Protein AF-A0A498H7M8-F1 (afdb_monomer_lite)

Radius of gyration: 29.02 Å; chains: 1; bounding box: 63×57×78 Å

Structure (mmCIF, N/CA/C/O backbone):
data_AF-A0A498H7M8-F1
#
_entry.id   AF-A0A498H7M8-F1
#
loop_
_atom_site.group_PDB
_atom_site.id
_atom_site.type_symbol
_atom_site.label_atom_id
_atom_site.label_alt_id
_atom_site.label_comp_id
_atom_site.label_asym_id
_atom_site.label_entity_id
_atom_site.label_seq_id
_atom_site.pdbx_PDB_ins_code
_atom_site.Cartn_x
_atom_site.Cartn_y
_atom_site.Cartn_z
_atom_site.occupancy
_atom_site.B_iso_or_equiv
_atom_site.auth_seq_id
_atom_site.auth_comp_id
_atom_site.auth_asym_id
_atom_site.auth_atom_id
_atom_site.pdbx_PDB_model_num
ATOM 1 N N . MET A 1 1 ? -24.212 -4.415 14.358 1.00 50.81 1 MET A N 1
ATOM 2 C CA . MET A 1 1 ? -24.298 -2.953 14.600 1.00 50.81 1 MET A CA 1
ATOM 3 C C . MET A 1 1 ? -24.640 -2.241 13.297 1.00 50.81 1 MET A C 1
ATOM 5 O O . MET A 1 1 ? -24.279 -2.745 12.242 1.00 50.81 1 MET A O 1
ATOM 9 N N . THR A 1 2 ? -25.331 -1.098 13.336 1.00 57.97 2 THR A N 1
ATOM 10 C CA . THR A 1 2 ? -25.497 -0.252 12.141 1.00 57.97 2 THR A CA 1
ATOM 11 C C . THR A 1 2 ? -24.140 0.354 11.794 1.00 57.97 2 THR A C 1
ATOM 13 O O . THR A 1 2 ? -23.550 1.037 12.629 1.00 57.97 2 THR A O 1
ATOM 16 N N . LYS A 1 3 ? -23.627 0.069 10.593 1.00 74.75 3 LYS A N 1
ATOM 17 C CA . LYS A 1 3 ? -22.316 0.547 10.134 1.00 74.75 3 LYS A CA 1
ATOM 18 C C . LYS A 1 3 ? -22.282 2.074 10.176 1.00 74.75 3 LYS A C 1
ATOM 20 O O . LYS A 1 3 ? -23.188 2.723 9.649 1.00 74.75 3 LYS A O 1
ATOM 25 N N . THR A 1 4 ? -21.254 2.655 10.793 1.00 89.19 4 THR A N 1
ATOM 26 C CA . THR A 1 4 ? -21.053 4.102 10.691 1.00 89.19 4 THR A CA 1
ATOM 27 C C . THR A 1 4 ? -20.582 4.427 9.271 1.00 89.19 4 THR A C 1
ATOM 29 O O . THR A 1 4 ? -19.818 3.649 8.692 1.00 89.19 4 THR A O 1
ATOM 32 N N . PRO A 1 5 ? -20.989 5.569 8.689 1.00 94.50 5 PRO A N 1
ATOM 33 C CA . PRO A 1 5 ? -20.488 5.990 7.381 1.00 94.50 5 PRO A CA 1
ATOM 34 C C . PRO A 1 5 ? -18.955 6.023 7.315 1.00 94.50 5 PRO A C 1
ATOM 36 O O . PRO A 1 5 ? -18.373 5.699 6.290 1.00 94.50 5 PRO A O 1
ATOM 39 N N . LEU A 1 6 ? -18.296 6.344 8.434 1.00 95.62 6 LEU A N 1
ATOM 40 C CA . LEU A 1 6 ? -16.841 6.423 8.513 1.00 95.62 6 LEU A CA 1
ATOM 41 C C . LEU A 1 6 ? -16.158 5.054 8.409 1.00 95.62 6 LEU A C 1
ATOM 43 O O . LEU A 1 6 ? -15.133 4.936 7.742 1.00 95.62 6 LEU A O 1
ATOM 47 N N . LEU A 1 7 ? -16.742 4.020 9.026 1.00 96.50 7 LEU A N 1
ATOM 48 C CA . LEU A 1 7 ? -16.258 2.648 8.886 1.00 96.50 7 LEU A CA 1
ATOM 49 C C . LEU A 1 7 ? -16.439 2.143 7.447 1.00 96.50 7 LEU A C 1
ATOM 51 O O . LEU A 1 7 ? -15.532 1.520 6.903 1.00 96.50 7 LEU A O 1
ATOM 55 N N . ALA A 1 8 ? -17.573 2.452 6.811 1.00 96.19 8 ALA A N 1
ATOM 56 C CA . ALA A 1 8 ? -17.791 2.110 5.405 1.00 96.19 8 ALA A CA 1
ATOM 57 C C . ALA A 1 8 ? -16.735 2.768 4.501 1.00 96.19 8 ALA A C 1
ATOM 59 O O . ALA A 1 8 ? -16.067 2.070 3.744 1.00 96.19 8 ALA A O 1
ATOM 60 N N . SER A 1 9 ? -16.493 4.074 4.661 1.00 97.38 9 SER A N 1
ATOM 61 C CA . SER A 1 9 ? -15.469 4.791 3.891 1.00 97.38 9 SER A CA 1
ATOM 62 C C . SER A 1 9 ? -14.041 4.307 4.166 1.00 97.38 9 SER A C 1
ATOM 64 O O . SER A 1 9 ? -13.202 4.350 3.270 1.00 97.38 9 SER A O 1
ATOM 66 N N . SER A 1 10 ? -13.744 3.845 5.385 1.00 97.94 10 SER A N 1
ATOM 67 C CA . SER A 1 10 ? -12.459 3.213 5.704 1.00 97.94 10 SER A CA 1
ATOM 68 C C . SER A 1 10 ? -12.243 1.954 4.861 1.00 97.94 10 SER A C 1
ATOM 70 O O . SER A 1 10 ? -11.214 1.829 4.198 1.00 97.94 10 SER A O 1
ATOM 72 N N . ILE A 1 11 ? -13.237 1.064 4.825 1.00 97.94 11 ILE A N 1
ATOM 73 C CA . ILE A 1 11 ? -13.170 -0.189 4.067 1.00 97.94 11 ILE A CA 1
ATOM 74 C C . ILE A 1 11 ? -13.142 0.078 2.557 1.00 97.94 11 ILE A C 1
ATOM 76 O O . ILE A 1 11 ? -12.342 -0.529 1.853 1.00 97.94 11 ILE A O 1
ATOM 80 N N . GLU A 1 12 ? -13.952 1.014 2.059 1.00 97.44 12 GLU A N 1
ATOM 81 C CA . GLU A 1 12 ? -13.919 1.436 0.651 1.00 97.44 12 GLU A CA 1
ATOM 82 C C . GLU A 1 12 ? -12.537 1.976 0.260 1.00 97.44 12 GLU A C 1
ATOM 84 O O . GLU A 1 12 ? -12.000 1.604 -0.780 1.00 97.44 12 GLU A O 1
ATOM 89 N N . SER A 1 13 ? -11.913 2.798 1.114 1.00 97.88 13 SER A N 1
ATOM 90 C CA . SER A 1 13 ? -10.552 3.286 0.867 1.00 97.88 13 SER A CA 1
ATOM 91 C C . SER A 1 13 ? -9.533 2.146 0.858 1.00 97.88 13 SER A C 1
ATOM 93 O O . SER A 1 13 ? -8.633 2.152 0.026 1.00 97.88 13 SER A O 1
ATOM 95 N N . PHE A 1 14 ? -9.675 1.153 1.740 1.00 98.25 14 PHE A N 1
ATOM 96 C CA . PHE A 1 14 ? -8.801 -0.021 1.741 1.00 98.25 14 PHE A CA 1
ATOM 97 C C . PHE A 1 14 ? -8.933 -0.823 0.435 1.00 98.25 14 PHE A C 1
ATOM 99 O O . PHE A 1 14 ? -7.926 -1.148 -0.194 1.00 98.25 14 PHE A O 1
ATOM 106 N N . VAL A 1 15 ? -10.168 -1.060 -0.021 1.00 97.38 15 VAL A N 1
ATOM 107 C CA . VAL A 1 15 ? -10.461 -1.714 -1.307 1.00 97.38 15 VAL A CA 1
ATOM 108 C C . VAL A 1 15 ? -9.839 -0.944 -2.472 1.00 97.38 15 VAL A C 1
ATOM 110 O O . VAL A 1 15 ? -9.110 -1.541 -3.260 1.00 97.38 15 VAL A O 1
ATOM 113 N N . HIS A 1 16 ? -10.032 0.376 -2.543 1.00 95.25 16 HIS A N 1
ATOM 114 C CA . HIS A 1 16 ? -9.427 1.201 -3.593 1.00 95.25 16 HIS A CA 1
ATOM 115 C C . HIS A 1 16 ? -7.893 1.155 -3.570 1.00 95.25 16 HIS A C 1
ATOM 117 O O . HIS A 1 16 ? -7.266 1.180 -4.627 1.00 95.25 16 HIS A O 1
ATOM 123 N N . GLY A 1 17 ? -7.269 1.057 -2.390 1.00 95.62 17 GLY A N 1
ATOM 124 C CA . GLY A 1 17 ? -5.818 0.887 -2.275 1.00 95.62 17 GLY A CA 1
ATOM 125 C C . GLY A 1 17 ? -5.323 -0.387 -2.964 1.00 95.62 17 GLY A C 1
ATOM 126 O O . GLY A 1 17 ? -4.336 -0.344 -3.698 1.00 95.62 17 GLY A O 1
ATOM 127 N N . ILE A 1 18 ? -6.054 -1.493 -2.796 1.00 95.50 18 ILE A N 1
ATOM 128 C CA . ILE A 1 18 ? -5.763 -2.775 -3.456 1.00 95.50 18 ILE A CA 1
ATOM 129 C C . ILE A 1 18 ? -6.040 -2.686 -4.960 1.00 95.50 18 ILE A C 1
ATOM 131 O O . ILE A 1 18 ? -5.228 -3.128 -5.767 1.00 95.50 18 ILE A O 1
ATOM 135 N N . GLU A 1 19 ? -7.159 -2.088 -5.364 1.00 92.69 19 GLU A N 1
ATOM 136 C CA . GLU A 1 19 ? -7.485 -1.915 -6.783 1.00 92.69 19 GLU A CA 1
ATOM 137 C C . GLU A 1 19 ? -6.429 -1.083 -7.508 1.00 92.69 19 GLU A C 1
ATOM 139 O O . GLU A 1 19 ? -5.979 -1.469 -8.583 1.00 92.69 19 GLU A O 1
ATOM 144 N N . HIS A 1 20 ? -5.977 0.021 -6.913 1.00 91.00 20 HIS A N 1
ATOM 145 C CA . HIS A 1 20 ? -4.906 0.829 -7.488 1.00 91.00 20 HIS A CA 1
ATOM 146 C C . HIS A 1 20 ? -3.590 0.065 -7.609 1.00 91.00 20 HIS A C 1
ATOM 148 O O . HIS A 1 20 ? -2.848 0.311 -8.554 1.00 91.00 20 HIS A O 1
ATOM 154 N N . TYR A 1 21 ? -3.310 -0.854 -6.687 1.00 92.00 21 TYR A N 1
ATOM 155 C CA . TYR A 1 21 ? -2.112 -1.681 -6.756 1.00 92.00 21 TYR A CA 1
ATOM 156 C C . TYR A 1 21 ? -2.156 -2.654 -7.944 1.00 92.00 21 TYR A C 1
ATOM 158 O O . TYR A 1 21 ? -1.169 -2.805 -8.651 1.00 92.00 21 TYR A O 1
ATOM 166 N N . PHE A 1 22 ? -3.317 -3.255 -8.229 1.00 86.12 22 PHE A N 1
ATOM 167 C CA . PHE A 1 22 ? -3.452 -4.252 -9.300 1.00 86.12 22 PHE A CA 1
ATOM 168 C C . PHE A 1 22 ? -3.845 -3.693 -10.678 1.00 86.12 22 PHE A C 1
ATOM 170 O O . PHE A 1 22 ? -3.551 -4.315 -11.698 1.00 86.12 22 PHE A O 1
ATOM 177 N N . LEU A 1 23 ? -4.548 -2.559 -10.750 1.00 79.31 23 LEU A N 1
ATOM 178 C CA . LEU A 1 23 ? -5.134 -2.058 -12.004 1.00 79.31 23 LEU A CA 1
ATOM 179 C C . LEU A 1 23 ? -4.233 -1.091 -12.775 1.00 79.31 23 LEU A C 1
ATOM 181 O O . LEU A 1 23 ? -4.547 -0.735 -13.916 1.00 79.31 23 LEU A O 1
ATOM 185 N N . VAL A 1 24 ? -3.141 -0.630 -12.174 1.00 62.47 24 VAL A N 1
ATOM 186 C CA . VAL A 1 24 ? -2.373 0.487 -12.711 1.00 62.47 24 VAL A CA 1
ATOM 187 C C . VAL A 1 24 ? -1.108 -0.021 -13.395 1.00 62.47 24 VAL A C 1
ATOM 189 O O . VAL A 1 24 ? -0.039 -0.113 -12.806 1.00 62.47 24 VAL A O 1
ATOM 192 N N . TYR A 1 25 ? -1.226 -0.312 -14.692 1.00 47.97 25 TYR A N 1
ATOM 193 C CA . TYR A 1 25 ? -0.067 -0.531 -15.556 1.00 47.97 25 TYR A CA 1
ATOM 194 C C . TYR A 1 25 ? 0.769 0.759 -15.643 1.00 47.97 25 TYR A C 1
ATOM 196 O O . TYR A 1 25 ? 0.416 1.695 -16.364 1.00 47.97 25 TYR A O 1
ATOM 204 N N . GLY A 1 26 ? 1.884 0.806 -14.911 1.00 44.38 26 GLY A N 1
ATOM 205 C CA . GLY A 1 26 ? 2.927 1.819 -15.080 1.00 44.38 26 GLY A CA 1
ATOM 206 C C . GLY A 1 26 ? 2.594 3.220 -14.559 1.00 44.38 26 GLY A C 1
ATOM 207 O O . GLY A 1 26 ? 2.990 4.198 -15.194 1.00 44.38 26 GLY A O 1
ATOM 208 N N . HIS A 1 27 ? 1.864 3.373 -13.446 1.00 55.12 27 HIS A N 1
ATOM 209 C CA . HIS A 1 27 ? 1.860 4.646 -12.701 1.00 55.12 27 HIS A CA 1
ATOM 210 C C . HIS A 1 27 ? 2.358 4.466 -11.270 1.00 55.12 27 HIS A C 1
ATOM 212 O O . HIS A 1 27 ? 2.341 3.380 -10.709 1.00 55.12 27 HIS A O 1
ATOM 218 N N . SER A 1 28 ? 2.788 5.592 -10.700 1.00 67.69 28 SER A N 1
ATOM 219 C CA . SER A 1 28 ? 3.320 5.735 -9.350 1.00 67.69 28 SER A CA 1
ATOM 220 C C . SER A 1 28 ? 2.475 5.026 -8.284 1.00 67.69 28 SER A C 1
ATOM 222 O O . SER A 1 28 ? 1.295 5.331 -8.091 1.00 67.69 28 SER A O 1
ATOM 224 N N . ASN A 1 29 ? 3.158 4.199 -7.493 1.00 82.06 29 ASN A N 1
ATOM 225 C CA . ASN A 1 29 ? 2.710 3.538 -6.262 1.00 82.06 29 ASN A CA 1
ATOM 226 C C . ASN A 1 29 ? 2.236 4.475 -5.132 1.00 82.06 29 ASN A C 1
ATOM 228 O O . ASN A 1 29 ? 1.895 4.047 -4.028 1.00 82.06 29 ASN A O 1
ATOM 232 N N . LYS A 1 30 ? 2.145 5.771 -5.421 1.00 89.62 30 LYS A N 1
ATOM 233 C CA . LYS A 1 30 ? 1.586 6.807 -4.559 1.00 89.62 30 LYS A CA 1
ATOM 234 C C . LYS A 1 30 ? 0.107 6.600 -4.235 1.00 89.62 30 LYS A C 1
ATOM 236 O O . LYS A 1 30 ? -0.294 6.856 -3.102 1.00 89.62 30 LYS A O 1
ATOM 241 N N . PHE A 1 31 ? -0.713 6.184 -5.205 1.00 91.75 31 PHE A N 1
ATOM 242 C CA . PHE A 1 31 ? -2.163 6.045 -4.995 1.00 91.75 31 PHE A CA 1
ATOM 243 C C . PHE A 1 31 ? -2.534 4.873 -4.083 1.00 91.75 31 PHE A C 1
ATOM 245 O O . PHE A 1 31 ? -3.305 5.110 -3.149 1.00 91.75 31 PHE A O 1
ATOM 252 N N . PRO A 1 32 ? -1.974 3.659 -4.267 1.00 94.50 32 PRO A N 1
ATOM 253 C CA . PRO A 1 32 ? -2.159 2.580 -3.304 1.00 94.50 32 PRO A CA 1
ATOM 254 C C . PRO A 1 32 ? -1.817 3.022 -1.880 1.00 94.50 32 PRO A C 1
ATOM 256 O O . PRO A 1 32 ? -2.663 2.941 -0.992 1.00 94.50 32 PRO A O 1
ATOM 259 N N . LEU A 1 33 ? -0.625 3.596 -1.673 1.00 95.12 33 LEU A N 1
ATOM 260 C CA . LEU A 1 33 ? -0.176 4.023 -0.348 1.00 95.12 33 LEU A CA 1
ATOM 261 C C . LEU A 1 33 ? -1.079 5.095 0.272 1.00 95.12 33 LEU A C 1
ATOM 263 O O . LEU A 1 33 ? -1.390 5.029 1.459 1.00 95.12 33 LEU A O 1
ATOM 267 N N . LEU A 1 34 ? -1.521 6.066 -0.532 1.00 95.75 34 LEU A N 1
ATOM 268 C CA . LEU A 1 34 ? -2.457 7.101 -0.099 1.00 95.75 34 LEU A CA 1
ATOM 269 C C . LEU A 1 34 ? -3.752 6.496 0.449 1.00 95.75 34 LEU A C 1
ATOM 271 O O . LEU A 1 34 ? -4.204 6.870 1.530 1.00 95.75 34 LEU A O 1
ATOM 275 N N . HIS A 1 35 ? -4.335 5.563 -0.298 1.00 97.06 35 HIS A N 1
ATOM 276 C CA . HIS A 1 35 ? -5.586 4.918 0.072 1.00 97.06 35 HIS A CA 1
ATOM 277 C C . HIS A 1 35 ? -5.438 3.983 1.273 1.00 97.06 35 HIS A C 1
ATOM 279 O O . HIS A 1 35 ? -6.343 3.941 2.112 1.00 97.06 35 HIS A O 1
ATOM 285 N N . ILE A 1 36 ? -4.300 3.297 1.389 1.00 97.75 36 ILE A N 1
ATOM 286 C CA . ILE A 1 36 ? -3.967 2.455 2.539 1.00 97.75 36 ILE A CA 1
ATOM 287 C C . ILE A 1 36 ? -3.821 3.295 3.814 1.00 97.75 36 ILE A C 1
ATOM 289 O O . ILE A 1 36 ? -4.525 3.020 4.787 1.00 97.75 36 ILE A O 1
ATOM 293 N N . ASP A 1 37 ? -3.025 4.367 3.802 1.00 98.00 37 ASP A N 1
ATOM 294 C CA . ASP A 1 37 ? -2.896 5.275 4.952 1.00 98.00 37 ASP A CA 1
ATOM 295 C C . ASP A 1 37 ? -4.250 5.884 5.360 1.00 98.00 37 ASP A C 1
ATOM 297 O O . ASP A 1 37 ? -4.663 5.802 6.522 1.00 98.00 37 ASP A O 1
ATOM 301 N N . GLN A 1 38 ? -4.997 6.414 4.384 1.00 97.94 38 GLN A N 1
ATOM 302 C CA . GLN A 1 38 ? -6.323 6.988 4.616 1.00 97.94 38 GLN A CA 1
ATOM 303 C C . GLN A 1 38 ? -7.293 5.961 5.216 1.00 97.94 38 GLN A C 1
ATOM 305 O O . GLN A 1 38 ? -8.074 6.298 6.110 1.00 97.94 38 GLN A O 1
ATOM 310 N N . SER A 1 39 ? -7.256 4.712 4.743 1.00 98.44 39 SER A N 1
ATOM 311 C CA . SER A 1 39 ? -8.126 3.654 5.254 1.00 98.44 39 SER A CA 1
ATOM 312 C C . SER A 1 39 ? -7.897 3.416 6.747 1.00 98.44 39 SER A C 1
ATOM 314 O O . SER A 1 39 ? -8.871 3.338 7.504 1.00 98.44 39 SER A O 1
ATOM 316 N N . ILE A 1 40 ? -6.633 3.396 7.184 1.00 98.50 40 ILE A N 1
ATOM 317 C CA . ILE A 1 40 ? -6.275 3.212 8.589 1.00 98.50 40 ILE A CA 1
ATOM 318 C C . ILE A 1 40 ? -6.749 4.406 9.418 1.00 98.50 40 ILE A C 1
ATOM 320 O O . ILE A 1 40 ? -7.417 4.216 10.434 1.00 98.50 40 ILE A O 1
ATOM 324 N N . GLU A 1 41 ? -6.460 5.637 8.984 1.00 98.31 41 GLU A N 1
ATOM 325 C CA . GLU A 1 41 ? -6.866 6.841 9.717 1.00 98.31 41 GLU A CA 1
ATOM 326 C C . GLU A 1 41 ? -8.390 6.868 9.936 1.00 98.31 41 GLU A C 1
ATOM 328 O O . GLU A 1 41 ? -8.875 7.158 11.035 1.00 98.31 41 GLU A O 1
ATOM 333 N N . LEU A 1 42 ? -9.163 6.510 8.905 1.00 98.06 42 LEU A N 1
ATOM 334 C CA . LEU A 1 42 ? -10.620 6.416 8.987 1.00 98.06 42 LEU A CA 1
ATOM 335 C C . LEU A 1 42 ? -11.085 5.292 9.924 1.00 98.06 42 LEU A C 1
ATOM 337 O O . LEU A 1 42 ? -12.050 5.503 10.661 1.00 98.06 42 LEU A O 1
ATOM 341 N N . LEU A 1 43 ? -10.401 4.142 9.952 1.00 98.19 43 LEU A N 1
ATOM 342 C CA . LEU A 1 43 ? -10.719 3.030 10.857 1.00 98.19 43 LEU A CA 1
ATOM 343 C C . LEU A 1 43 ? -10.543 3.442 12.325 1.00 98.19 43 LEU A C 1
ATOM 345 O O . LEU A 1 43 ? -11.440 3.243 13.153 1.00 98.19 43 LEU A O 1
ATOM 349 N N . LEU A 1 44 ? -9.414 4.084 12.639 1.00 98.06 44 LEU A N 1
ATOM 350 C CA . LEU A 1 44 ? -9.112 4.581 13.982 1.00 98.06 44 LEU A CA 1
ATOM 351 C C . LEU A 1 44 ? -10.139 5.635 14.421 1.00 98.06 44 LEU A C 1
ATOM 353 O O . LEU A 1 44 ? -10.692 5.560 15.524 1.00 98.06 44 LEU A O 1
ATOM 357 N N . LYS A 1 45 ? -10.476 6.579 13.532 1.00 97.81 45 LYS A N 1
ATOM 358 C CA . LYS A 1 45 ? -11.524 7.578 13.789 1.00 97.81 45 LYS A CA 1
ATOM 359 C C . LYS A 1 45 ? -12.897 6.942 13.972 1.00 97.81 45 LYS A C 1
ATOM 361 O O . LYS A 1 45 ? -13.644 7.383 14.846 1.00 97.81 45 LYS A O 1
ATOM 366 N N . ALA A 1 46 ? -13.235 5.913 13.196 1.00 96.94 46 ALA A N 1
ATOM 367 C CA . ALA A 1 46 ? -14.505 5.204 13.328 1.00 96.94 46 ALA A CA 1
ATOM 368 C C . ALA A 1 46 ? -14.621 4.549 14.707 1.00 96.94 46 ALA A C 1
ATOM 370 O O . ALA A 1 46 ? -15.682 4.624 15.332 1.00 96.94 46 ALA A O 1
ATOM 371 N N . LYS A 1 47 ? -13.521 3.998 15.237 1.00 96.88 47 LYS A N 1
ATOM 372 C CA . LYS A 1 47 ? -13.502 3.443 16.594 1.00 96.88 47 LYS A CA 1
ATOM 373 C C . LYS A 1 47 ? -13.719 4.526 17.647 1.00 96.88 47 LYS A C 1
ATOM 375 O O . LYS A 1 47 ? -14.545 4.337 18.537 1.00 96.88 47 LYS A O 1
ATOM 380 N N . ILE A 1 48 ? -13.035 5.665 17.523 1.00 96.75 48 ILE A N 1
ATOM 381 C CA . ILE A 1 48 ? -13.212 6.826 18.415 1.00 96.75 48 ILE A CA 1
ATOM 382 C C . ILE A 1 48 ? -14.657 7.320 18.388 1.00 96.75 48 ILE A C 1
ATOM 384 O O . ILE A 1 48 ? -15.241 7.532 19.445 1.00 96.75 48 ILE A O 1
ATOM 388 N N . GLN A 1 49 ? -15.252 7.448 17.203 1.00 95.38 49 GLN A N 1
ATOM 389 C CA . GLN A 1 49 ? -16.641 7.874 17.044 1.00 95.38 49 GLN A CA 1
ATOM 390 C C . GLN A 1 49 ? -17.637 6.889 17.677 1.00 95.38 49 GLN A C 1
ATOM 392 O O . GLN A 1 49 ? -18.645 7.320 18.234 1.00 95.38 49 GLN A O 1
ATOM 397 N N . ASN A 1 50 ? -17.357 5.582 17.618 1.00 93.94 50 ASN A N 1
ATOM 398 C CA . ASN A 1 50 ? -18.184 4.551 18.253 1.00 93.94 50 ASN A CA 1
ATOM 399 C C . ASN A 1 50 ? -18.094 4.554 19.787 1.00 93.94 50 ASN A C 1
ATOM 401 O O . ASN A 1 50 ? -18.914 3.917 20.450 1.00 93.94 50 ASN A O 1
ATOM 405 N N . MET A 1 51 ? -17.123 5.253 20.377 1.00 93.25 51 MET A N 1
ATOM 406 C CA . MET A 1 51 ? -17.051 5.428 21.822 1.00 93.25 51 MET A CA 1
ATOM 407 C C . MET A 1 51 ? -17.922 6.608 22.257 1.00 93.25 51 MET A C 1
ATOM 409 O O . MET A 1 51 ? -17.703 7.753 21.860 1.00 93.25 51 MET A O 1
ATOM 413 N N . ASN A 1 52 ? -18.906 6.329 23.117 1.00 85.38 52 ASN A N 1
ATOM 414 C CA . ASN A 1 52 ? -19.857 7.325 23.610 1.00 85.38 52 ASN A CA 1
ATOM 415 C C . ASN A 1 52 ? -19.158 8.601 24.112 1.00 85.38 52 ASN A C 1
ATOM 417 O O . ASN A 1 52 ? -18.352 8.566 25.043 1.00 85.38 52 ASN A O 1
ATOM 421 N N . GLY A 1 53 ? -19.519 9.740 23.512 1.00 82.50 53 GLY A N 1
ATOM 422 C CA . GLY A 1 53 ? -19.080 11.069 23.943 1.00 82.50 53 GLY A CA 1
ATOM 423 C C . GLY A 1 53 ? -17.724 11.533 23.404 1.00 82.50 53 GLY A C 1
ATOM 424 O O . GLY A 1 53 ? -17.273 12.610 23.797 1.00 82.50 53 GLY A O 1
ATOM 425 N N . LEU A 1 54 ? -17.075 10.782 22.507 1.00 92.94 54 LEU A N 1
ATOM 426 C CA . LEU A 1 54 ? -15.833 11.217 21.867 1.00 92.94 54 LEU A CA 1
ATOM 427 C C . LEU A 1 54 ? -16.090 11.777 20.463 1.00 92.94 54 LEU A C 1
ATOM 429 O O . LEU A 1 54 ? -16.607 11.112 19.573 1.00 92.94 54 LEU A O 1
ATOM 433 N N . SER A 1 55 ? -15.703 13.037 20.261 1.00 93.81 55 SER A N 1
ATOM 434 C CA . SER A 1 55 ? -15.775 13.696 18.956 1.00 93.81 55 SER A CA 1
ATOM 435 C C . SER A 1 55 ? -14.495 13.457 18.169 1.00 93.81 55 SER A C 1
ATOM 437 O O . SER A 1 55 ? -13.414 13.689 18.696 1.00 93.81 55 SER A O 1
ATOM 439 N N . ILE A 1 56 ? -14.587 13.111 16.886 1.00 96.81 56 ILE A N 1
ATOM 440 C CA . ILE A 1 56 ? -13.423 13.098 15.981 1.00 96.81 56 ILE A CA 1
ATOM 441 C C . ILE A 1 56 ? -12.998 14.507 15.538 1.00 96.81 56 ILE A C 1
ATOM 443 O O . ILE A 1 56 ? -12.077 14.645 14.740 1.00 96.81 56 ILE A O 1
ATOM 447 N N . TYR A 1 57 ? -13.657 15.558 16.031 1.00 96.94 57 TYR A N 1
ATOM 448 C CA . TYR A 1 57 ? -13.320 16.949 15.749 1.00 96.94 57 TYR A CA 1
ATOM 449 C C . TYR A 1 57 ? -12.579 17.588 16.925 1.00 96.94 57 TYR A C 1
ATOM 451 O O . TYR A 1 57 ? -12.927 17.432 18.097 1.00 96.94 57 TYR A O 1
ATOM 459 N N . THR A 1 58 ? -11.553 18.359 16.594 1.00 94.81 58 THR A N 1
ATOM 460 C CA . THR A 1 58 ? -10.859 19.269 17.504 1.00 94.81 58 THR A CA 1
ATOM 461 C C . THR A 1 58 ? -11.739 20.481 17.828 1.00 94.81 58 THR A C 1
ATOM 463 O O . THR A 1 58 ? -12.682 20.803 17.104 1.00 94.81 58 THR A O 1
ATOM 466 N N . LYS A 1 59 ? -11.379 21.247 18.868 1.00 93.56 59 LYS A N 1
ATOM 467 C CA . LYS A 1 59 ? -12.059 22.516 19.207 1.00 93.56 59 LYS A CA 1
ATOM 468 C C . LYS A 1 59 ? -12.043 23.545 18.064 1.00 93.56 59 LYS A C 1
ATOM 470 O O . LYS A 1 59 ? -12.861 24.455 18.057 1.00 93.56 59 LYS A O 1
ATOM 475 N N . LYS A 1 60 ? -11.116 23.406 17.108 1.00 94.69 60 LYS A N 1
ATOM 476 C CA . LYS A 1 60 ? -10.977 24.276 15.928 1.00 94.69 60 LYS A CA 1
ATOM 477 C C . LYS A 1 60 ? -11.821 23.808 14.730 1.00 94.69 60 LYS A C 1
ATOM 479 O O . LYS A 1 60 ? -11.664 24.352 13.644 1.00 94.69 60 LYS A O 1
ATOM 484 N N . GLY A 1 61 ? -12.651 22.772 14.888 1.00 94.44 61 GLY A N 1
ATOM 485 C CA . GLY A 1 61 ? -13.501 22.228 13.822 1.00 94.44 61 GLY A CA 1
ATOM 486 C C . GLY A 1 61 ? -12.779 21.340 12.801 1.00 94.44 61 GLY A C 1
ATOM 487 O O . GLY A 1 61 ? -13.422 20.802 11.908 1.00 94.44 61 GLY A O 1
ATOM 488 N N . LYS A 1 62 ? -11.460 21.140 12.929 1.00 95.88 62 LYS A N 1
ATOM 489 C CA . LYS A 1 62 ? -10.709 20.164 12.121 1.00 95.88 62 LYS A CA 1
ATOM 490 C C . LYS A 1 62 ? -10.887 18.761 12.682 1.00 95.88 62 LYS A C 1
ATOM 492 O O . LYS A 1 62 ? -10.985 18.627 13.903 1.00 95.88 62 LYS A O 1
ATOM 497 N N . THR A 1 63 ? -10.871 17.734 11.836 1.00 96.50 63 THR A N 1
ATOM 498 C CA . THR A 1 63 ? -10.781 16.354 12.328 1.00 96.50 63 THR A CA 1
ATOM 499 C C . THR A 1 63 ? -9.445 16.127 13.028 1.00 96.50 63 THR A C 1
ATOM 501 O O . THR A 1 63 ? -8.457 16.777 12.690 1.00 96.50 63 THR A O 1
ATOM 504 N N . ILE A 1 64 ? -9.424 15.221 13.997 1.00 97.38 64 ILE A N 1
ATOM 505 C CA . ILE A 1 64 ? -8.190 14.729 14.612 1.00 97.38 64 ILE A CA 1
ATOM 506 C C . ILE A 1 64 ? -7.303 14.052 13.564 1.00 97.38 64 ILE A C 1
ATOM 508 O O . ILE A 1 64 ? -7.820 13.548 12.568 1.00 97.38 64 ILE A O 1
ATOM 512 N N . ASP A 1 65 ? -5.995 14.088 13.772 1.00 94.44 65 ASP A N 1
ATOM 513 C CA . ASP A 1 65 ? -5.012 13.406 12.932 1.00 94.44 65 ASP A CA 1
ATOM 514 C C . ASP A 1 65 ? -4.680 12.015 13.495 1.00 94.44 65 ASP A C 1
ATOM 516 O O . ASP A 1 65 ? -5.318 11.529 14.436 1.00 94.44 65 ASP A O 1
ATOM 520 N N . TYR A 1 66 ? -3.690 11.372 12.885 1.00 91.81 66 TYR A N 1
ATOM 521 C CA . TYR A 1 66 ? -3.249 10.019 13.189 1.00 91.81 66 TYR A CA 1
ATOM 522 C C . TYR A 1 66 ? -2.741 9.863 14.636 1.00 91.81 66 TYR A C 1
ATOM 524 O O . TYR A 1 66 ? -3.196 8.984 15.371 1.00 91.81 66 TYR A O 1
ATOM 532 N N . HIS A 1 67 ? -1.869 10.766 15.095 1.00 94.25 67 HIS A N 1
ATOM 533 C CA . HIS A 1 67 ? -1.308 10.706 16.449 1.00 94.25 67 HIS A CA 1
ATOM 534 C C . HIS A 1 67 ? -2.353 11.022 17.523 1.00 94.25 67 HIS A C 1
ATOM 536 O O . HIS A 1 67 ? -2.397 10.371 18.569 1.00 94.25 67 HIS A O 1
ATOM 542 N N . GLU A 1 68 ? -3.243 11.982 17.263 1.00 96.75 68 GLU A N 1
ATOM 543 C CA . GLU A 1 68 ? -4.352 12.280 18.166 1.00 96.75 68 GLU A CA 1
ATOM 544 C C . GLU A 1 68 ? -5.338 11.103 18.250 1.00 96.75 68 GLU A C 1
ATOM 546 O O . GLU A 1 68 ? -5.920 10.872 19.316 1.00 96.75 68 GLU A O 1
ATOM 551 N N . CYS A 1 69 ? -5.496 10.311 17.179 1.00 97.62 69 CYS A N 1
ATOM 552 C CA . CYS A 1 69 ? -6.243 9.057 17.261 1.00 97.62 69 CYS A CA 1
ATOM 553 C C . CYS A 1 69 ? -5.595 8.087 18.254 1.00 97.62 69 CYS A C 1
ATOM 555 O O . CYS A 1 69 ? -6.282 7.612 19.160 1.00 97.62 69 CYS A O 1
ATOM 557 N N . PHE A 1 70 ? -4.286 7.839 18.143 1.00 96.75 70 PHE A N 1
ATOM 558 C CA . PHE A 1 70 ? -3.574 6.954 19.071 1.00 96.75 70 PHE A CA 1
ATOM 559 C C . PHE A 1 70 ? -3.694 7.405 20.522 1.00 96.75 70 PHE A C 1
ATOM 561 O O . PHE A 1 70 ? -4.093 6.611 21.371 1.00 96.75 70 PHE A O 1
ATOM 568 N N . ASN A 1 71 ? -3.454 8.689 20.793 1.00 96.44 71 ASN A N 1
ATOM 569 C CA . ASN A 1 71 ? -3.543 9.238 22.146 1.00 96.44 71 ASN A CA 1
ATOM 570 C C . ASN A 1 71 ? -4.935 9.025 22.758 1.00 96.44 71 ASN A C 1
ATOM 572 O O . ASN A 1 71 ? -5.065 8.684 23.933 1.00 96.44 71 ASN A O 1
ATOM 576 N N . ARG A 1 72 ? -5.999 9.211 21.968 1.00 96.38 72 ARG A N 1
ATOM 577 C CA . ARG A 1 72 ? -7.381 9.033 22.441 1.00 96.38 72 ARG A CA 1
ATOM 578 C C . ARG A 1 72 ? -7.764 7.576 22.642 1.00 96.38 72 ARG A C 1
ATOM 580 O O . ARG A 1 72 ? -8.533 7.293 23.558 1.00 96.38 72 ARG A O 1
ATOM 587 N N . LEU A 1 73 ? -7.268 6.677 21.797 1.00 96.75 73 LEU A N 1
ATOM 588 C CA . LEU A 1 73 ? -7.474 5.238 21.951 1.00 96.75 73 LEU A CA 1
ATOM 589 C C . LEU A 1 73 ? -6.752 4.720 23.202 1.00 96.75 73 LEU A C 1
ATOM 591 O O . LEU A 1 73 ? -7.364 4.032 24.016 1.00 96.75 73 LEU A O 1
ATOM 595 N N . GLU A 1 74 ? -5.517 5.160 23.434 1.00 95.94 74 GLU A N 1
ATOM 596 C CA . GLU A 1 74 ? -4.730 4.788 24.613 1.00 95.94 74 GLU A CA 1
ATOM 597 C C . GLU A 1 74 ? -5.339 5.327 25.920 1.00 95.94 74 GLU A C 1
ATOM 599 O O . GLU A 1 74 ? -5.432 4.602 26.907 1.00 95.94 74 GLU A O 1
ATOM 604 N N . GLN A 1 75 ? -5.889 6.549 25.920 1.00 96.06 75 GLN A N 1
ATOM 605 C CA . GLN A 1 75 ? -6.678 7.086 27.048 1.00 96.06 75 GLN A CA 1
ATOM 606 C C . GLN A 1 75 ? -7.932 6.257 27.378 1.00 96.06 75 GLN A C 1
ATOM 608 O O . GLN A 1 75 ? -8.541 6.440 28.437 1.00 96.06 75 GLN A O 1
ATOM 613 N N . LYS A 1 76 ? -8.355 5.385 26.459 1.00 96.12 76 LYS A N 1
ATOM 614 C CA . LYS A 1 76 ? -9.459 4.433 26.619 1.00 96.12 76 LYS A CA 1
ATOM 615 C C . LYS A 1 76 ? -8.971 2.995 26.791 1.00 96.12 76 LYS A C 1
ATOM 617 O O . LYS A 1 76 ? -9.781 2.082 26.669 1.00 96.12 76 LYS A O 1
ATOM 622 N N . ASP A 1 77 ? -7.687 2.819 27.099 1.00 95.94 77 ASP A N 1
ATOM 623 C CA . ASP A 1 77 ? -7.020 1.529 27.301 1.00 95.94 77 ASP A CA 1
ATOM 624 C C . ASP A 1 77 ? -7.090 0.602 26.071 1.00 95.94 77 ASP A C 1
ATOM 626 O O . ASP A 1 77 ? -6.993 -0.618 26.174 1.00 95.94 77 ASP A O 1
ATOM 630 N N . ILE A 1 78 ? -7.248 1.183 24.875 1.00 96.25 78 ILE A N 1
ATOM 631 C CA . ILE A 1 78 ? -7.150 0.467 23.601 1.00 96.25 78 ILE A CA 1
ATOM 632 C C . ILE A 1 78 ? -5.716 0.612 23.106 1.00 96.25 78 ILE A C 1
ATOM 634 O O . ILE A 1 78 ? -5.318 1.662 22.596 1.00 96.25 78 ILE A O 1
ATOM 638 N N . LYS A 1 79 ? -4.935 -0.453 23.277 1.00 92.56 79 LYS A N 1
ATOM 639 C CA . LYS A 1 79 ? -3.548 -0.516 22.812 1.00 92.56 79 LYS A CA 1
ATOM 640 C C . LYS A 1 79 ? -3.503 -0.931 21.350 1.00 92.56 79 LYS A C 1
ATOM 642 O O . LYS A 1 79 ? -4.232 -1.828 20.940 1.00 92.56 79 LYS A O 1
ATOM 647 N N . ILE A 1 80 ? -2.604 -0.306 20.597 1.00 94.12 80 ILE A N 1
ATOM 648 C CA . ILE A 1 80 ? -2.312 -0.663 19.207 1.00 94.12 80 ILE A CA 1
ATOM 649 C C . ILE A 1 80 ? -0.843 -1.082 19.146 1.00 94.12 80 ILE A C 1
ATOM 651 O O . ILE A 1 80 ? 0.023 -0.216 19.006 1.00 94.12 80 ILE A O 1
ATOM 655 N N . PRO A 1 81 ? -0.540 -2.381 19.323 1.00 87.00 81 PRO A N 1
ATOM 656 C CA . PRO A 1 81 ? 0.828 -2.898 19.245 1.00 87.00 81 PRO A CA 1
ATOM 657 C C . PRO A 1 81 ? 1.531 -2.512 17.939 1.00 87.00 81 PRO A C 1
ATOM 659 O O . PRO A 1 81 ? 2.722 -2.217 17.929 1.00 87.00 81 PRO A O 1
ATOM 662 N N . GLU A 1 82 ? 0.771 -2.436 16.849 1.00 90.31 82 GLU A N 1
ATOM 663 C CA . GLU A 1 82 ? 1.251 -2.119 15.510 1.00 90.31 82 GLU A CA 1
ATOM 664 C C . GLU A 1 82 ? 1.521 -0.620 15.275 1.00 90.31 82 GLU A C 1
ATOM 666 O O . GLU A 1 82 ? 1.892 -0.239 14.164 1.00 90.31 82 GLU A O 1
ATOM 671 N N . LYS A 1 83 ? 1.358 0.244 16.293 1.00 91.62 83 LYS A N 1
ATOM 672 C CA . LYS A 1 83 ? 1.440 1.713 16.177 1.00 91.62 83 LYS A CA 1
ATOM 673 C C . LYS A 1 83 ? 2.654 2.191 15.376 1.00 91.62 83 LYS A C 1
ATOM 675 O O . LYS A 1 83 ? 2.486 3.015 14.487 1.00 91.62 83 LYS A O 1
ATOM 680 N N . SER A 1 84 ? 3.844 1.654 15.652 1.00 83.62 84 SER A N 1
ATOM 681 C CA . SER A 1 84 ? 5.080 2.077 14.977 1.00 83.62 84 SER A CA 1
ATOM 682 C C . SER A 1 84 ? 5.020 1.891 13.459 1.00 83.62 84 SER A C 1
ATOM 684 O O . SER A 1 84 ? 5.490 2.746 12.719 1.00 83.62 84 SER A O 1
ATOM 686 N N . LEU A 1 85 ? 4.444 0.781 12.990 1.00 86.56 85 LEU A N 1
ATOM 687 C CA . LEU A 1 85 ? 4.364 0.479 11.561 1.00 86.56 85 LEU A CA 1
ATOM 688 C C . LEU A 1 85 ? 3.235 1.267 10.881 1.00 86.56 85 LEU A C 1
ATOM 690 O O . LEU A 1 85 ? 3.346 1.654 9.722 1.00 86.56 85 LEU A O 1
ATOM 694 N N . LEU A 1 86 ? 2.163 1.561 11.619 1.00 94.94 86 LEU A N 1
ATOM 695 C CA . LEU A 1 86 ? 1.111 2.473 11.171 1.00 94.94 86 LEU A CA 1
ATOM 696 C C . LEU A 1 86 ? 1.643 3.911 10.989 1.00 94.94 86 LEU A C 1
ATOM 698 O O . LEU A 1 86 ? 1.328 4.556 9.991 1.00 94.94 86 LEU A O 1
ATOM 702 N N . GLU A 1 87 ? 2.480 4.397 11.914 1.00 91.12 87 GLU A N 1
ATOM 703 C CA . GLU A 1 87 ? 3.162 5.698 11.798 1.00 91.12 87 GLU A CA 1
ATOM 704 C C . GLU A 1 87 ? 4.138 5.720 10.608 1.00 91.12 87 GLU A C 1
ATOM 706 O O . GLU A 1 87 ? 4.154 6.686 9.849 1.00 91.12 87 GLU A O 1
ATOM 711 N N . GLU A 1 88 ? 4.866 4.627 10.363 1.00 88.38 88 GLU A N 1
ATOM 712 C CA . GLU A 1 88 ? 5.738 4.505 9.188 1.00 88.38 88 GLU A CA 1
ATOM 713 C C . GLU A 1 88 ? 4.959 4.639 7.868 1.00 88.38 88 GLU A C 1
ATOM 715 O O . GLU A 1 88 ? 5.358 5.410 6.994 1.00 88.38 88 GLU A O 1
ATOM 720 N N . ILE A 1 89 ? 3.825 3.941 7.724 1.00 94.75 89 ILE A N 1
ATOM 721 C CA . ILE A 1 89 ? 2.956 4.054 6.537 1.00 94.75 89 ILE A CA 1
ATOM 722 C C . ILE A 1 89 ? 2.530 5.510 6.317 1.00 94.75 89 ILE A C 1
ATOM 724 O O . ILE A 1 89 ? 2.571 6.010 5.186 1.00 94.75 89 ILE A O 1
ATOM 728 N N . HIS A 1 90 ? 2.169 6.201 7.398 1.00 95.75 90 HIS A N 1
ATOM 729 C CA . HIS A 1 90 ? 1.774 7.601 7.356 1.00 95.75 90 HIS A CA 1
ATOM 730 C C . HIS A 1 90 ? 2.910 8.516 6.872 1.00 95.75 90 HIS A C 1
ATOM 732 O O . HIS A 1 90 ? 2.724 9.332 5.962 1.00 95.75 90 HIS A O 1
ATOM 738 N N . ASP A 1 91 ? 4.116 8.340 7.408 1.00 89.56 91 ASP A N 1
ATOM 739 C CA . ASP A 1 91 ? 5.295 9.124 7.030 1.00 89.56 91 ASP A CA 1
ATOM 740 C C . ASP A 1 91 ? 5.728 8.867 5.581 1.00 89.56 91 ASP A C 1
ATOM 742 O O . ASP A 1 91 ? 6.092 9.797 4.844 1.00 89.56 91 ASP A O 1
ATOM 746 N N . LYS A 1 92 ? 5.626 7.616 5.122 1.00 89.81 92 LYS A N 1
ATOM 747 C CA . LYS A 1 92 ? 5.887 7.235 3.728 1.00 89.81 92 LYS A CA 1
ATOM 748 C C . LYS A 1 92 ? 4.873 7.880 2.792 1.00 89.81 92 LYS A C 1
ATOM 750 O O . LYS A 1 92 ? 5.259 8.440 1.760 1.00 89.81 92 LYS A O 1
ATOM 755 N N . ARG A 1 93 ? 3.591 7.897 3.170 1.00 94.50 93 ARG A N 1
ATOM 756 C CA . ARG A 1 93 ? 2.549 8.601 2.413 1.00 94.50 93 ARG A CA 1
ATOM 757 C C . ARG A 1 93 ? 2.854 10.094 2.321 1.00 94.50 93 ARG A C 1
ATOM 759 O O . ARG A 1 93 ? 2.794 10.654 1.223 1.00 94.50 93 ARG A O 1
ATOM 766 N N . ASN A 1 94 ? 3.205 10.733 3.438 1.00 90.69 94 ASN A N 1
ATOM 767 C CA . ASN A 1 94 ? 3.559 12.155 3.476 1.00 90.69 94 ASN A CA 1
ATOM 768 C C . ASN A 1 94 ? 4.769 12.454 2.580 1.00 90.69 94 ASN A C 1
ATOM 770 O O . ASN A 1 94 ? 4.734 13.400 1.790 1.00 90.69 94 ASN A O 1
ATOM 774 N N . SER A 1 95 ? 5.792 11.599 2.619 1.00 82.31 95 SER A N 1
ATOM 775 C CA . SER A 1 95 ? 6.965 11.695 1.741 1.00 82.31 95 SER A CA 1
ATOM 776 C C . SER A 1 95 ? 6.580 11.580 0.262 1.00 82.31 95 SER A C 1
ATOM 778 O O . SER A 1 95 ? 7.010 12.395 -0.551 1.00 82.31 95 SER A O 1
ATOM 780 N N . SER A 1 96 ? 5.696 10.650 -0.109 1.00 85.25 96 SER A N 1
ATOM 781 C CA . SER A 1 96 ? 5.215 10.536 -1.496 1.00 85.25 96 SER A CA 1
ATOM 782 C C . SER A 1 96 ? 4.382 11.738 -1.951 1.00 85.25 96 SER A C 1
ATOM 784 O O . SER A 1 96 ? 4.434 12.172 -3.109 1.00 85.25 96 SER A O 1
ATOM 786 N N . GLN A 1 97 ? 3.598 12.323 -1.045 1.00 85.94 97 GLN A N 1
ATOM 787 C CA . GLN A 1 97 ? 2.790 13.498 -1.353 1.00 85.94 97 GLN A CA 1
ATOM 788 C C . GLN A 1 97 ? 3.614 14.775 -1.495 1.00 85.94 97 GLN A C 1
ATOM 790 O O . GLN A 1 97 ? 3.380 15.514 -2.452 1.00 85.94 97 GLN A O 1
ATOM 795 N N . HIS A 1 98 ? 4.554 15.017 -0.582 1.00 81.44 98 HIS A N 1
ATOM 796 C CA . HIS A 1 98 ? 5.287 16.280 -0.487 1.00 81.44 98 HIS A CA 1
ATOM 797 C C . HIS A 1 98 ? 6.637 16.271 -1.204 1.00 81.44 98 HIS A C 1
ATOM 799 O O . HIS A 1 98 ? 7.033 17.301 -1.739 1.00 81.44 98 HIS A O 1
ATOM 805 N N . LEU A 1 99 ? 7.324 15.127 -1.233 1.00 73.56 99 LEU A N 1
ATOM 806 C CA . LEU A 1 99 ? 8.667 14.986 -1.809 1.00 73.56 99 LEU A CA 1
ATOM 807 C C . LEU A 1 99 ? 8.657 14.239 -3.148 1.00 73.56 99 LEU A C 1
ATOM 809 O O . LEU A 1 99 ? 9.699 14.096 -3.774 1.00 73.56 99 LEU A O 1
ATOM 813 N N . GLY A 1 100 ? 7.493 13.752 -3.592 1.00 72.44 100 GLY A N 1
ATOM 814 C CA . GLY A 1 100 ? 7.377 12.998 -4.840 1.00 72.44 100 GLY A CA 1
ATOM 815 C C . GLY A 1 100 ? 8.027 11.614 -4.790 1.00 72.44 100 GLY A C 1
ATOM 816 O O . GLY A 1 100 ? 8.252 11.028 -5.844 1.00 72.44 100 GLY A O 1
ATOM 817 N N . ALA A 1 101 ? 8.310 11.087 -3.593 1.00 73.12 101 ALA A N 1
ATOM 818 C CA . ALA A 1 101 ? 8.866 9.749 -3.432 1.00 73.12 101 ALA A CA 1
ATOM 819 C C . ALA A 1 101 ? 7.955 8.693 -4.085 1.00 73.12 101 ALA A C 1
ATOM 821 O O . ALA A 1 101 ? 6.733 8.691 -3.879 1.00 73.12 101 ALA A O 1
ATOM 822 N N . SER A 1 102 ? 8.563 7.797 -4.861 1.00 73.69 102 SER A N 1
ATOM 823 C CA . SER A 1 102 ? 7.924 6.584 -5.364 1.00 73.69 102 SER A CA 1
ATOM 824 C C . SER A 1 102 ? 8.397 5.397 -4.536 1.00 73.69 102 SER A C 1
ATOM 826 O O . SER A 1 102 ? 9.527 5.387 -4.056 1.00 73.69 102 SER A O 1
ATOM 828 N N . PHE A 1 103 ? 7.527 4.411 -4.374 1.00 81.62 103 PHE A N 1
ATOM 829 C CA . PHE A 1 103 ? 7.847 3.154 -3.708 1.00 81.62 103 PHE A CA 1
ATOM 830 C C . PHE A 1 103 ? 7.765 2.025 -4.725 1.00 81.62 103 PHE A C 1
ATOM 832 O O . PHE A 1 103 ? 7.036 2.143 -5.710 1.00 81.62 103 PHE A O 1
ATOM 839 N N . ASP A 1 104 ? 8.522 0.961 -4.512 1.00 80.69 104 ASP A N 1
ATOM 840 C CA . ASP A 1 104 ? 8.439 -0.253 -5.315 1.00 80.69 104 ASP A CA 1
ATOM 841 C C . ASP A 1 104 ? 7.141 -1.031 -5.014 1.00 80.69 104 ASP A C 1
ATOM 843 O O . ASP A 1 104 ? 6.530 -0.872 -3.948 1.00 80.69 104 ASP A O 1
ATOM 847 N N . ASP A 1 105 ? 6.702 -1.859 -5.968 1.00 82.62 105 ASP A N 1
A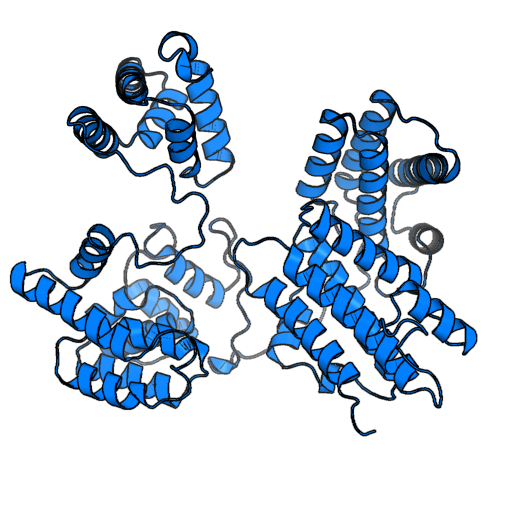TOM 848 C CA . ASP A 1 105 ? 5.460 -2.647 -5.864 1.00 82.62 105 ASP A CA 1
ATOM 849 C C . ASP A 1 105 ? 5.474 -3.563 -4.643 1.00 82.62 105 ASP A C 1
ATOM 851 O O . ASP A 1 105 ? 4.446 -3.885 -4.047 1.00 82.62 105 ASP A O 1
ATOM 855 N N . TYR A 1 106 ? 6.662 -3.987 -4.259 1.00 81.06 106 TYR A N 1
ATOM 856 C CA . TYR A 1 106 ? 6.855 -4.922 -3.188 1.00 81.06 106 TYR A CA 1
ATOM 857 C C . TYR A 1 106 ? 6.613 -4.269 -1.813 1.00 81.06 106 TYR A C 1
ATOM 859 O O . TYR A 1 106 ? 5.818 -4.776 -1.015 1.00 81.06 106 TYR A O 1
ATOM 867 N N . THR A 1 107 ? 7.181 -3.084 -1.573 1.00 84.12 107 THR A N 1
ATOM 868 C CA . THR A 1 107 ? 6.921 -2.248 -0.388 1.00 84.12 107 THR A CA 1
ATOM 869 C C . THR A 1 107 ? 5.428 -1.949 -0.235 1.00 84.12 107 THR A C 1
ATOM 871 O O . THR A 1 107 ? 4.868 -2.074 0.858 1.00 84.12 107 THR A O 1
ATOM 874 N N . ILE A 1 108 ? 4.747 -1.603 -1.332 1.00 91.56 108 ILE A N 1
ATOM 875 C CA . ILE A 1 108 ? 3.297 -1.380 -1.309 1.00 91.56 108 ILE A CA 1
ATOM 876 C C . ILE A 1 108 ? 2.534 -2.666 -0.994 1.00 91.56 108 ILE A C 1
ATOM 878 O O . ILE A 1 108 ? 1.643 -2.646 -0.142 1.00 91.56 108 ILE A O 1
ATOM 882 N N . GLY A 1 109 ? 2.891 -3.783 -1.630 1.00 91.56 109 GLY A N 1
ATOM 883 C CA . GLY A 1 109 ? 2.288 -5.088 -1.368 1.00 91.56 109 GLY A CA 1
ATOM 884 C C . GLY A 1 109 ? 2.400 -5.490 0.105 1.00 91.56 109 GLY A C 1
ATOM 885 O O . GLY A 1 109 ? 1.419 -5.944 0.705 1.00 91.56 109 GLY A O 1
ATOM 886 N N . TYR A 1 110 ? 3.555 -5.238 0.725 1.00 88.56 110 TYR A N 1
ATOM 887 C CA . TYR A 1 110 ? 3.756 -5.433 2.158 1.00 88.56 110 TYR A CA 1
ATOM 888 C C . TYR A 1 110 ? 2.823 -4.567 3.003 1.00 88.56 110 TYR A C 1
ATOM 890 O O . TYR A 1 110 ? 2.125 -5.105 3.867 1.00 88.56 110 TYR A O 1
ATOM 898 N N . TYR A 1 111 ? 2.748 -3.258 2.742 1.00 94.56 111 TYR A N 1
ATOM 899 C CA . TYR A 1 111 ? 1.844 -2.384 3.490 1.00 94.56 111 TYR A CA 1
ATOM 900 C C . TYR A 1 111 ? 0.380 -2.800 3.316 1.00 94.56 111 TYR A C 1
ATOM 902 O O . TYR A 1 111 ? -0.346 -2.843 4.304 1.00 94.56 111 TYR A O 1
ATOM 910 N N . ILE A 1 112 ? -0.043 -3.223 2.120 1.00 96.00 112 ILE A N 1
ATOM 911 C CA . ILE A 1 112 ? -1.392 -3.761 1.891 1.00 96.00 112 ILE A CA 1
ATOM 912 C C . ILE A 1 112 ? -1.644 -5.014 2.744 1.00 96.00 112 ILE A C 1
ATOM 914 O O . ILE A 1 112 ? -2.668 -5.096 3.425 1.00 96.00 112 ILE A O 1
ATOM 918 N N . LYS A 1 113 ? -0.727 -5.990 2.739 1.00 93.38 113 LYS A N 1
ATOM 919 C CA . LYS A 1 113 ? -0.862 -7.241 3.513 1.00 93.38 113 LYS A CA 1
ATOM 920 C C . LYS A 1 113 ? -0.882 -6.998 5.014 1.00 93.38 113 LYS A C 1
ATOM 922 O O . LYS A 1 113 ? -1.668 -7.614 5.745 1.00 93.38 113 LYS A O 1
ATOM 927 N N . PHE A 1 114 ? -0.034 -6.094 5.477 1.00 94.12 114 PHE A N 1
ATOM 928 C CA . PHE A 1 114 ? -0.018 -5.691 6.867 1.00 94.12 114 PHE A CA 1
ATOM 929 C C . PHE A 1 114 ? -1.320 -4.964 7.244 1.00 94.12 114 PHE A C 1
ATOM 931 O O . PHE A 1 114 ? -1.962 -5.358 8.216 1.00 94.12 114 PHE A O 1
ATOM 938 N N . THR A 1 115 ? -1.782 -3.994 6.447 1.00 97.06 115 THR A N 1
ATOM 939 C CA . THR A 1 115 ? -3.055 -3.296 6.688 1.00 97.06 115 THR A CA 1
ATOM 940 C C . THR A 1 115 ? -4.245 -4.250 6.651 1.00 97.06 115 THR A C 1
ATOM 942 O O . THR A 1 115 ? -5.115 -4.140 7.509 1.00 97.06 115 THR A O 1
ATOM 945 N N . HIS A 1 116 ? -4.264 -5.236 5.750 1.00 96.75 116 HIS A N 1
ATOM 946 C CA . HIS A 1 116 ? -5.270 -6.302 5.742 1.00 96.75 116 HIS A CA 1
ATOM 947 C C . HIS A 1 116 ? -5.321 -7.041 7.088 1.00 96.75 116 HIS A C 1
ATOM 949 O O . HIS A 1 116 ? -6.388 -7.210 7.681 1.00 96.75 116 HIS A O 1
ATOM 955 N N . SER A 1 117 ? -4.152 -7.451 7.588 1.00 93.81 117 SER A N 1
ATOM 956 C CA . SER A 1 117 ? -4.022 -8.186 8.851 1.00 93.81 117 SER A CA 1
ATOM 957 C C . SER A 1 117 ? -4.444 -7.325 10.044 1.00 93.81 117 SER A C 1
ATOM 959 O O . SER A 1 117 ? -5.199 -7.788 10.901 1.00 93.81 117 SER A O 1
ATOM 961 N N . PHE A 1 118 ? -4.032 -6.054 10.050 1.00 96.88 118 PHE A N 1
ATOM 962 C CA . PHE A 1 118 ? -4.447 -5.067 11.040 1.00 96.88 118 PHE A CA 1
ATOM 963 C C . PHE A 1 118 ? -5.965 -4.849 11.021 1.00 96.88 118 PHE A C 1
ATOM 965 O O . PHE A 1 118 ? -6.595 -4.952 12.067 1.00 96.88 118 PHE A O 1
ATOM 972 N N . PHE A 1 119 ? -6.580 -4.621 9.854 1.00 97.94 119 PHE A N 1
ATOM 973 C CA . PHE A 1 119 ? -8.033 -4.453 9.729 1.00 97.94 119 PHE A CA 1
ATOM 974 C C . PHE A 1 119 ? -8.779 -5.673 10.256 1.00 97.94 119 PHE A C 1
ATOM 976 O O . PHE A 1 119 ? -9.722 -5.525 11.029 1.00 97.94 119 PHE A O 1
ATOM 983 N N . LYS A 1 120 ? -8.350 -6.877 9.867 1.00 96.69 120 LYS A N 1
ATOM 984 C CA . LYS A 1 120 ? -8.971 -8.123 10.316 1.00 96.69 120 LYS A CA 1
ATOM 985 C C . LYS A 1 120 ? -8.957 -8.242 11.839 1.00 96.69 120 LYS A C 1
ATOM 987 O O . LYS A 1 120 ? -10.000 -8.500 12.436 1.00 96.69 120 LYS A O 1
ATOM 992 N N . PHE A 1 121 ? -7.799 -8.024 12.462 1.00 95.88 121 PHE A N 1
ATOM 993 C CA . PHE A 1 121 ? -7.666 -8.056 13.918 1.00 95.88 121 PHE A CA 1
ATOM 994 C C . PHE A 1 121 ? -8.480 -6.940 14.589 1.00 95.88 121 PHE A C 1
ATOM 996 O O . PHE A 1 121 ? -9.298 -7.210 15.467 1.00 95.88 121 PHE A O 1
ATOM 1003 N N . PHE A 1 122 ? -8.308 -5.697 14.142 1.00 96.81 122 PHE A N 1
ATOM 1004 C CA . PHE A 1 122 ? -8.896 -4.514 14.763 1.00 96.81 122 PHE A CA 1
ATOM 1005 C C . PHE A 1 122 ? -10.426 -4.500 14.652 1.00 96.81 122 PHE A C 1
ATOM 1007 O O . PHE A 1 122 ? -11.110 -4.159 15.616 1.00 96.81 122 PHE A O 1
ATOM 1014 N N . LEU A 1 123 ? -10.991 -4.904 13.508 1.00 96.69 123 LEU A N 1
ATOM 1015 C CA . LEU A 1 123 ? -12.441 -5.047 13.346 1.00 96.69 123 LEU A CA 1
ATOM 1016 C C . LEU A 1 123 ? -12.997 -6.138 14.252 1.00 96.69 123 LEU A C 1
ATOM 1018 O O . LEU A 1 123 ? -14.001 -5.909 14.932 1.00 96.69 123 LEU A O 1
ATOM 1022 N N . LYS A 1 124 ? -12.320 -7.287 14.323 1.00 95.94 124 LYS A N 1
ATOM 1023 C CA . LYS A 1 124 ? -12.777 -8.388 15.165 1.00 95.94 124 LYS A CA 1
ATOM 1024 C C . LYS A 1 124 ? -12.782 -7.995 16.637 1.00 95.94 124 LYS A C 1
ATOM 1026 O O . LYS A 1 124 ? -13.800 -8.140 17.304 1.00 95.94 124 LYS A O 1
ATOM 1031 N N . GLU A 1 125 ? -11.674 -7.441 17.116 1.00 96.12 125 GLU A N 1
ATOM 1032 C CA . GLU A 1 125 ? -11.486 -7.099 18.526 1.00 96.12 125 GLU A CA 1
ATOM 1033 C C . GLU A 1 125 ? -12.347 -5.906 18.965 1.00 96.12 125 GLU A C 1
ATOM 1035 O O . GLU A 1 125 ? -12.837 -5.849 20.093 1.00 96.12 125 GLU A O 1
ATOM 1040 N N . HIS A 1 126 ? -12.542 -4.915 18.092 1.00 95.38 126 HIS A N 1
ATOM 1041 C CA . HIS A 1 126 ? -13.112 -3.634 18.508 1.00 95.38 126 HIS A CA 1
ATOM 1042 C C . HIS A 1 126 ? -14.485 -3.309 17.930 1.00 95.38 126 HIS A C 1
ATOM 1044 O O . HIS A 1 126 ? -15.108 -2.353 18.414 1.00 95.38 126 HIS A O 1
ATOM 1050 N N . PHE A 1 127 ? -14.951 -4.066 16.941 1.00 95.06 127 PHE A N 1
ATOM 1051 C CA . PHE A 1 127 ? -16.264 -3.896 16.320 1.00 95.06 127 PHE A CA 1
ATOM 1052 C C . PHE A 1 127 ? -17.102 -5.183 16.324 1.00 95.06 127 PHE A C 1
ATOM 1054 O O . PHE A 1 127 ? -18.289 -5.093 16.022 1.00 95.06 127 PHE A O 1
ATOM 1061 N N . ASP A 1 128 ? -16.528 -6.332 16.715 1.00 95.62 128 ASP A N 1
ATOM 1062 C CA . ASP A 1 128 ? -17.152 -7.658 16.566 1.00 95.62 128 ASP A CA 1
ATOM 1063 C C . ASP A 1 128 ? -17.591 -7.918 15.110 1.00 95.62 128 ASP A C 1
ATOM 1065 O O . ASP A 1 128 ? -18.667 -8.441 14.827 1.00 95.62 128 ASP A O 1
ATOM 1069 N N . ASP A 1 129 ? -16.745 -7.489 14.170 1.00 95.50 129 ASP A N 1
ATOM 1070 C CA . ASP A 1 129 ? -16.971 -7.565 12.727 1.00 95.50 129 ASP A CA 1
ATOM 1071 C C . ASP A 1 129 ? -15.829 -8.329 12.037 1.00 95.50 129 ASP A C 1
ATOM 1073 O O . ASP A 1 129 ? -14.708 -8.406 12.540 1.00 95.50 129 ASP A O 1
ATOM 1077 N N . GLU A 1 130 ? -16.106 -8.891 10.860 1.00 96.06 130 GLU A N 1
ATOM 1078 C CA . GLU A 1 130 ? -15.134 -9.654 10.064 1.00 96.06 130 GLU A CA 1
ATOM 1079 C C . GLU A 1 130 ? -14.895 -8.963 8.726 1.00 96.06 130 GLU A C 1
ATOM 1081 O O . GLU A 1 130 ? -15.835 -8.793 7.950 1.00 96.06 130 GLU A O 1
ATOM 1086 N N . LEU A 1 131 ? -13.645 -8.573 8.447 1.00 96.19 131 LEU A N 1
ATOM 1087 C CA . LEU A 1 131 ? -13.265 -7.835 7.236 1.00 96.19 131 LEU A CA 1
ATOM 1088 C C . LEU A 1 131 ? -13.729 -8.543 5.956 1.00 96.19 131 LEU A C 1
ATOM 1090 O O . LEU A 1 131 ? -14.217 -7.907 5.024 1.00 96.19 131 LEU A O 1
ATOM 1094 N N . GLU A 1 132 ? -13.623 -9.867 5.927 1.00 96.25 132 GLU A N 1
ATOM 1095 C CA . GLU A 1 132 ? -13.929 -10.712 4.777 1.00 96.25 132 GLU A CA 1
ATOM 1096 C C . GLU A 1 132 ? -15.391 -10.614 4.323 1.00 96.25 132 GLU A C 1
ATOM 1098 O O . GLU A 1 132 ? -15.678 -10.833 3.144 1.00 96.25 132 GLU A O 1
ATOM 1103 N N . ALA A 1 133 ? -16.306 -10.237 5.222 1.00 95.19 133 ALA A N 1
ATOM 1104 C CA . ALA A 1 133 ? -17.712 -10.002 4.894 1.00 95.19 133 ALA A CA 1
ATOM 1105 C C . ALA A 1 133 ? -17.935 -8.717 4.073 1.00 95.19 133 ALA A C 1
ATOM 1107 O O . ALA A 1 133 ? -19.034 -8.491 3.564 1.00 95.19 133 ALA A O 1
ATOM 1108 N N . TYR A 1 134 ? -16.914 -7.864 3.965 1.00 94.12 134 TYR A N 1
ATOM 1109 C CA . TYR A 1 134 ? -16.972 -6.579 3.276 1.00 94.12 134 TYR A CA 1
ATOM 1110 C C . TYR A 1 134 ? -16.158 -6.551 1.983 1.00 94.12 134 TYR A C 1
ATOM 1112 O O . TYR A 1 134 ? -16.383 -5.675 1.151 1.00 94.12 134 TYR A O 1
ATOM 1120 N N . LEU A 1 135 ? -15.211 -7.475 1.817 1.00 94.94 135 LEU A N 1
ATOM 1121 C CA . LEU A 1 135 ? -14.349 -7.508 0.643 1.00 94.94 135 LEU A CA 1
ATOM 1122 C C . LEU A 1 135 ? -15.070 -8.180 -0.535 1.00 94.94 135 LEU A C 1
ATOM 1124 O O . LEU A 1 135 ? -15.556 -9.307 -0.385 1.00 94.94 135 LEU A O 1
ATOM 1128 N N . PRO A 1 136 ? -15.109 -7.537 -1.715 1.00 94.44 136 PRO A N 1
ATOM 1129 C CA . PRO A 1 136 ? -15.486 -8.202 -2.957 1.00 94.44 136 PRO A CA 1
ATOM 1130 C C . PRO A 1 136 ? -14.579 -9.407 -3.253 1.00 94.44 136 PRO A C 1
ATOM 1132 O O . PRO A 1 136 ? -13.404 -9.412 -2.881 1.00 94.44 136 PRO A O 1
ATOM 1135 N N . ASP A 1 137 ? -15.090 -10.425 -3.947 1.00 93.69 137 ASP A N 1
ATOM 1136 C CA . ASP A 1 137 ? -14.331 -11.662 -4.180 1.00 93.69 137 ASP A CA 1
ATOM 1137 C C . ASP A 1 137 ? -13.071 -11.437 -5.026 1.00 93.69 137 ASP A C 1
ATOM 1139 O O . ASP A 1 137 ? -12.023 -11.993 -4.710 1.00 93.69 137 ASP A O 1
ATOM 1143 N N . ASN A 1 138 ? -13.113 -10.529 -6.008 1.00 89.25 138 ASN A N 1
ATOM 1144 C CA . ASN A 1 138 ? -11.923 -10.137 -6.768 1.00 89.25 138 ASN A CA 1
ATOM 1145 C C . ASN A 1 138 ? -10.830 -9.531 -5.872 1.00 89.25 138 ASN A C 1
ATOM 1147 O O . ASN A 1 138 ? -9.651 -9.772 -6.106 1.00 89.25 138 ASN A O 1
ATOM 1151 N N . ILE A 1 139 ? -11.205 -8.789 -4.824 1.00 94.31 139 ILE A N 1
ATOM 1152 C CA . ILE A 1 139 ? -10.253 -8.203 -3.871 1.00 94.31 139 ILE A CA 1
ATOM 1153 C C . ILE A 1 139 ? -9.620 -9.281 -2.992 1.00 94.31 139 ILE A C 1
ATOM 1155 O O . ILE A 1 139 ? -8.430 -9.202 -2.698 1.00 94.31 139 ILE A O 1
ATOM 1159 N N . LYS A 1 140 ? -10.379 -10.311 -2.605 1.00 92.69 140 LYS A N 1
ATOM 1160 C CA . LYS A 1 140 ? -9.829 -11.467 -1.879 1.00 92.69 140 LYS A CA 1
ATOM 1161 C C . LYS A 1 140 ? -8.795 -12.195 -2.735 1.00 92.69 140 LYS A C 1
ATOM 1163 O O . LYS A 1 140 ? -7.683 -12.422 -2.274 1.00 92.69 140 LYS A O 1
ATOM 1168 N N . THR A 1 141 ? -9.122 -12.458 -4.000 1.00 88.81 141 THR A N 1
ATOM 1169 C CA . THR A 1 141 ? -8.185 -13.059 -4.960 1.00 88.81 141 THR A CA 1
ATOM 1170 C C . THR A 1 141 ? -6.934 -12.202 -5.149 1.00 88.81 141 THR A C 1
ATOM 1172 O O . THR A 1 141 ? -5.822 -12.719 -5.133 1.00 88.81 141 THR A O 1
ATOM 1175 N N . TYR A 1 142 ? -7.093 -10.884 -5.289 1.00 89.69 142 TYR A N 1
ATOM 1176 C CA . TYR A 1 142 ? -5.972 -9.948 -5.359 1.00 89.69 142 TYR A CA 1
ATOM 1177 C C . TYR A 1 142 ? -5.086 -10.038 -4.126 1.00 89.69 142 TYR A C 1
ATOM 1179 O O . TYR A 1 142 ? -3.881 -10.214 -4.265 1.00 89.69 142 TYR A O 1
ATOM 1187 N N . LEU A 1 143 ? -5.668 -9.994 -2.929 1.00 89.56 143 LEU A N 1
ATOM 1188 C CA . LEU A 1 143 ? -4.920 -10.152 -1.690 1.00 89.56 143 LEU A CA 1
ATOM 1189 C C . LEU A 1 143 ? -4.155 -11.472 -1.662 1.00 89.56 143 LEU A C 1
ATOM 1191 O O . LEU A 1 143 ? -2.971 -11.450 -1.343 1.00 89.56 143 LEU A O 1
ATOM 1195 N N . ASP A 1 144 ? -4.768 -12.596 -2.025 1.00 86.38 144 ASP A N 1
ATOM 1196 C CA . ASP A 1 144 ? -4.091 -13.899 -2.065 1.00 86.38 144 ASP A CA 1
ATOM 1197 C C . ASP A 1 144 ? -2.897 -13.911 -3.035 1.00 86.38 144 ASP A C 1
ATOM 1199 O O . ASP A 1 144 ? -1.878 -14.532 -2.735 1.00 86.38 144 ASP A O 1
ATOM 1203 N N . ASN A 1 145 ? -2.975 -13.134 -4.119 1.00 84.56 145 ASN A N 1
ATOM 1204 C CA . ASN A 1 145 ? -1.933 -13.013 -5.139 1.00 84.56 145 ASN A CA 1
ATOM 1205 C C . ASN A 1 145 ? -0.845 -11.974 -4.835 1.00 84.56 145 ASN A C 1
ATOM 1207 O O . ASN A 1 145 ? 0.130 -11.901 -5.583 1.00 84.56 145 ASN A O 1
ATOM 1211 N N . ILE A 1 146 ? -0.967 -11.158 -3.780 1.00 84.25 146 ILE A N 1
ATOM 1212 C CA . ILE A 1 146 ? 0.150 -10.293 -3.374 1.00 84.25 146 ILE A CA 1
ATOM 1213 C C . ILE A 1 146 ? 1.243 -11.193 -2.798 1.00 84.25 146 ILE A C 1
ATOM 1215 O O . ILE A 1 146 ? 1.170 -11.633 -1.644 1.00 84.25 146 ILE A O 1
ATOM 1219 N N . ILE A 1 147 ? 2.259 -11.443 -3.618 1.00 73.25 147 ILE A N 1
ATOM 1220 C CA . ILE A 1 147 ? 3.474 -12.144 -3.228 1.00 73.25 147 ILE A CA 1
ATOM 1221 C C . ILE A 1 147 ? 4.362 -11.137 -2.507 1.00 73.25 147 ILE A C 1
ATOM 1223 O O . ILE A 1 147 ? 5.118 -10.384 -3.113 1.00 73.25 147 ILE A O 1
ATOM 1227 N N . VAL A 1 148 ? 4.255 -11.126 -1.184 1.00 67.25 148 VAL A N 1
ATOM 1228 C CA . VAL A 1 148 ? 5.275 -10.520 -0.332 1.00 67.25 148 VAL A CA 1
ATOM 1229 C C . VAL A 1 148 ? 6.231 -11.649 -0.007 1.00 67.25 148 VAL A C 1
ATOM 1231 O O . VAL A 1 148 ? 6.080 -12.294 1.023 1.00 67.25 148 VAL A O 1
ATOM 1234 N N . GLU A 1 149 ? 7.113 -11.986 -0.947 1.00 62.59 149 GLU A N 1
ATOM 1235 C CA . GLU A 1 149 ? 8.230 -12.876 -0.661 1.00 62.59 149 GLU A CA 1
ATOM 1236 C C . GLU A 1 149 ? 9.395 -12.052 -0.125 1.00 62.59 149 GLU A C 1
ATOM 1238 O O . GLU A 1 149 ? 10.138 -11.434 -0.884 1.00 62.59 149 GLU A O 1
ATOM 1243 N N . PRO A 1 150 ? 9.610 -12.074 1.189 1.00 59.41 150 PRO A N 1
ATOM 1244 C CA . PRO A 1 150 ? 10.662 -11.323 1.834 1.00 59.41 150 PRO A CA 1
ATOM 1245 C C . PRO A 1 150 ? 11.931 -12.159 1.839 1.00 59.41 150 PRO A C 1
ATOM 1247 O O . PRO A 1 150 ? 12.638 -12.244 2.835 1.00 59.41 150 PRO A O 1
ATOM 1250 N N . THR A 1 151 ? 12.158 -12.887 0.751 1.00 60.84 151 THR A N 1
ATOM 1251 C CA . THR A 1 151 ? 13.258 -13.834 0.654 1.00 60.84 151 THR A CA 1
ATOM 1252 C C . THR A 1 151 ? 14.542 -13.116 0.262 1.00 60.84 151 THR A C 1
ATOM 1254 O O . THR A 1 151 ? 15.622 -13.670 0.455 1.00 60.84 151 THR A O 1
ATOM 1257 N N . LYS A 1 152 ? 14.447 -11.885 -0.272 1.00 74.81 152 LYS A N 1
ATOM 1258 C CA . LYS A 1 152 ? 15.572 -11.133 -0.838 1.00 74.81 152 LYS A CA 1
ATOM 1259 C C . LYS A 1 152 ? 15.358 -9.629 -0.680 1.00 74.81 152 LYS A C 1
ATOM 1261 O O . LYS A 1 152 ? 14.230 -9.149 -0.723 1.00 74.81 152 LYS A O 1
ATOM 1266 N N . ILE A 1 153 ? 16.455 -8.890 -0.542 1.00 80.62 153 ILE A N 1
ATOM 1267 C CA . ILE A 1 153 ? 16.447 -7.436 -0.733 1.00 80.62 153 ILE A CA 1
ATOM 1268 C C . ILE A 1 153 ? 16.391 -7.186 -2.244 1.00 80.62 153 ILE A C 1
ATOM 1270 O O . ILE A 1 153 ? 17.197 -7.750 -2.984 1.00 80.62 153 ILE A O 1
ATOM 1274 N N . HIS A 1 154 ? 15.430 -6.388 -2.705 1.00 77.50 154 HIS A N 1
ATOM 1275 C CA . HIS A 1 154 ? 15.249 -6.119 -4.133 1.00 77.50 154 HIS A CA 1
ATOM 1276 C C . HIS A 1 154 ? 16.392 -5.265 -4.705 1.00 77.50 154 HIS A C 1
ATOM 1278 O O . HIS A 1 154 ? 16.880 -4.348 -4.043 1.00 77.50 154 HIS A O 1
ATOM 1284 N N . GLU A 1 155 ? 16.780 -5.525 -5.960 1.00 79.94 155 GLU A N 1
ATOM 1285 C CA . GLU A 1 155 ? 17.825 -4.756 -6.658 1.00 79.94 155 GLU A CA 1
ATOM 1286 C C . GLU A 1 155 ? 17.501 -3.257 -6.708 1.00 79.94 155 GLU A C 1
ATOM 1288 O O . GLU A 1 155 ? 18.384 -2.442 -6.460 1.00 79.94 155 GLU A O 1
ATOM 1293 N N . ASP A 1 156 ? 16.231 -2.888 -6.903 1.00 73.75 156 ASP A N 1
ATOM 1294 C CA . ASP A 1 156 ? 15.785 -1.488 -6.906 1.00 73.75 156 ASP A CA 1
ATOM 1295 C C . ASP A 1 156 ? 16.035 -0.786 -5.561 1.00 73.75 156 ASP A C 1
ATOM 1297 O O . ASP A 1 156 ? 16.395 0.390 -5.519 1.00 73.75 156 ASP A O 1
ATOM 1301 N N . GLN A 1 157 ? 15.896 -1.505 -4.440 1.00 79.19 157 GLN A N 1
ATOM 1302 C CA . GLN A 1 157 ? 16.198 -0.955 -3.115 1.00 79.19 157 GLN A CA 1
ATOM 1303 C C . GLN A 1 157 ? 17.703 -0.744 -2.939 1.00 79.19 157 GLN A C 1
ATOM 1305 O O . GLN A 1 157 ? 18.121 0.277 -2.393 1.00 79.19 157 GLN A O 1
ATOM 1310 N N . LEU A 1 158 ? 18.523 -1.680 -3.428 1.00 87.25 158 LEU A N 1
ATOM 1311 C CA . LEU A 1 158 ? 19.979 -1.531 -3.431 1.00 87.25 158 LEU A CA 1
ATOM 1312 C C . LEU A 1 158 ? 20.411 -0.360 -4.321 1.00 87.25 158 LEU A C 1
ATOM 1314 O O . LEU A 1 158 ? 21.263 0.430 -3.915 1.00 87.25 158 LEU A O 1
ATOM 1318 N N . GLN A 1 159 ? 19.796 -0.207 -5.494 1.00 85.44 159 GLN A N 1
ATOM 1319 C CA . GLN A 1 159 ? 20.037 0.923 -6.385 1.00 85.44 159 GLN A CA 1
ATOM 1320 C C . GLN A 1 159 ? 19.666 2.245 -5.708 1.00 85.44 159 GLN A C 1
ATOM 1322 O O . GLN A 1 159 ? 20.478 3.164 -5.698 1.00 85.44 159 GLN A O 1
ATOM 1327 N N . TYR A 1 160 ? 18.497 2.329 -5.074 1.00 82.88 160 TYR A N 1
ATOM 1328 C CA . TYR A 1 160 ? 18.079 3.536 -4.364 1.00 82.88 160 TYR A CA 1
ATOM 1329 C C . TYR A 1 160 ? 19.033 3.904 -3.215 1.00 82.88 160 TYR A C 1
ATOM 1331 O O . TYR A 1 160 ? 19.367 5.072 -3.026 1.00 82.88 160 TYR A O 1
ATOM 1339 N N . ILE A 1 161 ? 19.529 2.916 -2.459 1.00 87.00 161 ILE A N 1
ATOM 1340 C CA . ILE A 1 161 ? 20.546 3.162 -1.424 1.00 87.00 161 ILE A CA 1
ATOM 1341 C C . ILE A 1 161 ? 21.832 3.725 -2.052 1.00 87.00 161 ILE A C 1
ATOM 1343 O O . ILE A 1 161 ? 22.410 4.653 -1.487 1.00 87.00 161 ILE A O 1
ATOM 1347 N N . ASN A 1 162 ? 22.252 3.217 -3.214 1.00 91.06 162 ASN A N 1
ATOM 1348 C CA . ASN A 1 162 ? 23.406 3.750 -3.942 1.00 91.06 162 ASN A CA 1
ATOM 1349 C C . ASN A 1 162 ? 23.190 5.187 -4.416 1.00 91.06 162 ASN A C 1
ATOM 1351 O O . ASN A 1 162 ? 24.065 6.023 -4.208 1.00 91.06 162 ASN A O 1
ATOM 1355 N N . GLU A 1 163 ? 22.024 5.501 -4.976 1.00 86.38 163 GLU A N 1
ATOM 1356 C CA . GLU A 1 163 ? 21.676 6.863 -5.401 1.00 86.38 163 GLU A CA 1
ATOM 1357 C C . GLU A 1 163 ? 21.774 7.849 -4.223 1.00 86.38 163 GLU A C 1
ATOM 1359 O O . GLU A 1 163 ? 22.388 8.907 -4.345 1.00 86.38 163 GLU A O 1
ATOM 1364 N N . LEU A 1 164 ? 21.284 7.470 -3.036 1.00 85.06 164 LEU A N 1
ATOM 1365 C CA . LEU A 1 164 ? 21.426 8.288 -1.824 1.00 85.06 164 LEU A CA 1
ATOM 1366 C C . LEU A 1 164 ? 22.892 8.522 -1.429 1.00 85.06 164 LEU A C 1
ATOM 1368 O O . LEU A 1 164 ? 23.234 9.606 -0.952 1.00 85.06 164 LEU A O 1
ATOM 1372 N N . ILE A 1 165 ? 23.762 7.527 -1.607 1.00 93.31 165 ILE A N 1
ATOM 1373 C CA . ILE A 1 165 ? 25.201 7.661 -1.339 1.00 93.31 165 ILE A CA 1
ATOM 1374 C C . ILE A 1 165 ? 25.842 8.608 -2.360 1.00 93.31 165 ILE A C 1
ATOM 1376 O O . ILE A 1 165 ? 26.587 9.504 -1.966 1.00 93.31 165 ILE A O 1
ATOM 1380 N N . GLU A 1 166 ? 25.531 8.454 -3.648 1.00 92.69 166 GLU A N 1
ATOM 1381 C CA . GLU A 1 166 ? 26.044 9.313 -4.724 1.00 92.69 166 GLU A CA 1
ATOM 1382 C C . GLU A 1 166 ? 25.605 10.779 -4.564 1.00 92.69 166 GLU A C 1
ATOM 1384 O O . GLU A 1 166 ? 26.384 11.695 -4.833 1.00 92.69 166 GLU A O 1
ATOM 1389 N N . GLU A 1 167 ? 24.395 11.012 -4.052 1.00 91.75 167 GLU A N 1
ATOM 1390 C CA . GLU A 1 167 ? 23.857 12.343 -3.734 1.00 91.75 167 GLU A CA 1
ATOM 1391 C C . GLU A 1 167 ? 24.451 12.970 -2.456 1.00 91.75 167 GLU A C 1
ATOM 1393 O O . GLU A 1 167 ? 24.126 14.110 -2.113 1.00 91.75 167 GLU A O 1
ATOM 1398 N N . GLY A 1 168 ? 25.297 12.248 -1.715 1.00 92.62 168 GLY A N 1
ATOM 1399 C CA . GLY A 1 168 ? 25.845 12.705 -0.436 1.00 92.62 168 GLY A CA 1
ATOM 1400 C C . GLY A 1 168 ? 24.858 12.626 0.737 1.00 92.62 168 GLY A C 1
ATOM 1401 O O . GLY A 1 168 ? 25.092 13.213 1.796 1.00 92.62 168 GLY A O 1
ATOM 1402 N N . ARG A 1 169 ? 23.743 11.904 0.580 1.00 88.94 169 ARG A N 1
ATOM 1403 C CA . ARG A 1 169 ? 22.677 11.729 1.582 1.00 88.94 169 ARG A CA 1
ATOM 1404 C C . ARG A 1 169 ? 22.933 10.502 2.456 1.00 88.94 169 ARG A C 1
ATOM 1406 O O . ARG A 1 169 ? 22.107 9.599 2.590 1.00 88.94 169 ARG A O 1
ATOM 1413 N N . TYR A 1 170 ? 24.094 10.487 3.101 1.00 92.56 170 TYR A N 1
ATOM 1414 C CA . TYR A 1 170 ? 24.610 9.321 3.820 1.00 92.56 170 TYR A CA 1
ATOM 1415 C C . TYR A 1 170 ? 23.690 8.838 4.949 1.00 92.56 170 TYR A C 1
ATOM 1417 O O . TYR A 1 170 ? 23.427 7.642 5.050 1.00 92.56 170 TYR A O 1
ATOM 1425 N N . LYS A 1 171 ? 23.114 9.744 5.749 1.00 86.06 171 LYS A N 1
ATOM 1426 C CA . LYS A 1 171 ? 22.161 9.371 6.814 1.00 86.06 171 LYS A CA 1
ATOM 1427 C C . LYS A 1 171 ? 20.935 8.641 6.261 1.00 86.06 171 LYS A C 1
ATOM 1429 O O . LYS A 1 171 ? 20.557 7.591 6.779 1.00 86.06 171 LYS A O 1
ATOM 1434 N N . ASP A 1 172 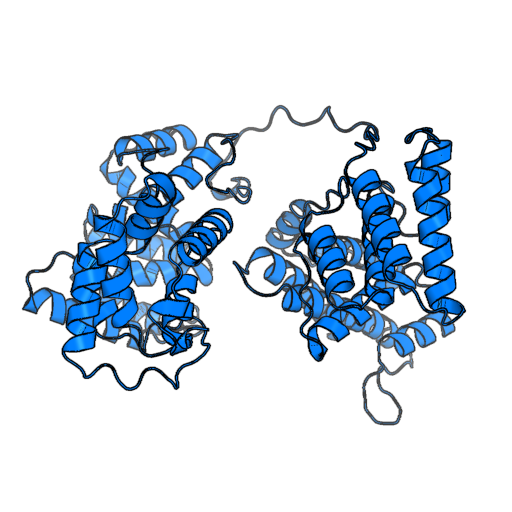? 20.362 9.164 5.180 1.00 81.38 172 ASP A N 1
ATOM 1435 C CA . ASP A 1 172 ? 19.193 8.573 4.525 1.00 81.38 172 ASP A CA 1
ATOM 1436 C C . ASP A 1 172 ? 19.524 7.192 3.949 1.00 81.38 172 ASP A C 1
ATOM 1438 O O . ASP A 1 172 ? 18.691 6.282 4.005 1.00 81.38 172 ASP A O 1
ATOM 1442 N N . SER A 1 173 ? 20.752 7.013 3.443 1.00 86.50 173 SER A N 1
ATOM 1443 C CA . SER A 1 173 ? 21.225 5.722 2.938 1.00 86.50 173 SER A CA 1
ATOM 1444 C C . SER A 1 173 ? 21.300 4.664 4.044 1.00 86.50 173 SER A C 1
ATOM 1446 O O . SER A 1 173 ? 20.854 3.542 3.815 1.00 86.50 173 SER A O 1
ATOM 1448 N N . ILE A 1 174 ? 21.748 5.017 5.261 1.00 85.12 174 ILE A N 1
ATOM 1449 C CA . ILE A 1 174 ? 21.797 4.098 6.415 1.00 85.12 174 ILE A CA 1
ATOM 1450 C C . ILE A 1 174 ? 20.390 3.748 6.916 1.00 85.12 174 ILE A C 1
ATOM 1452 O O . ILE A 1 174 ? 20.110 2.595 7.249 1.00 85.12 174 ILE A O 1
ATOM 1456 N N . ILE A 1 175 ? 19.475 4.719 6.943 1.00 79.94 175 ILE A N 1
ATOM 1457 C CA . ILE A 1 175 ? 18.080 4.468 7.332 1.00 79.94 175 ILE A CA 1
ATOM 1458 C C . ILE A 1 175 ? 17.407 3.538 6.313 1.00 79.94 175 ILE A C 1
ATOM 1460 O O . ILE A 1 175 ? 16.762 2.564 6.695 1.00 79.94 175 ILE A O 1
ATOM 1464 N N . SER A 1 176 ? 17.586 3.800 5.017 1.00 78.69 176 SER A N 1
ATOM 1465 C CA . SER A 1 176 ? 17.018 2.977 3.937 1.00 78.69 176 SER A CA 1
ATOM 1466 C C . SER A 1 176 ? 17.603 1.563 3.931 1.00 78.69 176 SER A C 1
ATOM 1468 O O . SER A 1 176 ? 16.872 0.586 3.806 1.00 78.69 176 SER A O 1
ATOM 1470 N N . SER A 1 177 ? 18.906 1.471 4.176 1.00 85.25 177 SER A N 1
ATOM 1471 C CA . SER A 1 177 ? 19.660 0.245 4.419 1.00 85.25 177 SER A CA 1
ATOM 1472 C C . SER A 1 177 ? 19.072 -0.610 5.544 1.00 85.25 177 SER A C 1
ATOM 1474 O O . SER A 1 177 ? 18.784 -1.791 5.348 1.00 85.25 177 SER A O 1
ATOM 1476 N N . TRP A 1 178 ? 18.836 -0.015 6.717 1.00 86.88 178 TRP A N 1
ATOM 1477 C CA . TRP A 1 178 ? 18.189 -0.719 7.822 1.00 86.88 178 TRP A CA 1
ATOM 1478 C C . TRP A 1 178 ? 16.762 -1.139 7.476 1.00 86.88 178 TRP A C 1
ATOM 1480 O O . TRP A 1 178 ? 16.377 -2.255 7.798 1.00 86.88 178 TRP A O 1
ATOM 1490 N N . ASN A 1 179 ? 15.990 -0.288 6.798 1.00 79.62 179 ASN A N 1
ATOM 1491 C CA . ASN A 1 179 ? 14.623 -0.633 6.411 1.00 79.62 179 ASN A CA 1
ATOM 1492 C C . ASN A 1 179 ? 14.594 -1.860 5.490 1.00 79.62 179 ASN A C 1
ATOM 1494 O O . ASN A 1 179 ? 13.769 -2.738 5.704 1.00 79.62 179 ASN A O 1
ATOM 1498 N N . ALA A 1 180 ? 15.517 -1.969 4.528 1.00 81.69 180 ALA A N 1
ATOM 1499 C CA . ALA A 1 180 ? 15.630 -3.139 3.650 1.00 81.69 180 ALA A CA 1
ATOM 1500 C C . ALA A 1 180 ? 15.946 -4.432 4.431 1.00 81.69 180 ALA A C 1
ATOM 1502 O O . ALA A 1 180 ? 15.399 -5.500 4.158 1.00 81.69 180 ALA A O 1
ATOM 1503 N N . ILE A 1 181 ? 16.796 -4.329 5.452 1.00 84.62 181 ILE A N 1
ATOM 1504 C CA . ILE A 1 181 ? 17.125 -5.435 6.357 1.00 84.62 181 ILE A CA 1
ATOM 1505 C C . ILE A 1 181 ? 15.948 -5.805 7.258 1.00 84.62 181 ILE A C 1
ATOM 1507 O O . ILE A 1 181 ? 15.617 -6.977 7.413 1.00 84.62 181 ILE A O 1
ATOM 1511 N N . GLU A 1 182 ? 15.345 -4.813 7.903 1.00 80.88 182 GLU A N 1
ATOM 1512 C CA . GLU A 1 182 ? 14.201 -4.989 8.787 1.00 80.88 182 GLU A CA 1
ATOM 1513 C C . GLU A 1 182 ? 13.068 -5.668 8.028 1.00 80.88 182 GLU A C 1
ATOM 1515 O O . GLU A 1 182 ? 12.470 -6.629 8.513 1.00 80.88 182 GLU A O 1
ATOM 1520 N N . PHE A 1 183 ? 12.852 -5.210 6.803 1.00 75.00 183 PHE A N 1
ATOM 1521 C CA . PHE A 1 183 ? 11.946 -5.801 5.852 1.00 75.00 183 PHE A CA 1
ATOM 1522 C C . PHE A 1 183 ? 12.251 -7.302 5.646 1.00 75.00 183 PHE A C 1
ATOM 1524 O O . PHE A 1 183 ? 11.384 -8.150 5.879 1.00 75.00 183 PHE A O 1
ATOM 1531 N N . LEU A 1 184 ? 13.492 -7.637 5.267 1.00 81.25 184 LEU A N 1
ATOM 1532 C CA . LEU A 1 184 ? 13.956 -9.015 5.065 1.00 81.25 184 LEU A CA 1
ATOM 1533 C C . LEU A 1 184 ? 13.702 -9.877 6.319 1.00 81.25 184 LEU A C 1
ATOM 1535 O O . LEU A 1 184 ? 13.147 -10.969 6.235 1.00 81.25 184 LEU A O 1
ATOM 1539 N N . ILE A 1 185 ? 14.039 -9.364 7.505 1.00 81.12 185 ILE A N 1
ATOM 1540 C CA . ILE A 1 185 ? 13.877 -10.059 8.792 1.00 81.12 185 ILE A CA 1
ATOM 1541 C C . ILE A 1 185 ? 12.406 -10.308 9.129 1.00 81.12 185 ILE A C 1
ATOM 1543 O O . ILE A 1 185 ? 12.048 -11.415 9.541 1.00 81.12 185 ILE A O 1
ATOM 1547 N N . ARG A 1 186 ? 11.547 -9.292 8.975 1.00 73.69 186 ARG A N 1
ATOM 1548 C CA . ARG A 1 186 ? 10.102 -9.405 9.243 1.00 73.69 186 ARG A CA 1
ATOM 1549 C C . ARG A 1 186 ? 9.464 -10.469 8.381 1.00 73.69 186 ARG A C 1
ATOM 1551 O O . ARG A 1 186 ? 8.577 -11.180 8.839 1.00 73.69 186 ARG A O 1
ATOM 1558 N N . GLY A 1 187 ? 9.985 -10.623 7.181 1.00 71.94 187 GLY A N 1
ATOM 1559 C CA . GLY A 1 187 ? 9.608 -11.684 6.297 1.00 71.94 187 GLY A CA 1
ATOM 1560 C C . GLY A 1 187 ? 9.717 -13.109 6.804 1.00 71.94 187 GLY A C 1
ATOM 1561 O O . GLY A 1 187 ? 8.889 -13.957 6.489 1.00 71.94 187 GLY A O 1
ATOM 1562 N N . TYR A 1 188 ? 10.740 -13.361 7.611 1.00 71.00 188 TYR A N 1
ATOM 1563 C CA . TYR A 1 188 ? 10.977 -14.662 8.225 1.00 71.00 188 TYR A CA 1
ATOM 1564 C C . TYR A 1 188 ? 10.154 -14.871 9.504 1.00 71.00 188 TYR A C 1
ATOM 1566 O O . TYR A 1 188 ? 10.064 -15.986 10.027 1.00 71.00 188 TYR A O 1
ATOM 1574 N N . SER A 1 189 ? 9.530 -13.812 10.024 1.00 70.12 189 SER A N 1
ATOM 1575 C CA . SER A 1 189 ? 8.554 -13.890 11.106 1.00 70.12 189 SER A CA 1
ATOM 1576 C C . SER A 1 189 ? 7.200 -14.265 10.514 1.00 70.12 189 SER A C 1
ATOM 1578 O O . SER A 1 189 ? 6.341 -13.412 10.326 1.00 70.12 189 SER A O 1
ATOM 1580 N N . ASP A 1 190 ? 7.009 -15.554 10.220 1.00 54.28 190 ASP A N 1
ATOM 1581 C CA . ASP A 1 190 ? 5.833 -16.070 9.505 1.00 54.28 190 ASP A CA 1
ATOM 1582 C C . ASP A 1 190 ? 4.481 -15.490 9.972 1.00 54.28 190 ASP A C 1
ATOM 1584 O O . ASP A 1 190 ? 3.551 -15.459 9.171 1.00 54.28 190 ASP A O 1
ATOM 1588 N N . ARG A 1 191 ? 4.297 -15.098 11.249 1.00 51.91 191 ARG A N 1
ATOM 1589 C CA . ARG A 1 191 ? 2.974 -14.723 11.809 1.00 51.91 191 ARG A CA 1
ATOM 1590 C C . ARG A 1 191 ? 2.971 -13.793 13.029 1.00 51.91 191 ARG A C 1
ATOM 1592 O O . ARG A 1 191 ? 1.901 -13.585 13.589 1.00 51.91 191 ARG A O 1
ATOM 1599 N N . ASP A 1 192 ? 4.102 -13.252 13.482 1.00 52.56 192 ASP A N 1
ATOM 1600 C CA . ASP A 1 192 ? 4.131 -12.448 14.719 1.00 52.56 192 ASP A CA 1
ATOM 1601 C C . ASP A 1 192 ? 4.310 -10.956 14.411 1.00 52.56 192 ASP A C 1
ATOM 1603 O O . ASP A 1 192 ? 5.421 -10.425 14.442 1.00 52.56 192 ASP A O 1
ATOM 1607 N N . THR A 1 193 ? 3.196 -10.267 14.140 1.00 57.03 193 THR A N 1
ATOM 1608 C CA . THR A 1 193 ? 3.145 -8.805 13.928 1.00 57.03 193 THR A CA 1
ATOM 1609 C C . THR A 1 193 ? 3.489 -7.997 15.183 1.00 57.03 193 THR A C 1
ATOM 1611 O O . THR A 1 193 ? 3.776 -6.809 15.080 1.00 57.03 193 THR A O 1
ATOM 1614 N N . GLY A 1 194 ? 3.489 -8.629 16.363 1.00 58.09 194 GLY A N 1
ATOM 1615 C CA . GLY A 1 194 ? 3.733 -7.967 17.647 1.00 58.09 194 GLY A CA 1
ATOM 1616 C C . GLY A 1 194 ? 5.164 -8.053 18.185 1.00 58.09 194 GLY A C 1
ATOM 1617 O O . GLY A 1 194 ? 5.448 -7.428 19.203 1.00 58.09 194 GLY A O 1
ATOM 1618 N N . LYS A 1 195 ? 6.061 -8.824 17.552 1.00 72.00 195 LYS A N 1
ATOM 1619 C CA . LYS A 1 195 ? 7.450 -8.957 18.016 1.00 72.00 195 LYS A CA 1
ATOM 1620 C C . LYS A 1 195 ? 8.317 -7.814 17.501 1.00 72.00 195 LYS A C 1
ATOM 1622 O O . LYS A 1 195 ? 8.259 -7.440 16.328 1.00 72.00 195 LYS A O 1
ATOM 1627 N N . SER A 1 196 ? 9.163 -7.295 18.380 1.00 77.94 196 SER A N 1
ATOM 1628 C CA . SER A 1 196 ? 10.263 -6.408 18.003 1.00 77.94 196 SER A CA 1
ATOM 1629 C C . SER A 1 196 ? 11.248 -7.128 17.075 1.00 77.94 196 SER A C 1
ATOM 1631 O O . SER A 1 196 ? 11.367 -8.355 17.099 1.00 77.94 196 SER A O 1
ATOM 1633 N N . ILE A 1 197 ? 12.002 -6.367 16.276 1.00 77.06 197 ILE A N 1
ATOM 1634 C CA . ILE A 1 197 ? 13.056 -6.927 15.414 1.00 77.06 197 ILE A CA 1
ATOM 1635 C C . ILE A 1 197 ? 14.069 -7.738 16.221 1.00 77.06 197 ILE A C 1
ATOM 1637 O O . ILE A 1 197 ? 14.498 -8.792 15.765 1.00 77.06 197 ILE A O 1
ATOM 1641 N N . ASP A 1 198 ? 14.365 -7.330 17.453 1.00 81.94 198 ASP A N 1
ATOM 1642 C CA . ASP A 1 198 ? 15.251 -8.074 18.349 1.00 81.94 198 ASP A CA 1
ATOM 1643 C C . ASP A 1 198 ? 14.689 -9.436 18.743 1.00 81.94 198 ASP A C 1
ATOM 1645 O O . ASP A 1 198 ? 15.415 -10.429 18.766 1.00 81.94 198 ASP A O 1
ATOM 1649 N N . GLU A 1 199 ? 13.389 -9.513 19.021 1.00 82.94 199 GLU A N 1
ATOM 1650 C CA . GLU A 1 199 ? 12.721 -10.780 19.312 1.00 82.94 199 GLU A CA 1
ATOM 1651 C C . GLU A 1 199 ? 12.659 -11.683 18.080 1.00 82.94 199 GLU A C 1
ATOM 1653 O O . GLU A 1 199 ? 12.794 -12.902 18.217 1.00 82.94 199 GLU A O 1
ATOM 1658 N N . ILE A 1 200 ? 12.496 -11.109 16.883 1.00 80.00 200 ILE A N 1
ATOM 1659 C CA . ILE A 1 200 ? 12.530 -11.863 15.626 1.00 80.00 200 ILE A CA 1
ATOM 1660 C C . ILE A 1 200 ? 13.948 -12.389 15.374 1.00 80.00 200 ILE A C 1
ATOM 1662 O O . ILE A 1 200 ? 14.116 -13.597 15.220 1.00 80.00 200 ILE A O 1
ATOM 1666 N N . ILE A 1 201 ? 14.973 -11.531 15.435 1.00 81.56 201 ILE A N 1
ATOM 1667 C CA . ILE A 1 201 ? 16.393 -11.908 15.321 1.00 81.56 201 ILE A CA 1
ATOM 1668 C C . ILE A 1 201 ? 16.734 -13.004 16.334 1.00 81.56 201 ILE A C 1
ATOM 1670 O O . ILE A 1 201 ? 17.326 -14.022 15.973 1.00 81.56 201 ILE A O 1
ATOM 1674 N N . LYS A 1 202 ? 16.326 -12.840 17.597 1.00 84.81 202 LYS A N 1
ATOM 1675 C CA . LYS A 1 202 ? 16.535 -13.835 18.653 1.00 84.81 202 LYS A CA 1
ATOM 1676 C C . LYS A 1 202 ? 15.832 -15.153 18.332 1.00 84.81 202 LYS A C 1
ATOM 1678 O O . LYS A 1 202 ? 16.448 -16.205 18.469 1.00 84.81 202 LYS A O 1
ATOM 1683 N N . SER A 1 203 ? 14.583 -15.115 17.867 1.00 81.62 203 SER A N 1
ATOM 1684 C CA . SER A 1 203 ? 13.844 -16.324 17.491 1.00 81.62 203 SER A CA 1
ATOM 1685 C C . SER A 1 203 ? 14.492 -17.050 16.311 1.00 81.62 203 SER A C 1
ATOM 1687 O O . SER A 1 203 ? 14.557 -18.280 16.315 1.00 81.62 203 SER A O 1
ATOM 1689 N N . ILE A 1 204 ? 15.004 -16.310 15.327 1.00 77.31 204 ILE A N 1
ATOM 1690 C CA . ILE A 1 204 ? 15.725 -16.870 14.182 1.00 77.31 204 ILE A CA 1
ATOM 1691 C C . ILE A 1 204 ? 17.035 -17.538 14.644 1.00 77.31 204 ILE A C 1
ATOM 1693 O O . ILE A 1 204 ? 17.299 -18.679 14.249 1.00 77.31 204 ILE A O 1
ATOM 1697 N N . LYS A 1 205 ? 17.799 -16.883 15.539 1.00 79.06 205 LYS A N 1
ATOM 1698 C CA . LYS A 1 205 ? 19.004 -17.450 16.185 1.00 79.06 205 LYS A CA 1
ATOM 1699 C C . LYS A 1 205 ? 18.672 -18.743 16.944 1.00 79.06 205 LYS A C 1
ATOM 1701 O O . LYS A 1 205 ? 19.300 -19.777 16.731 1.00 79.06 205 LYS A O 1
ATOM 1706 N N . GLU A 1 206 ? 17.636 -18.726 17.785 1.00 82.06 206 GLU A N 1
ATOM 1707 C CA . GLU A 1 206 ? 17.212 -19.885 18.590 1.00 82.06 206 GLU A CA 1
ATOM 1708 C C . GLU A 1 206 ? 16.768 -21.079 17.735 1.00 82.06 206 GLU A C 1
ATOM 1710 O O . GLU A 1 206 ? 17.055 -22.230 18.072 1.00 82.06 206 GLU A O 1
ATOM 1715 N N . LYS A 1 207 ? 16.104 -20.819 16.605 1.00 78.19 207 LYS A N 1
ATOM 1716 C CA . LYS A 1 207 ? 15.670 -21.860 15.663 1.00 78.19 207 LYS A CA 1
ATOM 1717 C C . LYS A 1 207 ? 16.813 -22.413 14.801 1.00 78.19 207 LYS A C 1
ATOM 1719 O O . LYS A 1 207 ? 16.555 -23.314 14.004 1.00 78.19 207 LYS A O 1
ATOM 1724 N N . LYS A 1 208 ? 18.050 -21.910 14.955 1.00 66.38 208 LYS A N 1
ATOM 1725 C CA . LYS A 1 208 ? 19.230 -22.248 14.133 1.00 66.38 208 LYS A CA 1
ATOM 1726 C C . LYS A 1 208 ? 18.955 -22.158 12.629 1.00 66.38 208 LYS A C 1
ATOM 1728 O O . LYS A 1 208 ? 19.465 -22.956 11.848 1.00 66.38 208 LYS A O 1
ATOM 1733 N N . GLN A 1 209 ? 18.093 -21.223 12.236 1.00 64.31 209 GLN A N 1
ATOM 1734 C CA . GLN A 1 209 ? 17.682 -21.056 10.842 1.00 64.31 209 GLN A CA 1
ATOM 1735 C C . GLN A 1 209 ? 18.703 -20.259 10.023 1.00 64.31 209 GLN A C 1
ATOM 1737 O O . GLN A 1 209 ? 18.689 -20.332 8.801 1.00 64.31 209 GLN A O 1
ATOM 1742 N N . ILE A 1 210 ? 19.616 -19.551 10.687 1.00 63.22 210 ILE A N 1
ATOM 1743 C CA . ILE A 1 210 ? 20.727 -18.832 10.070 1.00 63.22 210 ILE A CA 1
ATOM 1744 C C . ILE A 1 210 ? 22.004 -19.231 10.817 1.00 63.22 210 ILE A C 1
ATOM 1746 O O . ILE A 1 210 ? 21.983 -19.384 12.038 1.00 63.22 210 ILE A O 1
ATOM 1750 N N . ASP A 1 211 ? 23.099 -19.417 10.084 1.00 63.16 211 ASP A N 1
ATOM 1751 C CA . ASP A 1 211 ? 24.435 -19.591 10.656 1.00 63.16 211 ASP A CA 1
ATOM 1752 C C . ASP A 1 211 ? 24.825 -18.337 11.463 1.00 63.16 211 ASP A C 1
ATOM 1754 O O . ASP A 1 211 ? 24.628 -17.218 10.987 1.00 63.16 211 ASP A O 1
ATOM 1758 N N . ASP A 1 212 ? 25.429 -18.489 12.646 1.00 64.94 212 ASP A N 1
ATOM 1759 C CA . ASP A 1 212 ? 25.925 -17.384 13.501 1.00 64.94 212 ASP A CA 1
ATOM 1760 C C . ASP A 1 212 ? 27.122 -16.626 12.860 1.00 64.94 212 ASP A C 1
ATOM 1762 O O . ASP A 1 212 ? 27.939 -15.994 13.534 1.00 64.94 212 ASP A O 1
ATOM 1766 N N . GLY A 1 213 ? 27.263 -16.715 11.538 1.00 73.06 213 GLY A N 1
ATOM 1767 C CA . GLY A 1 213 ? 28.320 -16.134 10.734 1.00 73.06 213 GLY A CA 1
ATOM 1768 C C . GLY A 1 213 ? 28.185 -14.626 10.513 1.00 73.06 213 GLY A C 1
ATOM 1769 O O . GLY A 1 213 ? 27.486 -13.892 11.214 1.00 73.06 213 GLY A O 1
ATOM 1770 N N . LYS A 1 214 ? 28.899 -14.145 9.490 1.00 76.31 214 LYS A N 1
ATOM 1771 C CA . LYS A 1 214 ? 29.037 -12.717 9.156 1.00 76.31 214 LYS A CA 1
ATOM 1772 C C . LYS A 1 214 ? 27.717 -11.926 9.061 1.00 76.31 214 LYS A C 1
ATOM 1774 O O . LYS A 1 214 ? 27.711 -10.813 9.590 1.00 76.31 214 LYS A O 1
ATOM 1779 N N . PRO A 1 215 ? 26.612 -12.452 8.488 1.00 76.75 215 PRO A N 1
ATOM 1780 C CA . PRO A 1 215 ? 25.381 -11.676 8.325 1.00 76.75 215 PRO A CA 1
ATOM 1781 C C . PRO A 1 215 ? 24.818 -11.137 9.644 1.00 76.75 215 PRO A C 1
ATOM 1783 O O . PRO A 1 215 ? 24.493 -9.959 9.725 1.00 76.75 215 PRO A O 1
ATOM 1786 N N . PHE A 1 216 ? 24.781 -11.934 10.720 1.00 76.94 216 PHE A N 1
ATOM 1787 C CA . PHE A 1 216 ? 24.269 -11.452 12.011 1.00 76.94 216 PHE A CA 1
ATOM 1788 C C . PHE A 1 216 ? 25.133 -10.369 12.636 1.00 76.94 216 PHE A C 1
ATOM 1790 O O . PHE A 1 216 ? 24.607 -9.445 13.253 1.00 76.94 216 PHE A O 1
ATOM 1797 N N . LYS A 1 217 ? 26.455 -10.469 12.481 1.00 82.00 217 LYS A N 1
ATOM 1798 C CA . LYS A 1 217 ? 27.355 -9.423 12.961 1.00 82.00 217 LYS A CA 1
ATOM 1799 C C . LYS A 1 217 ? 27.071 -8.104 12.237 1.00 82.00 217 LYS A C 1
ATOM 1801 O O . LYS A 1 217 ? 27.017 -7.062 12.882 1.00 82.00 217 LYS A O 1
ATOM 1806 N N . TYR A 1 218 ? 26.821 -8.160 10.929 1.00 82.94 218 TYR A N 1
ATOM 1807 C CA . TYR A 1 218 ? 26.425 -6.987 10.154 1.00 82.94 218 TYR A CA 1
ATOM 1808 C C . TYR A 1 218 ? 25.072 -6.426 10.592 1.00 82.94 218 TYR A C 1
ATOM 1810 O O . TYR A 1 218 ? 24.956 -5.213 10.717 1.00 82.94 218 TYR A O 1
ATOM 1818 N N . LEU A 1 219 ? 24.088 -7.273 10.910 1.00 82.12 219 LEU A N 1
ATOM 1819 C CA . LEU A 1 219 ? 22.793 -6.818 11.430 1.00 82.12 219 LEU A CA 1
ATOM 1820 C C . LEU A 1 219 ? 22.938 -5.973 12.704 1.00 82.12 219 LEU A C 1
ATOM 1822 O O . LEU A 1 219 ? 22.388 -4.877 12.774 1.00 82.12 219 LEU A O 1
ATOM 1826 N N . GLU A 1 220 ? 23.703 -6.452 13.688 1.00 83.81 220 GLU A N 1
ATOM 1827 C CA . GLU A 1 220 ? 23.922 -5.732 14.954 1.00 83.81 220 GLU A CA 1
ATOM 1828 C C . GLU A 1 220 ? 24.703 -4.422 14.740 1.00 83.81 220 GLU A C 1
ATOM 1830 O O . GLU A 1 220 ? 24.379 -3.395 15.341 1.00 83.81 220 GLU A O 1
ATOM 1835 N N . GLU A 1 221 ? 25.708 -4.430 13.855 1.00 83.62 221 GLU A N 1
ATOM 1836 C CA . GLU A 1 221 ? 26.489 -3.236 13.507 1.00 83.62 221 GLU A CA 1
ATOM 1837 C C . GLU A 1 221 ? 25.623 -2.167 12.821 1.00 83.62 221 GLU A C 1
ATOM 1839 O O . GLU A 1 221 ? 25.657 -1.002 13.221 1.00 83.62 221 GLU A O 1
ATOM 1844 N N . ILE A 1 222 ? 24.821 -2.557 11.823 1.00 82.00 222 ILE A N 1
ATOM 1845 C CA . ILE A 1 222 ? 23.948 -1.640 11.074 1.00 82.00 222 ILE A CA 1
ATOM 1846 C C . ILE A 1 222 ? 22.856 -1.086 11.992 1.00 82.00 222 ILE A C 1
ATOM 1848 O O . ILE A 1 222 ? 22.581 0.114 11.955 1.00 82.00 222 ILE A O 1
ATOM 1852 N N . LYS A 1 223 ? 22.282 -1.924 12.865 1.00 85.88 223 LYS A N 1
ATOM 1853 C CA . LYS A 1 223 ? 21.307 -1.483 13.868 1.00 85.88 223 LYS A CA 1
ATOM 1854 C C . LYS A 1 223 ? 21.899 -0.438 14.808 1.00 85.88 223 LYS A C 1
ATOM 1856 O O . LYS A 1 223 ? 21.326 0.633 14.973 1.00 85.88 223 LYS A O 1
ATOM 1861 N N . THR A 1 224 ? 23.059 -0.742 15.393 1.00 86.31 224 THR A N 1
ATOM 1862 C CA . THR A 1 224 ? 23.743 0.156 16.334 1.00 86.31 224 THR A CA 1
ATOM 1863 C C . THR A 1 224 ? 24.044 1.497 15.673 1.00 86.31 224 THR A C 1
ATOM 1865 O O . THR A 1 224 ? 23.809 2.547 16.266 1.00 86.31 224 THR A O 1
ATOM 1868 N N . LEU A 1 225 ? 24.513 1.471 14.422 1.00 80.31 225 LEU A N 1
ATOM 1869 C CA . LEU A 1 225 ? 24.785 2.685 13.663 1.00 80.31 225 LEU A CA 1
ATOM 1870 C C . LEU A 1 225 ? 23.504 3.484 13.385 1.00 80.31 225 LEU A C 1
ATOM 1872 O O . LEU A 1 225 ? 23.500 4.698 13.574 1.00 80.31 225 LEU A O 1
ATOM 1876 N N . LYS A 1 226 ? 22.408 2.825 12.987 1.00 85.31 226 LYS A N 1
ATOM 1877 C CA . LYS A 1 226 ? 21.104 3.478 12.797 1.00 85.31 226 LYS A CA 1
ATOM 1878 C C . LYS A 1 226 ? 20.630 4.156 14.081 1.00 85.31 226 LYS A C 1
ATOM 1880 O O . LYS A 1 226 ? 20.224 5.315 14.042 1.00 85.31 226 LYS A O 1
ATOM 1885 N N . ASP A 1 227 ? 20.679 3.440 15.200 1.00 82.19 227 ASP A N 1
ATOM 1886 C CA . ASP A 1 227 ? 20.236 3.955 16.494 1.00 82.19 227 ASP A CA 1
ATOM 1887 C C . ASP A 1 227 ? 21.092 5.165 16.899 1.00 82.19 227 ASP A C 1
ATOM 1889 O O . ASP A 1 227 ? 20.546 6.202 17.277 1.00 82.19 227 ASP A O 1
ATOM 1893 N N . ASN A 1 228 ? 22.412 5.105 16.704 1.00 82.12 228 ASN A N 1
ATOM 1894 C CA . ASN A 1 228 ? 23.279 6.266 16.900 1.00 82.12 228 ASN A CA 1
ATOM 1895 C C . ASN A 1 228 ? 22.847 7.439 16.007 1.00 82.12 228 ASN A C 1
ATOM 1897 O O . ASN A 1 228 ? 22.551 8.505 16.526 1.00 82.12 228 ASN A O 1
ATOM 1901 N N . ILE A 1 229 ? 22.682 7.254 14.696 1.00 79.25 229 ILE A N 1
ATOM 1902 C CA . ILE A 1 229 ? 22.283 8.342 13.782 1.00 79.25 229 ILE A CA 1
ATOM 1903 C C . ILE A 1 229 ? 20.965 9.005 14.205 1.00 79.25 229 ILE A C 1
ATOM 1905 O O . ILE A 1 229 ? 20.861 10.235 14.177 1.00 79.25 229 ILE A O 1
ATOM 1909 N N . ILE A 1 230 ? 19.968 8.207 14.601 1.00 74.25 230 ILE A N 1
ATOM 1910 C CA . ILE A 1 230 ? 18.645 8.705 15.000 1.00 74.25 230 ILE A CA 1
ATOM 1911 C C . ILE A 1 230 ? 18.708 9.452 16.338 1.00 74.25 230 ILE A C 1
ATOM 1913 O O . ILE A 1 230 ? 18.044 10.478 16.491 1.00 74.25 230 ILE A O 1
ATOM 1917 N N . PHE A 1 231 ? 19.490 8.965 17.307 1.00 79.31 231 PHE A N 1
ATOM 1918 C CA . PHE A 1 231 ? 19.468 9.490 18.677 1.00 79.31 231 PHE A CA 1
ATOM 1919 C C . PHE A 1 231 ? 20.608 10.467 19.013 1.00 79.31 231 PHE A C 1
ATOM 1921 O O . PHE A 1 231 ? 20.448 11.274 19.929 1.00 79.31 231 PHE A O 1
ATOM 1928 N N . SER A 1 232 ? 21.743 10.430 18.309 1.00 74.56 232 SER A N 1
ATOM 1929 C CA . SER A 1 232 ? 22.957 11.197 18.643 1.00 74.56 232 SER A CA 1
ATOM 1930 C C . SER A 1 232 ? 23.248 12.369 17.696 1.00 74.56 232 SER A C 1
ATOM 1932 O O . SER A 1 232 ? 24.179 13.132 17.952 1.00 74.56 232 SER A O 1
ATOM 1934 N N . ASN A 1 233 ? 22.452 12.564 16.633 1.00 78.19 233 ASN A N 1
ATOM 1935 C CA . ASN A 1 233 ? 22.706 13.542 15.559 1.00 78.19 233 ASN A CA 1
ATOM 1936 C C . ASN A 1 233 ? 24.056 13.365 14.833 1.00 78.19 233 ASN A C 1
ATOM 1938 O O . ASN A 1 233 ? 24.409 14.205 14.001 1.00 78.19 233 ASN A O 1
ATOM 1942 N N . GLU A 1 234 ? 24.778 12.276 15.094 1.00 85.69 234 GLU A N 1
ATOM 1943 C CA . GLU A 1 234 ? 26.101 11.978 14.549 1.00 85.69 234 GLU A CA 1
ATOM 1944 C C . GLU A 1 234 ? 26.115 12.071 13.019 1.00 85.69 234 GLU A C 1
ATOM 1946 O O . GLU A 1 234 ? 25.169 11.659 12.340 1.00 85.69 234 GLU A O 1
ATOM 1951 N N . GLU A 1 235 ? 27.141 12.725 12.474 1.00 89.19 235 GLU A N 1
ATOM 1952 C CA . GLU A 1 235 ? 27.348 12.798 11.030 1.00 89.19 235 GLU A CA 1
ATOM 1953 C C . GLU A 1 235 ? 27.872 11.456 10.522 1.00 89.19 235 GLU A C 1
ATOM 1955 O O . GLU A 1 235 ? 28.666 10.795 11.183 1.00 89.19 235 GLU A O 1
ATOM 1960 N N . VAL A 1 236 ? 27.405 11.052 9.343 1.00 91.69 236 VAL A N 1
ATOM 1961 C CA . VAL A 1 236 ? 27.845 9.825 8.677 1.00 91.69 236 VAL A CA 1
ATOM 1962 C C . VAL A 1 236 ? 28.693 10.256 7.499 1.00 91.69 236 VAL A C 1
ATOM 1964 O O . VAL A 1 236 ? 28.213 11.022 6.663 1.00 91.69 236 VAL A O 1
ATOM 1967 N N . ASP A 1 237 ? 29.936 9.792 7.441 1.00 94.88 237 ASP A N 1
ATOM 1968 C CA . ASP A 1 237 ? 30.795 10.019 6.284 1.00 94.88 237 ASP A CA 1
ATOM 1969 C C . ASP A 1 237 ? 30.496 9.030 5.143 1.00 94.88 237 ASP A C 1
ATOM 1971 O O . ASP A 1 237 ? 29.795 8.024 5.296 1.00 94.88 237 ASP A O 1
ATOM 1975 N N . GLN A 1 238 ? 31.026 9.347 3.963 1.00 95.12 238 GLN A N 1
ATOM 1976 C CA . GLN A 1 238 ? 30.833 8.551 2.755 1.00 95.12 238 GLN A CA 1
ATOM 1977 C C . GLN A 1 238 ? 31.380 7.124 2.902 1.00 95.12 238 GLN A C 1
ATOM 1979 O O . GLN A 1 238 ? 30.755 6.176 2.431 1.00 95.12 238 GLN A O 1
ATOM 1984 N N . GLU A 1 239 ? 32.537 6.965 3.548 1.00 95.81 239 GLU A N 1
ATOM 1985 C CA . GLU A 1 239 ? 33.204 5.669 3.715 1.00 95.81 239 GLU A CA 1
ATOM 1986 C C . GLU A 1 239 ? 32.355 4.721 4.569 1.00 95.81 239 GLU A C 1
ATOM 1988 O O . GLU A 1 239 ? 32.157 3.558 4.212 1.00 95.81 239 GLU A O 1
ATOM 1993 N N . THR A 1 240 ? 31.768 5.243 5.645 1.00 92.50 240 THR A N 1
ATOM 1994 C CA . THR A 1 240 ? 30.837 4.516 6.507 1.00 92.50 240 THR A CA 1
ATOM 1995 C C . THR A 1 240 ? 29.580 4.111 5.741 1.00 92.50 240 THR A C 1
ATOM 1997 O O . THR A 1 240 ? 29.154 2.959 5.840 1.00 92.50 240 THR A O 1
ATOM 2000 N N . ALA A 1 241 ? 28.996 5.018 4.952 1.00 91.19 241 ALA A N 1
ATOM 2001 C CA . ALA A 1 241 ? 27.802 4.723 4.158 1.00 91.19 241 ALA A CA 1
ATOM 2002 C C . ALA A 1 241 ? 28.048 3.620 3.115 1.00 91.19 241 ALA A C 1
ATOM 2004 O O . ALA A 1 241 ? 27.278 2.659 3.048 1.00 91.19 241 ALA A O 1
ATOM 2005 N N . ILE A 1 242 ? 29.158 3.706 2.373 1.00 92.19 242 ILE A N 1
ATOM 2006 C CA . ILE A 1 242 ? 29.578 2.679 1.406 1.00 92.19 242 ILE A CA 1
ATOM 2007 C C . ILE A 1 242 ? 29.824 1.344 2.117 1.00 92.19 242 ILE A C 1
ATOM 2009 O O . ILE A 1 242 ? 29.283 0.320 1.709 1.00 92.19 242 ILE A O 1
ATOM 2013 N N . GLY A 1 243 ? 30.563 1.346 3.231 1.00 92.38 243 GLY A N 1
ATOM 2014 C CA . GLY A 1 243 ? 30.861 0.121 3.974 1.00 92.38 243 GLY A CA 1
ATOM 2015 C C . GLY A 1 243 ? 29.619 -0.572 4.547 1.00 92.38 243 GLY A C 1
ATOM 2016 O O . GLY A 1 243 ? 29.624 -1.789 4.738 1.00 92.38 243 GLY A O 1
ATOM 2017 N N . ILE A 1 244 ? 28.545 0.171 4.824 1.00 89.44 244 ILE A N 1
ATOM 2018 C CA . ILE A 1 244 ? 27.250 -0.391 5.232 1.00 89.44 244 ILE A CA 1
ATOM 2019 C C . ILE A 1 244 ? 26.490 -0.936 4.025 1.00 89.44 244 ILE A C 1
ATOM 2021 O O . ILE A 1 244 ? 25.949 -2.039 4.107 1.00 89.44 244 ILE A O 1
ATOM 2025 N N . HIS A 1 245 ? 26.494 -0.214 2.906 1.00 88.00 245 HIS A N 1
ATOM 2026 C CA . HIS A 1 245 ? 25.893 -0.687 1.664 1.00 88.00 245 HIS A CA 1
ATOM 2027 C C . HIS A 1 245 ? 26.505 -2.019 1.200 1.00 88.00 245 HIS A C 1
ATOM 2029 O O . HIS A 1 245 ? 25.773 -2.972 0.929 1.00 88.00 245 HIS A O 1
ATOM 2035 N N . ASP A 1 246 ? 27.833 -2.144 1.235 1.00 90.00 246 ASP A N 1
ATOM 2036 C CA . ASP A 1 246 ? 28.544 -3.378 0.882 1.00 90.00 246 ASP A CA 1
ATOM 2037 C C . ASP A 1 246 ? 28.142 -4.560 1.778 1.00 90.00 246 ASP A C 1
ATOM 2039 O O . ASP A 1 246 ? 27.945 -5.680 1.302 1.00 90.00 246 ASP A O 1
ATOM 2043 N N . LYS A 1 247 ? 27.960 -4.321 3.084 1.00 90.81 247 LYS A N 1
ATOM 2044 C CA . LYS A 1 247 ? 27.473 -5.348 4.022 1.00 90.81 247 LYS A CA 1
ATOM 2045 C C . LYS A 1 247 ? 26.052 -5.795 3.693 1.00 90.81 247 LYS A C 1
ATOM 2047 O O . LYS A 1 247 ? 25.719 -6.955 3.913 1.00 90.81 247 LYS A O 1
ATOM 2052 N N . ILE A 1 248 ? 25.215 -4.898 3.182 1.00 85.12 248 ILE A N 1
ATOM 2053 C CA . ILE A 1 248 ? 23.832 -5.208 2.805 1.00 85.12 248 ILE A CA 1
ATOM 2054 C C . ILE A 1 248 ? 23.786 -6.005 1.522 1.00 85.12 248 ILE A C 1
ATOM 2056 O O . ILE A 1 248 ? 23.033 -6.971 1.457 1.00 85.12 248 ILE A O 1
ATOM 2060 N N . ILE A 1 249 ? 24.628 -5.660 0.550 1.00 85.19 249 ILE A N 1
ATOM 2061 C CA . ILE A 1 249 ? 24.848 -6.498 -0.626 1.00 85.19 249 ILE A CA 1
ATOM 2062 C C . ILE A 1 249 ? 25.295 -7.899 -0.185 1.00 85.19 249 ILE A C 1
ATOM 2064 O O . ILE A 1 249 ? 24.766 -8.886 -0.691 1.00 85.19 249 ILE A O 1
ATOM 2068 N N . ASP A 1 250 ? 26.213 -8.016 0.781 1.00 86.38 250 ASP A N 1
ATOM 2069 C CA . ASP A 1 250 ? 26.649 -9.325 1.290 1.00 86.38 250 ASP A CA 1
ATOM 2070 C C . ASP A 1 250 ? 25.510 -10.084 1.992 1.00 86.38 250 ASP A C 1
ATOM 2072 O O . ASP A 1 250 ? 25.330 -11.278 1.754 1.00 86.38 250 ASP A O 1
ATOM 2076 N N . ILE A 1 251 ? 24.678 -9.407 2.796 1.00 83.44 251 ILE A N 1
ATOM 2077 C CA . ILE A 1 251 ? 23.471 -10.003 3.401 1.00 83.44 251 ILE A CA 1
ATOM 2078 C C . ILE A 1 251 ? 22.484 -10.461 2.317 1.00 83.44 251 ILE A C 1
ATOM 2080 O O . ILE A 1 251 ? 21.964 -11.568 2.414 1.00 83.44 251 ILE A O 1
ATOM 2084 N N . ALA A 1 252 ? 22.241 -9.638 1.294 1.00 81.12 252 ALA A N 1
ATOM 2085 C CA . ALA A 1 252 ? 21.311 -9.925 0.203 1.00 81.12 252 ALA A CA 1
ATOM 2086 C C . ALA A 1 252 ? 21.786 -11.093 -0.677 1.00 81.12 252 ALA A C 1
ATOM 2088 O O . ALA A 1 252 ? 20.975 -11.904 -1.121 1.00 81.12 252 ALA A O 1
ATOM 2089 N N . ASN A 1 253 ? 23.098 -11.190 -0.906 1.00 81.31 253 ASN A N 1
ATOM 2090 C CA . ASN A 1 253 ? 23.728 -12.253 -1.691 1.00 81.31 253 ASN A CA 1
ATOM 2091 C C . ASN A 1 253 ? 23.963 -13.530 -0.889 1.00 81.31 253 ASN A C 1
ATOM 2093 O O . ASN A 1 253 ? 24.082 -14.617 -1.465 1.00 81.31 253 ASN A O 1
ATOM 2097 N N . THR A 1 254 ? 24.048 -13.424 0.436 1.00 77.88 254 THR A N 1
ATOM 2098 C CA . THR A 1 254 ? 24.007 -14.602 1.284 1.00 77.88 254 THR A CA 1
ATOM 2099 C C . THR A 1 254 ? 22.618 -15.188 1.104 1.00 77.88 254 THR A C 1
ATOM 2101 O O . THR A 1 254 ? 21.640 -14.635 1.594 1.00 77.88 254 THR A O 1
ATOM 2104 N N . ASN A 1 255 ? 22.527 -16.317 0.394 1.00 59.66 255 ASN A N 1
ATOM 2105 C CA . ASN A 1 255 ? 21.353 -17.175 0.456 1.00 59.66 255 ASN A CA 1
ATOM 2106 C C . ASN A 1 255 ? 21.203 -17.579 1.920 1.00 59.66 255 ASN A C 1
ATOM 2108 O O . ASN A 1 255 ? 21.759 -18.583 2.370 1.00 59.66 255 ASN A O 1
ATOM 2112 N N . ILE A 1 256 ? 20.491 -16.762 2.684 1.00 59.56 256 ILE A N 1
ATOM 2113 C CA . ILE A 1 256 ? 20.002 -17.103 3.997 1.00 59.56 256 ILE A CA 1
ATOM 2114 C C . ILE A 1 256 ? 18.949 -18.182 3.713 1.00 59.56 256 ILE A C 1
ATOM 2116 O O . ILE A 1 256 ? 17.768 -17.902 3.541 1.00 59.56 256 ILE A O 1
ATOM 2120 N N . VAL A 1 257 ? 19.414 -19.426 3.518 1.00 46.56 257 VAL A N 1
ATOM 2121 C CA . VAL A 1 257 ? 18.577 -20.595 3.230 1.00 46.56 257 VAL A CA 1
ATOM 2122 C C . VAL A 1 257 ? 17.833 -20.929 4.515 1.00 46.56 257 VAL A C 1
ATOM 2124 O O . VAL A 1 257 ? 18.214 -21.820 5.271 1.00 46.56 257 VAL A O 1
ATOM 2127 N N . ILE A 1 258 ? 16.768 -20.185 4.781 1.00 47.56 258 ILE A N 1
ATOM 2128 C CA . ILE A 1 258 ? 15.845 -20.490 5.862 1.00 47.56 258 ILE A CA 1
ATOM 2129 C C . ILE A 1 258 ? 14.826 -21.450 5.285 1.00 47.56 258 ILE A C 1
ATOM 2131 O O . ILE A 1 258 ? 13.967 -21.076 4.492 1.00 47.56 258 ILE A O 1
ATOM 2135 N N . VAL A 1 259 ? 14.963 -22.721 5.653 1.00 39.91 259 VAL A N 1
ATOM 2136 C CA . VAL A 1 259 ? 14.035 -23.779 5.254 1.00 39.91 259 VAL A CA 1
ATOM 2137 C C . VAL A 1 259 ? 12.635 -23.418 5.774 1.00 39.91 259 VAL A C 1
ATOM 2139 O O . VAL A 1 259 ? 12.446 -23.390 6.996 1.00 39.91 259 VAL A O 1
ATOM 2142 N N . PRO A 1 260 ? 11.642 -23.173 4.896 1.00 39.16 260 PRO A N 1
ATOM 2143 C CA . PRO A 1 260 ? 10.273 -22.925 5.326 1.00 39.16 260 PRO A CA 1
ATOM 2144 C C . PRO A 1 260 ? 9.744 -24.157 6.060 1.00 39.16 260 PRO A C 1
ATOM 2146 O O . PRO A 1 260 ? 9.892 -25.295 5.598 1.00 39.16 260 PRO A O 1
ATOM 2149 N N . VAL A 1 261 ? 9.112 -23.958 7.214 1.00 37.84 261 VAL A N 1
ATOM 2150 C CA . VAL A 1 261 ? 8.531 -25.060 7.985 1.00 37.84 261 VAL A CA 1
ATOM 2151 C C . VAL A 1 261 ? 7.244 -25.532 7.290 1.00 37.84 261 VAL A C 1
ATOM 2153 O O . VAL A 1 261 ? 6.157 -25.066 7.598 1.00 37.84 261 VAL A O 1
ATOM 2156 N N . LYS A 1 262 ? 7.390 -26.507 6.378 1.00 38.16 262 LYS A N 1
ATOM 2157 C CA . LYS A 1 262 ? 6.355 -27.399 5.807 1.00 38.16 262 LYS A CA 1
ATOM 2158 C C . LYS A 1 262 ? 5.133 -26.738 5.131 1.00 38.16 262 LYS A C 1
ATOM 2160 O O . LYS A 1 262 ? 4.107 -26.533 5.775 1.00 38.16 262 LYS A O 1
ATOM 2165 N N . THR A 1 263 ? 5.154 -26.658 3.794 1.00 33.16 263 THR A N 1
ATOM 2166 C CA . THR A 1 263 ? 3.931 -26.409 2.987 1.00 33.16 263 THR A CA 1
ATOM 2167 C C . THR A 1 263 ? 3.852 -27.191 1.661 1.00 33.16 263 THR A C 1
ATOM 2169 O O . THR A 1 263 ? 3.035 -26.871 0.807 1.00 33.16 263 THR A O 1
ATOM 2172 N N . ALA A 1 264 ? 4.653 -28.244 1.462 1.00 26.52 264 ALA A N 1
ATOM 2173 C CA . ALA A 1 264 ? 4.780 -28.914 0.156 1.00 26.52 264 ALA A CA 1
ATOM 2174 C C . ALA A 1 264 ? 3.719 -29.994 -0.181 1.00 26.52 264 ALA A C 1
ATOM 2176 O O . ALA A 1 264 ? 3.827 -30.639 -1.217 1.00 26.52 264 ALA A O 1
ATOM 2177 N N . GLU A 1 265 ? 2.690 -30.233 0.641 1.00 29.80 265 GLU A N 1
ATOM 2178 C CA . GLU A 1 265 ? 1.854 -31.449 0.505 1.00 29.80 265 GLU A CA 1
ATOM 2179 C C . GLU A 1 265 ? 0.435 -31.266 -0.067 1.00 29.80 265 GLU A C 1
ATOM 2181 O O . GLU A 1 265 ? -0.364 -32.199 0.012 1.00 29.80 265 GLU A O 1
ATOM 2186 N N . LYS A 1 266 ? 0.058 -30.119 -0.656 1.00 31.75 266 LYS A N 1
ATOM 2187 C CA . LYS A 1 266 ? -1.376 -29.882 -0.945 1.00 31.75 266 LYS A CA 1
ATOM 2188 C C . LYS A 1 266 ? -1.788 -29.313 -2.301 1.00 31.75 266 LYS A C 1
ATOM 2190 O O . LYS A 1 266 ? -2.857 -28.718 -2.388 1.00 31.75 266 LYS A O 1
ATOM 2195 N N . ILE A 1 267 ? -1.028 -29.564 -3.367 1.00 29.95 267 ILE A N 1
ATOM 2196 C CA . ILE A 1 267 ? -1.465 -29.218 -4.731 1.00 29.95 267 ILE A CA 1
ATOM 2197 C C . ILE A 1 267 ? -1.260 -30.414 -5.667 1.00 29.95 267 ILE A C 1
ATOM 2199 O O . ILE A 1 267 ? -0.314 -30.491 -6.437 1.00 29.95 267 ILE A O 1
ATOM 2203 N N . SER A 1 268 ? -2.155 -31.395 -5.593 1.00 29.70 268 SER A N 1
ATOM 2204 C CA . SER A 1 268 ? -2.475 -32.230 -6.753 1.00 29.70 268 SER A CA 1
ATOM 2205 C C . SER A 1 268 ? -3.923 -32.694 -6.621 1.00 29.70 268 SER A C 1
ATOM 2207 O O . SER A 1 268 ? -4.346 -33.101 -5.541 1.00 29.70 268 SER A O 1
ATOM 2209 N N . SER A 1 269 ? -4.678 -32.601 -7.718 1.00 30.72 269 SER A N 1
ATOM 2210 C CA . SER A 1 269 ? -6.118 -32.885 -7.878 1.00 30.72 269 SER A CA 1
ATOM 2211 C C . SER A 1 269 ? -7.102 -31.724 -7.635 1.00 30.72 269 SER A C 1
ATOM 2213 O O . SER A 1 269 ? -7.885 -31.714 -6.690 1.00 30.72 269 SER A O 1
ATOM 2215 N N . LYS A 1 270 ? -7.185 -30.796 -8.596 1.00 31.94 270 LYS A N 1
ATOM 2216 C CA . LYS A 1 270 ? -8.460 -30.134 -8.918 1.00 31.94 270 LYS A CA 1
ATOM 2217 C C . LYS A 1 270 ? -8.702 -30.157 -10.426 1.00 31.94 270 LYS A C 1
ATOM 2219 O O . LYS A 1 270 ? -7.793 -29.942 -11.217 1.00 31.94 270 LYS A O 1
ATOM 2224 N N . ARG A 1 271 ? -9.935 -30.511 -10.800 1.00 28.94 271 ARG A N 1
ATOM 2225 C CA . ARG A 1 271 ? -10.458 -30.442 -12.171 1.00 28.94 271 ARG A CA 1
ATOM 2226 C C . ARG A 1 271 ? -10.665 -28.977 -12.554 1.00 28.94 271 ARG A C 1
ATOM 2228 O O . ARG A 1 271 ? -11.176 -28.222 -11.737 1.00 28.94 271 ARG A O 1
ATOM 2235 N N . ILE A 1 272 ? -10.323 -28.635 -13.792 1.00 34.50 272 ILE A N 1
ATOM 2236 C CA . ILE A 1 272 ? -10.516 -27.311 -14.394 1.00 34.50 272 ILE A CA 1
ATOM 2237 C C . ILE A 1 272 ? -11.980 -27.212 -14.862 1.00 34.50 272 ILE A C 1
ATOM 2239 O O . ILE A 1 272 ? -12.436 -28.085 -15.606 1.00 34.50 272 ILE A O 1
ATOM 2243 N N . SER A 1 273 ? -12.727 -26.218 -14.368 1.00 38.31 273 SER A N 1
ATOM 2244 C CA . SER A 1 273 ? -14.118 -25.912 -14.751 1.00 38.31 273 SER A CA 1
ATOM 2245 C C . SER A 1 273 ? -14.197 -24.679 -15.672 1.00 38.31 273 SER A C 1
ATOM 2247 O O . SER A 1 273 ? -13.181 -24.251 -16.209 1.00 38.31 273 SER A O 1
ATOM 2249 N N . SER A 1 274 ? -15.419 -24.210 -15.955 1.00 42.09 274 SER A N 1
ATOM 2250 C CA . SER A 1 274 ? -15.810 -23.139 -16.894 1.00 42.09 274 SER A CA 1
ATOM 2251 C C . SER A 1 274 ? -14.966 -21.855 -16.831 1.00 42.09 274 SER A C 1
ATOM 2253 O O . SER A 1 274 ? -14.325 -21.590 -15.830 1.00 42.09 274 SER A O 1
ATOM 2255 N N . ASP A 1 275 ? -15.014 -21.014 -17.878 1.00 46.25 275 ASP A N 1
ATOM 2256 C CA . ASP A 1 275 ? -14.225 -19.762 -17.989 1.00 46.25 275 ASP A CA 1
ATOM 2257 C C . ASP A 1 275 ? -14.400 -18.771 -16.818 1.00 46.25 275 ASP A C 1
ATOM 2259 O O . ASP A 1 275 ? -13.530 -17.935 -16.593 1.00 46.25 275 ASP A O 1
ATOM 2263 N N . GLU A 1 276 ? -15.491 -18.869 -16.053 1.00 42.78 276 GLU A N 1
ATOM 2264 C CA . GLU A 1 276 ? -15.701 -18.091 -14.820 1.00 42.78 276 GLU A CA 1
ATOM 2265 C C . GLU A 1 276 ? -14.792 -18.538 -13.656 1.00 42.78 276 GLU A C 1
ATOM 2267 O O . GLU A 1 276 ? -14.544 -17.759 -12.740 1.00 42.78 276 GLU A O 1
ATOM 2272 N N . ASP A 1 277 ? -14.250 -19.757 -13.719 1.00 43.66 277 ASP A N 1
ATOM 2273 C CA . ASP A 1 277 ? -13.413 -20.392 -12.693 1.00 43.66 277 ASP A CA 1
ATOM 2274 C C . ASP A 1 277 ? -11.922 -20.447 -13.079 1.00 43.66 277 ASP A C 1
ATOM 2276 O O . ASP A 1 277 ? -11.118 -21.094 -12.401 1.00 43.66 277 ASP A O 1
ATOM 2280 N N . ALA A 1 278 ? -11.540 -19.826 -14.197 1.00 43.41 278 ALA A N 1
ATOM 2281 C CA . ALA A 1 278 ? -10.156 -19.816 -14.645 1.00 43.41 278 ALA A CA 1
ATOM 2282 C C . ALA A 1 278 ? -9.290 -18.988 -13.682 1.00 43.41 278 ALA A C 1
ATOM 2284 O O . ALA A 1 278 ? -9.564 -17.809 -13.450 1.00 43.41 278 ALA A O 1
ATOM 2285 N N . GLU A 1 279 ? -8.229 -19.596 -13.143 1.00 38.81 279 GLU A N 1
ATOM 2286 C CA . GLU A 1 279 ? -7.287 -18.891 -12.274 1.00 38.81 279 GLU A CA 1
ATOM 2287 C C . GLU A 1 279 ? -6.698 -17.667 -13.006 1.00 38.81 279 GLU A C 1
ATOM 2289 O O . GLU A 1 279 ? -6.413 -17.730 -14.213 1.00 38.81 279 GLU A O 1
ATOM 2294 N N . PRO A 1 280 ? -6.545 -16.524 -12.312 1.00 40.44 280 PRO A N 1
ATOM 2295 C CA . PRO A 1 280 ? -5.920 -15.351 -12.893 1.00 40.44 280 PRO A CA 1
ATOM 2296 C C . PRO A 1 280 ? -4.476 -15.682 -13.257 1.00 40.44 280 PRO A C 1
ATOM 2298 O O . PRO A 1 280 ? -3.694 -16.154 -12.436 1.00 40.44 280 PRO A O 1
ATOM 2301 N N . VAL A 1 281 ? -4.127 -15.416 -14.510 1.00 40.47 281 VAL A N 1
ATOM 2302 C CA . VAL A 1 281 ? -2.773 -15.635 -15.007 1.00 40.47 281 VAL A CA 1
ATOM 2303 C C . VAL A 1 281 ? -1.842 -14.624 -14.349 1.00 40.47 281 VAL A C 1
ATOM 2305 O O . VAL A 1 281 ? -2.152 -13.429 -14.310 1.00 40.47 281 VAL A O 1
ATOM 2308 N N . ARG A 1 282 ? -0.710 -15.099 -13.820 1.00 48.81 282 ARG A N 1
ATOM 2309 C CA . ARG A 1 282 ? 0.347 -14.233 -13.279 1.00 48.81 282 ARG A CA 1
ATOM 2310 C C . ARG A 1 282 ? 0.828 -13.236 -14.339 1.00 48.81 282 ARG A C 1
ATOM 2312 O O . ARG A 1 282 ? 0.623 -13.434 -15.535 1.00 48.81 282 ARG A O 1
ATOM 2319 N N . ILE A 1 283 ? 1.480 -12.157 -13.919 1.00 42.59 283 ILE A N 1
ATOM 2320 C CA . ILE A 1 283 ? 2.057 -11.188 -14.858 1.00 42.59 283 ILE A CA 1
ATOM 2321 C C . ILE A 1 283 ? 3.183 -11.878 -15.635 1.00 42.59 283 ILE A C 1
ATOM 2323 O O . ILE A 1 283 ? 4.194 -12.258 -15.056 1.00 42.59 283 ILE A O 1
ATOM 2327 N N . ILE A 1 284 ? 2.981 -12.046 -16.942 1.00 45.16 284 ILE A N 1
ATOM 2328 C CA . ILE A 1 284 ? 3.936 -12.703 -17.836 1.00 45.16 284 ILE A CA 1
ATOM 2329 C C . ILE A 1 284 ? 4.794 -11.634 -18.516 1.00 45.16 284 ILE A C 1
ATOM 2331 O O . ILE A 1 284 ? 4.264 -10.796 -19.268 1.00 45.16 284 ILE A O 1
ATOM 2335 N N . ASP A 1 285 ? 6.100 -11.666 -18.251 1.00 48.38 285 ASP A N 1
ATOM 2336 C CA . ASP A 1 285 ? 7.104 -11.028 -19.101 1.00 48.38 285 ASP A CA 1
ATOM 2337 C C . ASP A 1 285 ? 7.461 -11.942 -20.285 1.00 48.38 285 ASP A C 1
ATOM 2339 O O . ASP A 1 285 ? 7.300 -13.159 -20.229 1.00 48.38 285 ASP A O 1
ATOM 2343 N N . ASP A 1 286 ? 7.949 -11.370 -21.384 1.00 45.66 286 ASP A N 1
ATOM 2344 C CA . ASP A 1 286 ? 8.191 -12.105 -22.637 1.00 45.66 286 ASP A CA 1
ATOM 2345 C C . ASP A 1 286 ? 9.327 -13.159 -22.529 1.00 45.66 286 ASP A C 1
ATOM 2347 O O . ASP A 1 286 ? 9.648 -13.852 -23.507 1.00 45.66 286 ASP A O 1
ATOM 2351 N N . THR A 1 287 ? 9.954 -13.279 -21.352 1.00 48.88 287 THR A N 1
ATOM 235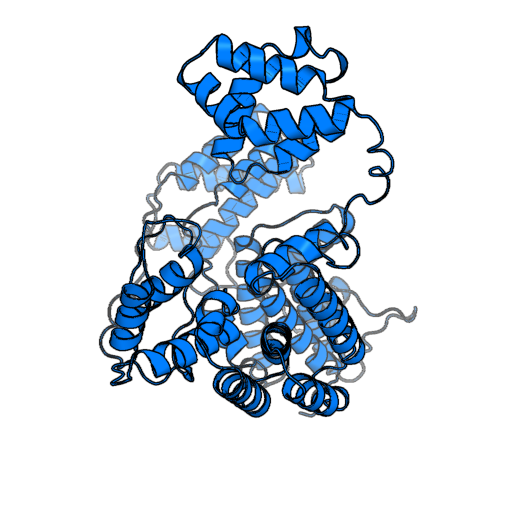2 C CA . THR A 1 287 ? 11.118 -14.129 -21.066 1.00 48.88 287 THR A CA 1
ATOM 2353 C C . THR A 1 287 ? 10.837 -15.290 -20.116 1.00 48.88 287 THR A C 1
ATOM 2355 O O . THR A 1 287 ? 11.639 -16.226 -20.062 1.00 48.88 287 THR A O 1
ATOM 2358 N N . SER A 1 288 ? 9.715 -15.264 -19.404 1.00 48.66 288 SER A N 1
ATOM 2359 C CA . SER A 1 288 ? 9.364 -16.275 -18.413 1.00 48.66 288 SER A CA 1
ATOM 2360 C C . SER A 1 288 ? 8.950 -17.592 -19.084 1.00 48.66 288 SER A C 1
ATOM 2362 O O . SER A 1 288 ? 8.250 -17.576 -20.102 1.00 48.66 288 SER A O 1
ATOM 2364 N N . PRO A 1 289 ? 9.388 -18.752 -18.557 1.00 55.94 289 PRO A N 1
ATOM 2365 C CA . PRO A 1 289 ? 8.901 -20.039 -19.027 1.00 55.94 289 PRO A CA 1
ATOM 2366 C C . PRO A 1 289 ? 7.398 -20.139 -18.762 1.00 55.94 289 PRO A C 1
ATOM 2368 O O . PRO A 1 289 ? 6.906 -19.731 -17.717 1.00 55.94 289 PRO A O 1
ATOM 2371 N N . VAL A 1 290 ? 6.675 -20.665 -19.742 1.00 62.06 290 VAL A N 1
ATOM 2372 C CA . VAL A 1 290 ? 5.230 -20.851 -19.656 1.00 62.06 290 VAL A CA 1
ATOM 2373 C C . VAL A 1 290 ? 4.949 -22.114 -18.842 1.00 62.06 290 VAL A C 1
ATOM 2375 O O . VAL A 1 290 ? 5.374 -23.200 -19.248 1.00 62.06 290 VAL A O 1
ATOM 2378 N N . ASP A 1 291 ? 4.240 -21.981 -17.723 1.00 58.56 291 ASP A N 1
ATOM 2379 C CA . ASP A 1 291 ? 4.072 -23.058 -16.741 1.00 58.56 291 ASP A CA 1
ATOM 2380 C C . ASP A 1 291 ? 2.833 -23.930 -17.017 1.00 58.56 291 ASP A C 1
ATOM 2382 O O . ASP A 1 291 ? 2.788 -25.095 -16.609 1.00 58.56 291 ASP A O 1
ATOM 2386 N N . ASP A 1 292 ? 1.847 -23.422 -17.768 1.00 69.25 292 ASP A N 1
ATOM 2387 C CA . ASP A 1 292 ? 0.663 -24.186 -18.167 1.00 69.25 292 ASP A CA 1
ATOM 2388 C C . ASP A 1 292 ? 0.032 -23.746 -19.512 1.00 69.25 292 ASP A C 1
ATOM 2390 O O . ASP A 1 292 ? 0.456 -22.804 -20.186 1.00 69.25 292 ASP A O 1
ATOM 2394 N N . ILE A 1 293 ? -1.016 -24.464 -19.936 1.00 60.22 293 ILE A N 1
ATOM 2395 C CA . ILE A 1 293 ? -1.722 -24.199 -21.202 1.00 60.22 293 ILE A CA 1
ATOM 2396 C C . ILE A 1 293 ? -2.514 -22.877 -21.186 1.00 60.22 293 ILE A C 1
ATOM 2398 O O . ILE A 1 293 ? -2.786 -22.309 -22.248 1.00 60.22 293 ILE A O 1
ATOM 2402 N N . GLN A 1 294 ? -2.880 -22.387 -19.997 1.00 62.72 294 GLN A N 1
ATOM 2403 C CA . GLN A 1 294 ? -3.552 -21.109 -19.794 1.00 62.72 294 GLN A CA 1
ATOM 2404 C C . GLN A 1 294 ? -2.577 -19.986 -20.142 1.00 62.72 294 GLN A C 1
ATOM 2406 O O . GLN A 1 294 ? -2.844 -19.177 -21.032 1.00 62.72 294 GLN A O 1
ATOM 2411 N N . GLU A 1 295 ? -1.422 -19.992 -19.490 1.00 64.44 295 GLU A N 1
ATOM 2412 C CA . GLU A 1 295 ? -0.334 -19.045 -19.665 1.00 64.44 295 GLU A CA 1
ATOM 2413 C C . GLU A 1 295 ? 0.176 -19.060 -21.113 1.00 64.44 295 GLU A C 1
ATOM 2415 O O . GLU A 1 295 ? 0.404 -17.993 -21.694 1.00 64.44 295 GLU A O 1
ATOM 2420 N N . LEU A 1 296 ? 0.225 -20.239 -21.752 1.00 69.00 296 LEU A N 1
ATOM 2421 C CA . LEU A 1 296 ? 0.597 -20.371 -23.163 1.00 69.00 296 LEU A CA 1
ATOM 2422 C C . LEU A 1 296 ? -0.376 -19.626 -24.069 1.00 69.00 296 LEU A C 1
ATOM 2424 O O . LEU A 1 296 ? 0.050 -18.863 -24.934 1.00 69.00 296 LEU A O 1
ATOM 2428 N N . TYR A 1 297 ? -1.678 -19.812 -23.862 1.00 66.75 297 TYR A N 1
ATOM 2429 C CA . TYR A 1 297 ? -2.712 -19.162 -24.663 1.00 66.75 297 TYR A CA 1
ATOM 2430 C C . TYR A 1 297 ? -2.681 -17.631 -24.518 1.00 66.75 297 TYR A C 1
ATOM 2432 O O . TYR A 1 297 ? -2.703 -16.922 -25.527 1.00 66.75 297 TYR A O 1
ATOM 2440 N N . TYR A 1 298 ? -2.560 -17.103 -23.295 1.00 65.75 298 TYR A N 1
ATOM 2441 C CA . TYR A 1 298 ? -2.500 -15.649 -23.082 1.00 65.75 298 TYR A CA 1
ATOM 2442 C C . TYR A 1 298 ? -1.219 -15.020 -23.615 1.00 65.75 298 TYR A C 1
ATOM 2444 O O . TYR A 1 298 ? -1.289 -13.992 -24.291 1.00 65.75 298 TYR A O 1
ATOM 2452 N N . THR A 1 299 ? -0.066 -15.638 -23.347 1.00 63.00 299 THR A N 1
ATOM 2453 C CA . THR A 1 299 ? 1.229 -15.203 -23.895 1.00 63.00 299 THR A CA 1
ATOM 2454 C C . THR A 1 299 ? 1.159 -15.159 -25.407 1.00 63.00 299 THR A C 1
ATOM 2456 O O . THR A 1 299 ? 1.522 -14.163 -26.027 1.00 63.00 299 THR A O 1
ATOM 2459 N N . THR A 1 300 ? 0.601 -16.210 -26.000 1.00 66.88 300 THR A N 1
ATOM 2460 C CA . THR A 1 300 ? 0.439 -16.305 -27.440 1.00 66.88 300 THR A CA 1
ATOM 2461 C C . THR A 1 300 ? -0.446 -15.186 -27.977 1.00 66.88 300 THR A C 1
ATOM 2463 O O . THR A 1 300 ? -0.021 -14.484 -28.885 1.00 66.88 300 THR A O 1
ATOM 2466 N N . LEU A 1 301 ? -1.636 -14.951 -27.415 1.00 67.06 301 LEU A N 1
ATOM 2467 C CA . LEU A 1 301 ? -2.521 -13.879 -27.887 1.00 67.06 301 LEU A CA 1
ATOM 2468 C C . LEU A 1 301 ? -1.925 -12.477 -27.707 1.00 67.06 301 LEU A C 1
ATOM 2470 O O . LEU A 1 301 ? -2.127 -11.609 -28.558 1.00 67.06 301 LEU A O 1
ATOM 2474 N N . LYS A 1 302 ? -1.198 -12.249 -26.610 1.00 63.84 302 LYS A N 1
ATOM 2475 C CA . LYS A 1 302 ? -0.522 -10.978 -26.321 1.00 63.84 302 LYS A CA 1
ATOM 2476 C C . LYS A 1 302 ? 0.645 -10.735 -27.284 1.00 63.84 302 LYS A C 1
ATOM 2478 O O . LYS A 1 302 ? 0.845 -9.598 -27.710 1.00 63.84 302 LYS A O 1
ATOM 2483 N N . LEU A 1 303 ? 1.379 -11.791 -27.647 1.00 61.53 303 LEU A N 1
ATOM 2484 C CA . LEU A 1 303 ? 2.599 -11.723 -28.459 1.00 61.53 303 LEU A CA 1
ATOM 2485 C C . LEU A 1 303 ? 2.415 -12.032 -29.942 1.00 61.53 303 LEU A C 1
ATOM 2487 O O . LEU A 1 303 ? 3.369 -11.888 -30.706 1.00 61.53 303 LEU A O 1
ATOM 2491 N N . TYR A 1 304 ? 1.206 -12.398 -30.362 1.00 58.59 304 TYR A N 1
ATOM 2492 C CA . TYR A 1 304 ? 0.878 -12.839 -31.719 1.00 58.59 304 TYR A CA 1
ATOM 2493 C C . TYR A 1 304 ? 1.298 -11.862 -32.837 1.00 58.59 304 TYR A C 1
ATOM 2495 O O . TYR A 1 304 ? 1.394 -12.249 -33.995 1.00 58.59 304 TYR A O 1
ATOM 2503 N N . ASN A 1 305 ? 1.592 -10.601 -32.501 1.00 48.81 305 ASN A N 1
ATOM 2504 C CA . ASN A 1 305 ? 2.088 -9.591 -33.441 1.00 48.81 305 ASN A CA 1
ATOM 2505 C C . ASN A 1 305 ? 3.469 -9.007 -33.085 1.00 48.81 305 ASN A C 1
ATOM 2507 O O . ASN A 1 305 ? 3.995 -8.201 -33.850 1.00 48.81 305 ASN A O 1
ATOM 2511 N N . SER A 1 306 ? 4.037 -9.346 -31.923 1.00 48.56 306 SER A N 1
ATOM 2512 C CA . SER A 1 306 ? 5.301 -8.778 -31.427 1.00 48.56 306 SER A CA 1
ATOM 2513 C C . SER A 1 306 ? 6.456 -9.776 -31.419 1.00 48.56 306 SER A C 1
ATOM 2515 O O . SER A 1 306 ? 7.606 -9.354 -31.506 1.00 48.56 306 SER A O 1
ATOM 2517 N N . SER A 1 307 ? 6.185 -11.084 -31.368 1.00 51.16 307 SER A N 1
ATOM 2518 C CA . SER A 1 307 ? 7.223 -12.107 -31.491 1.00 51.16 307 SER A CA 1
ATOM 2519 C C . SER A 1 307 ? 6.685 -13.333 -32.233 1.00 51.16 307 SER A C 1
ATOM 2521 O O . SER A 1 307 ? 5.696 -13.930 -31.822 1.00 51.16 307 SER A O 1
ATOM 2523 N N . ASN A 1 308 ? 7.367 -13.771 -33.296 1.00 51.62 308 ASN A N 1
ATOM 2524 C CA . ASN A 1 308 ? 7.077 -15.026 -34.018 1.00 51.62 308 ASN A CA 1
ATOM 2525 C C . ASN A 1 308 ? 7.349 -16.295 -33.170 1.00 51.62 308 ASN A C 1
ATOM 2527 O O . ASN A 1 308 ? 7.592 -17.370 -33.713 1.00 51.62 308 ASN A O 1
ATOM 2531 N N . LYS A 1 309 ? 7.418 -16.178 -31.839 1.00 52.44 309 LYS A N 1
ATOM 2532 C CA . LYS A 1 309 ? 8.087 -17.146 -30.966 1.00 52.44 309 LYS A CA 1
ATOM 2533 C C . LYS A 1 309 ? 7.149 -18.208 -30.383 1.00 52.44 309 LYS A C 1
ATOM 2535 O O . LYS A 1 309 ? 7.635 -19.286 -30.062 1.00 52.44 309 LYS A O 1
ATOM 2540 N N . TYR A 1 310 ? 5.845 -17.931 -30.262 1.00 54.00 310 TYR A N 1
ATOM 2541 C CA . TYR A 1 310 ? 4.920 -18.809 -29.522 1.00 54.00 310 TYR A CA 1
ATOM 2542 C C . TYR A 1 310 ? 3.722 -19.334 -30.325 1.00 54.00 310 TYR A C 1
ATOM 2544 O O . TYR A 1 310 ? 3.360 -20.483 -30.112 1.00 54.00 310 TYR A O 1
ATOM 2552 N N . CYS A 1 311 ? 3.171 -18.578 -31.282 1.00 58.12 311 CYS A N 1
ATOM 2553 C CA . CYS A 1 311 ? 2.364 -19.093 -32.403 1.00 58.12 311 CYS A CA 1
ATOM 2554 C C . CYS A 1 311 ? 2.511 -18.153 -33.602 1.00 58.12 311 CYS A C 1
ATOM 2556 O O . CYS A 1 311 ? 2.679 -16.944 -33.433 1.00 58.12 311 CYS A O 1
ATOM 2558 N N . SER A 1 312 ? 2.419 -18.704 -34.806 1.00 59.69 312 SER A N 1
ATOM 2559 C CA . SER A 1 312 ? 2.641 -17.996 -36.070 1.00 59.69 312 SER A CA 1
ATOM 2560 C C . SER A 1 312 ? 1.360 -17.742 -36.872 1.00 59.69 312 SER A C 1
ATOM 2562 O O . SER A 1 312 ? 1.353 -16.905 -37.774 1.00 59.69 312 SER A O 1
ATOM 2564 N N . ASN A 1 313 ? 0.265 -18.442 -36.559 1.00 75.19 313 ASN A N 1
ATOM 2565 C CA . ASN A 1 313 ? -0.978 -18.402 -37.332 1.00 75.19 313 ASN A CA 1
ATOM 2566 C C . ASN A 1 313 ? -2.228 -18.637 -36.459 1.00 75.19 313 ASN A C 1
ATOM 2568 O O . ASN A 1 313 ? -2.141 -18.897 -35.257 1.00 75.19 313 ASN A O 1
ATOM 2572 N N . PHE A 1 314 ? -3.404 -18.453 -37.064 1.00 77.12 314 PHE A N 1
ATOM 2573 C CA . PHE A 1 314 ? -4.695 -18.602 -36.389 1.00 77.12 314 PHE A CA 1
ATOM 2574 C C . PHE A 1 314 ? -4.953 -20.054 -35.974 1.00 77.12 314 PHE A C 1
ATOM 2576 O O . PHE A 1 314 ? -5.466 -20.280 -34.881 1.00 77.12 314 PHE A O 1
ATOM 2583 N N . GLU A 1 315 ? -4.573 -21.028 -36.803 1.00 79.44 315 GLU A N 1
ATOM 2584 C CA . GLU A 1 315 ? -4.809 -22.450 -36.563 1.00 79.44 315 GLU A CA 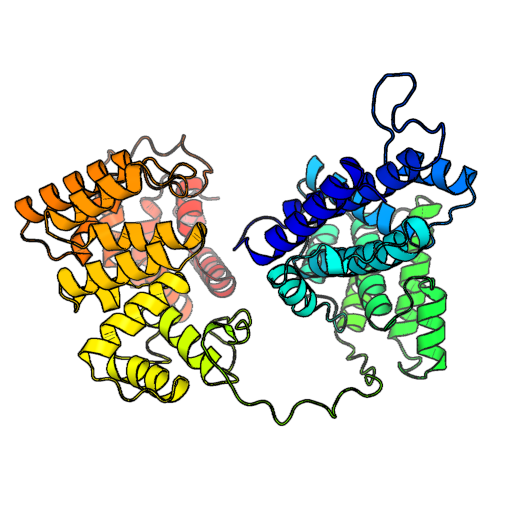1
ATOM 2585 C C . GLU A 1 315 ? -4.128 -22.934 -35.278 1.00 79.44 315 GLU A C 1
ATOM 2587 O O . GLU A 1 315 ? -4.720 -23.702 -34.519 1.00 79.44 315 GLU A O 1
ATOM 2592 N N . GLU A 1 316 ? -2.922 -22.445 -34.986 1.00 80.69 316 GLU A N 1
ATOM 2593 C CA . GLU A 1 316 ? -2.190 -22.751 -33.753 1.00 80.69 316 GLU A CA 1
ATOM 2594 C C . GLU A 1 316 ? -2.886 -22.171 -32.511 1.00 80.69 316 GLU A C 1
ATOM 2596 O O . GLU A 1 316 ? -3.149 -22.905 -31.555 1.00 80.69 316 GLU A O 1
ATOM 2601 N N . ILE A 1 317 ? -3.278 -20.892 -32.545 1.00 76.94 317 ILE A N 1
ATOM 2602 C CA . ILE A 1 317 ? -4.015 -20.238 -31.445 1.00 76.94 317 ILE A CA 1
ATOM 2603 C C . ILE A 1 317 ? -5.363 -20.913 -31.217 1.00 76.94 317 ILE A C 1
ATOM 2605 O O . ILE A 1 317 ? -5.765 -21.170 -30.079 1.00 76.94 317 ILE A O 1
ATOM 2609 N N . PHE A 1 318 ? -6.063 -21.219 -32.302 1.00 78.62 318 PHE A N 1
ATOM 2610 C CA . PHE A 1 318 ? -7.359 -21.862 -32.251 1.00 78.62 318 PHE A CA 1
ATOM 2611 C C . PHE A 1 318 ? -7.258 -23.305 -31.744 1.00 78.62 318 PHE A C 1
ATOM 2613 O O . PHE A 1 318 ? -8.098 -23.737 -30.955 1.00 78.62 318 PHE A O 1
ATOM 2620 N N . SER A 1 319 ? -6.213 -24.041 -32.129 1.00 77.56 319 SER A N 1
ATOM 2621 C CA . SER A 1 319 ? -5.925 -25.386 -31.619 1.00 77.56 319 SER A CA 1
ATOM 2622 C C . SER A 1 319 ? -5.607 -25.374 -30.121 1.00 77.56 319 SER A C 1
ATOM 2624 O O . SER A 1 319 ? -6.147 -26.196 -29.371 1.00 77.56 319 SER A O 1
ATOM 2626 N N . LEU A 1 320 ? -4.812 -24.403 -29.654 1.00 76.00 320 LEU A N 1
ATOM 2627 C CA . LEU A 1 320 ? -4.553 -24.189 -28.225 1.00 76.00 320 LEU A CA 1
ATOM 2628 C C . LEU A 1 320 ? -5.850 -23.904 -27.463 1.00 76.00 320 LEU A C 1
ATOM 2630 O O . LEU A 1 320 ? -6.119 -24.532 -26.438 1.00 76.00 320 LEU A O 1
ATOM 2634 N N . TYR A 1 321 ? -6.692 -23.023 -28.001 1.00 73.00 321 TYR A N 1
ATOM 2635 C CA . TYR A 1 321 ? -7.978 -22.688 -27.397 1.00 73.00 321 TYR A CA 1
ATOM 2636 C C . TYR A 1 321 ? -8.934 -23.890 -27.343 1.00 73.00 321 TYR A C 1
ATOM 2638 O O . TYR A 1 321 ? -9.496 -24.202 -26.290 1.00 73.00 321 TYR A O 1
ATOM 2646 N N . LYS A 1 322 ? -9.077 -24.628 -28.451 1.00 76.88 322 LYS A N 1
ATOM 2647 C CA . LYS A 1 322 ? -9.859 -25.874 -28.513 1.00 76.88 322 LYS A CA 1
ATOM 2648 C C . LYS A 1 322 ? -9.391 -26.894 -27.490 1.00 76.88 322 LYS A C 1
ATOM 2650 O O . LYS A 1 322 ? -10.223 -27.504 -26.822 1.00 76.88 322 LYS A O 1
ATOM 2655 N N . SER A 1 323 ? -8.076 -27.060 -27.369 1.00 75.25 323 SER A N 1
ATOM 2656 C CA . SER A 1 323 ? -7.460 -27.995 -26.428 1.00 75.25 323 SER A CA 1
ATOM 2657 C C . SER A 1 323 ? -7.748 -27.598 -24.982 1.00 75.25 323 SER A C 1
ATOM 2659 O O . SER A 1 323 ? -8.143 -28.450 -24.188 1.00 75.25 323 SER A O 1
ATOM 2661 N N . ARG A 1 324 ? -7.639 -26.302 -24.658 1.00 70.50 324 ARG A N 1
ATOM 2662 C CA . ARG A 1 324 ? -7.974 -25.753 -23.336 1.00 70.50 324 ARG A CA 1
ATOM 2663 C C . ARG A 1 324 ? -9.425 -26.035 -22.951 1.00 70.50 324 ARG A C 1
ATOM 2665 O O . ARG A 1 324 ? -9.690 -26.503 -21.849 1.00 70.50 324 ARG A O 1
ATOM 2672 N N . HIS A 1 325 ? -10.360 -25.760 -23.852 1.00 65.88 325 HIS A N 1
ATOM 2673 C CA . HIS A 1 325 ? -11.789 -25.808 -23.538 1.00 65.88 325 HIS A CA 1
ATOM 2674 C C . HIS A 1 325 ? -12.474 -27.127 -23.908 1.00 65.88 325 HIS A C 1
ATOM 2676 O O . HIS A 1 325 ? -13.684 -27.256 -23.733 1.00 65.88 325 HIS A O 1
ATOM 2682 N N . GLN A 1 326 ? -11.721 -28.098 -24.433 1.00 76.31 326 GLN A N 1
ATOM 2683 C CA . GLN A 1 326 ? -12.248 -29.364 -24.955 1.00 76.31 326 GLN A CA 1
ATOM 2684 C C . GLN A 1 326 ? -13.394 -29.144 -25.962 1.00 76.31 326 GLN A C 1
ATOM 2686 O O . GLN A 1 326 ? -14.366 -29.899 -26.006 1.00 76.31 326 GLN A O 1
ATOM 2691 N N . LEU A 1 327 ? -13.300 -28.076 -26.761 1.00 72.44 327 LEU A N 1
ATOM 2692 C CA . LEU A 1 327 ? -14.384 -27.654 -27.644 1.00 72.44 327 LEU A CA 1
ATOM 2693 C C . LEU A 1 327 ? -14.368 -28.431 -28.956 1.00 72.44 327 LEU A C 1
ATOM 2695 O O . LEU A 1 327 ? -13.374 -28.461 -29.683 1.00 72.44 327 LEU A O 1
ATOM 2699 N N . THR A 1 328 ? -15.533 -28.948 -29.327 1.00 77.94 328 THR A N 1
ATOM 2700 C CA . THR A 1 328 ? -15.821 -29.447 -30.674 1.00 77.94 328 THR A CA 1
ATOM 2701 C C . THR A 1 328 ? -16.546 -28.369 -31.474 1.00 77.94 328 THR A C 1
ATOM 2703 O O . THR A 1 328 ? -17.739 -28.483 -31.742 1.00 77.94 328 THR A O 1
ATOM 2706 N N . ILE A 1 329 ? -15.837 -27.289 -31.804 1.00 77.75 329 ILE A N 1
ATOM 2707 C CA . ILE A 1 329 ? -16.366 -26.186 -32.619 1.00 77.75 329 ILE A CA 1
ATOM 2708 C C . ILE A 1 329 ? -15.701 -26.156 -33.997 1.00 77.75 329 ILE A C 1
ATOM 2710 O O . ILE A 1 329 ? -14.554 -26.584 -34.147 1.00 77.75 329 ILE A O 1
ATOM 2714 N N . ASP A 1 330 ? -16.415 -25.698 -35.020 1.00 82.50 330 ASP A N 1
ATOM 2715 C CA . ASP A 1 330 ? -15.824 -25.461 -36.338 1.00 82.50 330 ASP A CA 1
ATOM 2716 C C . ASP A 1 330 ? -14.955 -24.193 -36.341 1.00 82.50 330 ASP A C 1
ATOM 2718 O O . ASP A 1 330 ? -14.870 -23.459 -35.356 1.00 82.50 330 ASP A O 1
ATOM 2722 N N . GLU A 1 331 ? -14.237 -23.983 -37.439 1.00 74.75 331 GLU A N 1
ATOM 2723 C CA . GLU A 1 331 ? -13.309 -22.864 -37.604 1.00 74.75 331 GLU A CA 1
ATOM 2724 C C . GLU A 1 331 ? -14.005 -21.497 -37.529 1.00 74.75 331 GLU A C 1
ATOM 2726 O O . GLU A 1 331 ? -13.495 -20.579 -36.886 1.00 74.75 331 GLU A O 1
ATOM 2731 N N . GLN A 1 332 ? -15.210 -21.396 -38.098 1.00 76.38 332 GLN A N 1
ATOM 2732 C CA . GLN A 1 332 ? -16.016 -20.175 -38.095 1.00 76.38 332 GLN A CA 1
ATOM 2733 C C . GLN A 1 332 ? -16.414 -19.775 -36.669 1.00 76.38 332 GLN A C 1
ATOM 2735 O O . GLN A 1 332 ? -16.186 -18.644 -36.238 1.00 76.38 332 GLN A O 1
ATOM 2740 N N . SER A 1 333 ? -16.908 -20.740 -35.894 1.00 81.62 333 SER A N 1
ATOM 2741 C CA . SER A 1 333 ? -17.192 -20.574 -34.468 1.00 81.62 333 SER A CA 1
ATOM 2742 C C . SER A 1 333 ? -15.926 -20.187 -33.692 1.00 81.62 333 SER A C 1
ATOM 2744 O O . SER A 1 333 ? -15.989 -19.444 -32.716 1.00 81.62 333 SER A O 1
ATOM 2746 N N . GLY A 1 334 ? -14.754 -20.645 -34.139 1.00 83.12 334 GLY A N 1
ATOM 2747 C CA . GLY A 1 334 ? -13.463 -20.275 -33.568 1.00 83.12 334 GLY A CA 1
ATOM 2748 C C . GLY A 1 334 ? -13.167 -18.782 -33.607 1.00 83.12 334 GLY A C 1
ATOM 2749 O O . GLY A 1 334 ? -12.749 -18.219 -32.593 1.00 83.12 334 GLY A O 1
ATOM 2750 N N . TYR A 1 335 ? -13.435 -18.122 -34.734 1.00 84.19 335 TYR A N 1
ATOM 2751 C CA . TYR A 1 335 ? -13.283 -16.670 -34.842 1.00 84.19 335 TYR A CA 1
ATOM 2752 C C . TYR A 1 335 ? -14.243 -15.919 -33.919 1.00 84.19 335 TYR A C 1
ATOM 2754 O O . TYR A 1 335 ? -13.834 -14.928 -33.307 1.00 84.19 335 TYR A O 1
ATOM 2762 N N . GLU A 1 336 ? -15.486 -16.387 -33.768 1.00 85.50 336 GLU A N 1
ATOM 2763 C CA . GLU A 1 336 ? -16.444 -15.775 -32.840 1.00 85.50 336 GLU A CA 1
ATOM 2764 C C . GLU A 1 336 ? -15.937 -15.856 -31.396 1.00 85.50 336 GLU A C 1
ATOM 2766 O O . GLU A 1 336 ? -15.881 -14.844 -30.690 1.00 85.50 336 GLU A O 1
ATOM 2771 N N . PHE A 1 337 ? -15.495 -17.045 -30.981 1.00 81.56 337 PHE A N 1
ATOM 2772 C CA . PHE A 1 337 ? -14.976 -17.287 -29.638 1.00 81.56 337 PHE A CA 1
ATOM 2773 C C . PHE A 1 337 ? -13.699 -16.495 -29.348 1.00 81.56 337 PHE A C 1
ATOM 2775 O O . PHE A 1 337 ? -13.622 -15.836 -28.310 1.00 81.56 33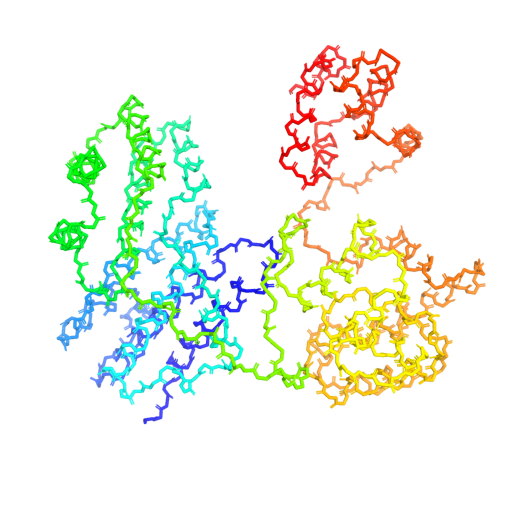7 PHE A O 1
ATOM 2782 N N . LEU A 1 338 ? -12.717 -16.490 -30.256 1.00 83.00 338 LEU A N 1
ATOM 2783 C CA . LEU A 1 338 ? -11.483 -15.718 -30.068 1.00 83.00 338 LEU A CA 1
ATOM 2784 C C . LEU A 1 338 ? -11.748 -14.213 -30.055 1.00 83.00 338 LEU A C 1
ATOM 2786 O O . LEU A 1 338 ? -11.117 -13.489 -29.282 1.00 83.00 338 LEU A O 1
ATOM 2790 N N . THR A 1 339 ? -12.704 -13.735 -30.856 1.00 84.19 339 THR A N 1
ATOM 2791 C CA . THR A 1 339 ? -13.153 -12.338 -30.806 1.00 84.19 339 THR A CA 1
ATOM 2792 C C . THR A 1 339 ? -13.743 -12.027 -29.435 1.00 84.19 339 THR A C 1
ATOM 2794 O O . THR A 1 339 ? -13.314 -11.070 -28.793 1.00 84.19 339 THR A O 1
ATOM 2797 N N . GLN A 1 340 ? -14.666 -12.857 -28.945 1.00 82.94 340 GLN A N 1
ATOM 2798 C CA . GLN A 1 340 ? -15.297 -12.667 -27.641 1.00 82.94 340 GLN A CA 1
ATOM 2799 C C . GLN A 1 340 ? -14.268 -12.710 -26.499 1.00 82.94 340 GLN A C 1
ATOM 2801 O O . GLN A 1 340 ? -14.191 -11.771 -25.708 1.00 82.94 340 GLN A O 1
ATOM 2806 N N . SER A 1 341 ? -13.426 -13.742 -26.457 1.00 80.88 341 SER A N 1
ATOM 2807 C CA . SER A 1 341 ? -12.347 -13.896 -25.472 1.00 80.88 341 SER A CA 1
ATOM 2808 C C . SER A 1 341 ? -11.384 -12.703 -25.507 1.00 80.88 341 SER A C 1
ATOM 2810 O O . SER A 1 341 ? -11.044 -12.143 -24.466 1.00 80.88 341 SER A O 1
ATOM 2812 N N . SER A 1 342 ? -11.018 -12.226 -26.700 1.00 81.38 342 SER A N 1
ATOM 2813 C CA . SER A 1 342 ? -10.133 -11.066 -26.833 1.00 81.38 342 SER A CA 1
ATOM 2814 C C . SER A 1 342 ? -10.771 -9.774 -26.322 1.00 81.38 342 SER A C 1
ATOM 2816 O O . SER A 1 342 ? -10.086 -8.988 -25.674 1.00 81.38 342 SER A O 1
ATOM 2818 N N . ILE A 1 343 ? -12.071 -9.553 -26.547 1.00 76.25 343 ILE A N 1
ATOM 2819 C CA . ILE A 1 343 ? -12.783 -8.393 -25.980 1.00 76.25 343 ILE A CA 1
ATOM 2820 C C . ILE A 1 343 ? -12.780 -8.478 -24.447 1.00 76.25 343 ILE A C 1
ATOM 2822 O O . ILE A 1 343 ? -12.490 -7.483 -23.783 1.00 76.25 343 ILE A O 1
ATOM 2826 N N . TYR A 1 344 ? -13.060 -9.659 -23.888 1.00 74.88 344 TYR A N 1
ATOM 2827 C CA . TYR A 1 344 ? -13.103 -9.873 -22.439 1.00 74.88 344 TYR A CA 1
ATOM 2828 C C . TYR A 1 344 ? -11.749 -9.586 -21.774 1.00 74.88 344 TYR A C 1
ATOM 2830 O O . TYR A 1 344 ? -11.671 -8.868 -20.778 1.00 74.88 344 TYR A O 1
ATOM 2838 N N . HIS A 1 345 ? -10.668 -10.084 -22.375 1.00 71.38 345 HIS A N 1
ATOM 2839 C CA . HIS A 1 345 ? -9.310 -9.960 -21.845 1.00 71.38 345 HIS A CA 1
ATOM 2840 C C . HIS A 1 345 ? -8.555 -8.715 -22.326 1.00 71.38 345 HIS A C 1
ATOM 2842 O O . HIS A 1 345 ? -7.368 -8.580 -22.038 1.00 71.38 345 HIS A O 1
ATOM 2848 N N . LYS A 1 346 ? -9.222 -7.788 -23.030 1.00 74.50 346 LYS A N 1
ATOM 2849 C CA . LYS A 1 346 ? -8.617 -6.550 -23.564 1.00 74.50 346 LYS A CA 1
ATOM 2850 C C . LYS A 1 346 ? -7.453 -6.810 -24.536 1.00 74.50 346 LYS A C 1
ATOM 2852 O O . LYS A 1 346 ? -6.491 -6.045 -24.594 1.00 74.50 346 LYS A O 1
ATOM 2857 N N . LEU A 1 347 ? -7.544 -7.893 -25.298 1.00 74.19 347 LEU A N 1
ATOM 2858 C CA . LEU A 1 347 ? -6.576 -8.303 -26.312 1.00 74.19 347 LEU A CA 1
ATOM 2859 C C . LEU A 1 347 ? -6.992 -7.780 -27.704 1.00 74.19 347 LEU A C 1
ATOM 2861 O O . LEU A 1 347 ? -8.125 -7.317 -27.864 1.00 74.19 347 LEU A O 1
ATOM 2865 N N . PRO A 1 348 ? -6.107 -7.832 -28.722 1.00 69.81 348 PRO A N 1
ATOM 2866 C CA . PRO A 1 348 ? -6.357 -7.351 -30.092 1.00 69.81 348 PRO A CA 1
ATOM 2867 C C . PRO A 1 348 ? -7.505 -8.049 -30.858 1.00 69.81 348 PRO A C 1
ATOM 2869 O O . PRO A 1 348 ? -7.290 -8.717 -31.869 1.00 69.81 348 PRO A O 1
ATOM 2872 N N . PHE A 1 349 ? -8.753 -7.870 -30.422 1.00 79.31 349 PHE A N 1
ATOM 2873 C CA . PHE A 1 349 ? -9.928 -8.573 -30.949 1.00 79.31 349 PHE A CA 1
ATOM 2874 C C . PHE A 1 349 ? -10.178 -8.323 -32.445 1.00 79.31 349 PHE A C 1
ATOM 2876 O O . PHE A 1 349 ? -10.724 -9.187 -33.130 1.00 79.31 349 PHE A O 1
ATOM 2883 N N . TRP A 1 350 ? -9.777 -7.156 -32.968 1.00 76.31 350 TRP A N 1
ATOM 2884 C CA . TRP A 1 350 ? -9.990 -6.766 -34.368 1.00 76.31 350 TRP A CA 1
ATOM 2885 C C . TRP A 1 350 ? -9.323 -7.730 -35.350 1.00 76.31 350 TRP A C 1
ATOM 2887 O O . TRP A 1 350 ? -9.752 -7.838 -36.499 1.00 76.31 350 TRP A O 1
ATOM 2897 N N . TYR A 1 351 ? -8.277 -8.432 -34.908 1.00 75.12 351 TYR A N 1
ATOM 2898 C CA . TYR A 1 351 ? -7.586 -9.404 -35.739 1.00 75.12 351 TYR A CA 1
ATOM 2899 C C . TYR A 1 351 ? -8.496 -10.582 -36.100 1.00 75.12 351 TYR A C 1
ATOM 2901 O O . TYR A 1 351 ? -8.476 -11.038 -37.242 1.00 75.12 351 TYR A O 1
ATOM 2909 N N . TRP A 1 352 ? -9.304 -11.043 -35.147 1.00 83.12 352 TRP A N 1
ATOM 2910 C CA . TRP A 1 352 ? -10.241 -12.150 -35.326 1.00 83.12 352 TRP A CA 1
ATOM 2911 C C . TRP A 1 352 ? -11.539 -11.662 -35.965 1.00 83.12 352 TRP A C 1
ATOM 2913 O O . TRP A 1 352 ? -12.015 -12.261 -36.927 1.00 83.12 352 TRP A O 1
ATOM 2923 N N . ALA A 1 353 ? -12.038 -10.514 -35.498 1.00 82.81 353 ALA A N 1
ATOM 2924 C CA . ALA A 1 353 ? -13.310 -9.947 -35.929 1.00 82.81 353 ALA A CA 1
ATOM 2925 C C . ALA A 1 353 ? -13.366 -9.647 -37.435 1.00 82.81 353 ALA A C 1
ATOM 2927 O O . ALA A 1 353 ? -14.436 -9.715 -38.025 1.00 82.81 353 ALA A O 1
ATOM 2928 N N . LYS A 1 354 ? -12.230 -9.359 -38.090 1.00 80.88 354 LYS A N 1
ATOM 2929 C CA . LYS A 1 354 ? -12.187 -9.093 -39.543 1.00 80.88 354 LYS A CA 1
ATOM 2930 C C . LYS A 1 354 ? -12.625 -10.282 -40.413 1.00 80.88 354 LYS A C 1
ATOM 2932 O O . LYS A 1 354 ? -12.895 -10.079 -41.592 1.00 80.88 354 LYS A O 1
ATOM 2937 N N . ASN A 1 355 ? -12.614 -11.497 -39.859 1.00 83.75 355 ASN A N 1
ATOM 2938 C CA . ASN A 1 355 ? -13.022 -12.720 -40.556 1.00 83.75 355 ASN A CA 1
ATOM 2939 C C . ASN A 1 355 ? -14.481 -13.101 -40.258 1.00 83.75 355 ASN A C 1
ATOM 2941 O O . ASN A 1 355 ? -14.969 -14.103 -40.771 1.00 83.75 355 ASN A O 1
ATOM 2945 N N . LEU A 1 356 ? -15.170 -12.313 -39.431 1.00 85.12 356 LEU A N 1
ATOM 2946 C CA . LEU A 1 356 ? -16.578 -12.491 -39.117 1.00 85.12 356 LEU A CA 1
ATOM 2947 C C . LEU A 1 356 ? -17.440 -11.607 -40.017 1.00 85.12 356 LEU A C 1
ATOM 2949 O O . LEU A 1 356 ? -17.033 -10.530 -40.457 1.00 85.12 356 LEU A O 1
ATOM 2953 N N . THR A 1 357 ? -18.657 -12.064 -40.267 1.00 87.00 357 THR A N 1
ATOM 2954 C CA . THR A 1 357 ? -19.705 -11.267 -40.901 1.00 87.00 357 THR A CA 1
ATOM 2955 C C . THR A 1 357 ? -20.254 -10.217 -39.932 1.00 87.00 357 THR A C 1
ATOM 2957 O O . THR A 1 357 ? -20.165 -10.354 -38.708 1.00 87.00 357 THR A O 1
ATOM 2960 N N . ASP A 1 358 ? -20.879 -9.170 -40.477 1.00 82.19 358 ASP A N 1
ATOM 2961 C CA . ASP A 1 358 ? -21.506 -8.113 -39.673 1.00 82.19 358 ASP A CA 1
ATOM 2962 C C . ASP A 1 358 ? -22.581 -8.674 -38.709 1.00 82.19 358 ASP A C 1
ATOM 2964 O O . ASP A 1 358 ? -22.709 -8.198 -37.576 1.00 82.19 358 ASP A O 1
ATOM 2968 N N . ASP A 1 359 ? -23.300 -9.731 -39.112 1.00 84.56 359 ASP A N 1
ATOM 2969 C CA . ASP A 1 359 ? -24.306 -10.418 -38.288 1.00 84.56 359 ASP A CA 1
ATOM 2970 C C . ASP A 1 359 ? -23.674 -11.139 -37.083 1.00 84.56 359 ASP A C 1
ATOM 2972 O O . ASP A 1 359 ? -24.206 -11.093 -35.969 1.00 84.56 359 ASP A O 1
ATOM 2976 N N . GLU A 1 360 ? -22.539 -11.810 -37.284 1.00 87.25 360 GLU A N 1
ATOM 2977 C CA . GLU A 1 360 ? -21.807 -12.538 -36.236 1.00 87.25 360 GLU A CA 1
ATOM 2978 C C . GLU A 1 360 ? -21.191 -11.566 -35.225 1.00 87.25 360 GLU A C 1
ATOM 2980 O O . GLU A 1 360 ? -21.387 -11.707 -34.015 1.00 87.25 360 GLU A O 1
ATOM 2985 N N . ILE A 1 361 ? -20.550 -10.498 -35.709 1.00 83.31 361 ILE A N 1
ATOM 2986 C CA . ILE A 1 361 ? -20.036 -9.421 -34.855 1.00 83.31 361 ILE A CA 1
ATOM 2987 C C . ILE A 1 361 ? -21.176 -8.792 -34.040 1.00 83.31 361 ILE A C 1
ATOM 2989 O O . ILE A 1 361 ? -21.048 -8.597 -32.827 1.00 83.31 361 ILE A O 1
ATOM 2993 N N . SER A 1 362 ? -22.323 -8.527 -34.671 1.00 81.38 362 SER A N 1
ATOM 2994 C CA . SER A 1 362 ? -23.496 -7.973 -33.989 1.00 81.38 362 SER A CA 1
ATOM 2995 C C . SER A 1 362 ? -24.029 -8.903 -32.896 1.00 81.38 362 SER A C 1
ATOM 2997 O O . SER A 1 362 ? -24.434 -8.422 -31.833 1.00 81.38 362 SER A O 1
ATOM 2999 N N . LYS A 1 363 ? -24.010 -10.227 -33.104 1.00 85.25 363 LYS A N 1
ATOM 3000 C CA . LYS A 1 363 ? -24.372 -11.212 -32.069 1.00 85.25 363 LYS A CA 1
ATOM 3001 C C . LYS A 1 363 ? -23.401 -11.190 -30.891 1.00 85.25 363 LYS A C 1
ATOM 3003 O O . LYS A 1 363 ? -23.866 -11.187 -29.752 1.00 85.25 363 LYS A O 1
ATOM 3008 N N . ILE A 1 364 ? -22.091 -11.139 -31.146 1.00 84.06 364 ILE A N 1
ATOM 3009 C CA . ILE A 1 364 ? -21.058 -11.083 -30.096 1.00 84.06 364 ILE A CA 1
ATOM 3010 C C . ILE A 1 364 ? -21.248 -9.838 -29.234 1.00 84.06 364 ILE A C 1
ATOM 3012 O O . ILE A 1 364 ? -21.271 -9.926 -28.008 1.00 84.06 364 ILE A O 1
ATOM 3016 N N . ILE A 1 365 ? -21.451 -8.683 -29.869 1.00 81.56 365 ILE A N 1
ATOM 3017 C CA . ILE A 1 365 ? -21.629 -7.414 -29.163 1.00 81.56 365 ILE A CA 1
ATOM 3018 C C . ILE A 1 365 ? -22.910 -7.434 -28.330 1.00 81.56 365 ILE A C 1
ATOM 3020 O O . ILE A 1 365 ? -22.859 -7.102 -27.150 1.00 81.56 365 ILE A O 1
ATOM 3024 N N . LYS A 1 366 ? -24.043 -7.873 -28.900 1.00 80.25 366 LYS A N 1
ATOM 3025 C CA . LYS A 1 366 ? -25.309 -8.007 -28.156 1.00 80.25 366 LYS A CA 1
ATOM 3026 C C . LYS A 1 366 ? -25.141 -8.925 -26.944 1.00 80.25 366 LYS A C 1
ATOM 3028 O O . LYS A 1 366 ? -25.477 -8.520 -25.838 1.00 80.25 366 LYS A O 1
ATOM 3033 N N . ARG A 1 367 ? -24.531 -10.102 -27.134 1.00 80.88 367 ARG A N 1
ATOM 3034 C CA . ARG A 1 367 ? -24.248 -11.046 -26.044 1.00 80.88 367 ARG A CA 1
ATOM 3035 C C . ARG A 1 367 ? -23.414 -10.384 -24.945 1.00 80.88 367 ARG A C 1
ATOM 3037 O O . ARG A 1 367 ? -23.830 -10.414 -23.797 1.00 80.88 367 ARG A O 1
ATOM 3044 N N . ASN A 1 368 ? -22.305 -9.734 -25.294 1.00 79.19 368 ASN A N 1
ATOM 3045 C CA . ASN A 1 368 ? -21.422 -9.085 -24.320 1.00 79.19 368 ASN A CA 1
ATOM 3046 C C . ASN A 1 368 ? -22.114 -7.943 -23.562 1.00 79.19 368 ASN A C 1
ATOM 3048 O O . ASN A 1 368 ? -21.909 -7.784 -22.360 1.00 79.19 368 ASN A O 1
ATOM 3052 N N . LEU A 1 369 ? -22.950 -7.157 -24.245 1.00 73.75 369 LEU A N 1
ATOM 3053 C CA . LEU A 1 369 ? -23.730 -6.079 -23.632 1.00 73.75 369 LEU A CA 1
ATOM 3054 C C . LEU A 1 369 ? -24.795 -6.603 -22.665 1.00 73.75 369 LEU A C 1
ATOM 3056 O O . LEU A 1 369 ? -25.103 -5.922 -21.684 1.00 73.75 369 LEU A O 1
ATOM 3060 N N . ASP A 1 370 ? -25.350 -7.784 -22.929 1.00 75.31 370 ASP A N 1
ATOM 3061 C CA . ASP A 1 370 ? -26.341 -8.421 -22.063 1.00 75.31 370 ASP A CA 1
ATOM 3062 C C . ASP A 1 370 ? -25.684 -9.110 -20.856 1.00 75.31 370 ASP A C 1
ATOM 3064 O O . ASP A 1 370 ? -26.269 -9.133 -19.773 1.00 75.31 370 ASP A O 1
ATOM 3068 N N . THR A 1 371 ? -24.469 -9.649 -21.014 1.00 70.50 371 THR A N 1
ATOM 3069 C CA . THR A 1 371 ? -23.828 -10.491 -19.990 1.00 70.50 371 THR A CA 1
ATOM 3070 C C . THR A 1 371 ? -22.808 -9.783 -19.107 1.00 70.50 371 THR A C 1
ATOM 3072 O O . THR A 1 371 ? -22.574 -10.249 -17.995 1.00 70.50 371 THR A O 1
ATOM 3075 N N . TRP A 1 372 ? -22.144 -8.717 -19.566 1.00 71.62 372 TRP A N 1
ATOM 3076 C CA . TRP A 1 372 ? -20.926 -8.246 -18.897 1.00 71.62 372 TRP A CA 1
ATOM 3077 C C . TRP A 1 372 ? -21.061 -6.927 -18.108 1.00 71.62 372 TRP A C 1
ATOM 3079 O O . TRP A 1 372 ? -21.852 -6.047 -18.470 1.00 71.62 372 TRP A O 1
ATOM 3089 N N . PRO A 1 373 ? -20.273 -6.767 -17.019 1.00 60.03 373 PRO A N 1
ATOM 3090 C CA . PRO A 1 373 ? -20.231 -5.544 -16.217 1.00 60.03 373 PRO A CA 1
ATOM 3091 C C . PRO A 1 373 ? -19.654 -4.340 -16.988 1.00 60.03 373 PRO A C 1
ATOM 3093 O O . PRO A 1 373 ? -19.012 -4.478 -18.025 1.00 60.03 373 PRO A O 1
ATOM 3096 N N . TYR A 1 374 ? -19.885 -3.136 -16.453 1.00 60.28 374 TYR A N 1
ATOM 3097 C CA . TYR A 1 374 ? -19.660 -1.807 -17.055 1.00 60.28 374 TYR A CA 1
ATOM 3098 C C . TYR A 1 374 ? -18.358 -1.629 -17.873 1.00 60.28 374 TYR A C 1
ATOM 3100 O O . TYR A 1 374 ? -18.338 -0.896 -18.860 1.00 60.28 374 TYR A O 1
ATOM 3108 N N . ASN A 1 375 ? -17.275 -2.300 -17.489 1.00 56.72 375 ASN A N 1
ATOM 3109 C CA . ASN A 1 375 ? -15.909 -2.031 -17.941 1.00 56.72 375 ASN A CA 1
ATOM 3110 C C . ASN A 1 375 ? -15.611 -2.628 -19.332 1.00 56.72 375 ASN A C 1
ATOM 3112 O O . ASN A 1 375 ? -14.769 -2.114 -20.067 1.00 56.72 375 ASN A O 1
ATOM 3116 N N . THR A 1 376 ? -16.286 -3.718 -19.704 1.00 61.84 376 THR A N 1
ATOM 3117 C CA . THR A 1 376 ? -16.080 -4.443 -20.975 1.00 61.84 376 THR A CA 1
ATOM 3118 C C . THR A 1 376 ? -17.015 -3.978 -22.092 1.00 61.84 376 THR A C 1
ATOM 3120 O O . THR A 1 376 ? -16.779 -4.266 -23.270 1.00 61.84 376 THR A O 1
ATOM 3123 N N . VAL A 1 377 ? -18.028 -3.177 -21.749 1.00 66.25 377 VAL A N 1
ATOM 3124 C CA . VAL A 1 377 ? -18.907 -2.497 -22.710 1.00 66.25 377 VAL A CA 1
ATOM 3125 C C . VAL A 1 377 ? -18.092 -1.603 -23.650 1.00 66.25 377 VAL A C 1
ATOM 3127 O O . VAL A 1 377 ? -18.346 -1.598 -24.850 1.00 66.25 377 VAL A O 1
ATOM 3130 N N . TYR A 1 378 ? -17.057 -0.925 -23.140 1.00 69.81 378 TYR A N 1
ATOM 3131 C CA . TYR A 1 378 ? -16.173 -0.062 -23.934 1.00 69.81 378 TYR A CA 1
ATOM 3132 C C . TYR A 1 378 ? -15.499 -0.810 -25.093 1.00 69.81 378 TYR A C 1
ATOM 3134 O O . TYR A 1 378 ? -15.578 -0.389 -26.243 1.00 69.81 378 TYR A O 1
ATOM 3142 N N . TYR A 1 379 ? -14.896 -1.966 -24.815 1.00 67.00 379 TYR A N 1
ATOM 3143 C CA . TYR A 1 379 ? -14.208 -2.748 -25.844 1.00 67.00 379 TYR A CA 1
ATOM 3144 C C . TYR A 1 379 ? -15.184 -3.310 -26.879 1.00 67.00 379 TYR A C 1
ATOM 3146 O O . TYR A 1 379 ? -14.834 -3.440 -28.046 1.00 67.00 379 TYR A O 1
ATOM 3154 N N . SER A 1 380 ? -16.434 -3.564 -26.480 1.00 69.06 380 SER A N 1
ATOM 3155 C CA . SER A 1 380 ? -17.502 -3.947 -27.409 1.00 69.06 380 SER A CA 1
ATOM 3156 C C . SER A 1 380 ? -17.929 -2.785 -28.323 1.00 69.06 380 SER A C 1
ATOM 3158 O O . SER A 1 380 ? -18.309 -3.023 -29.468 1.00 69.06 380 SER A O 1
ATOM 3160 N N . LEU A 1 381 ? -17.828 -1.529 -27.862 1.00 69.25 381 LEU A N 1
ATOM 3161 C CA . LEU A 1 381 ? -18.084 -0.336 -28.682 1.00 69.25 381 LEU A CA 1
ATOM 3162 C C . LEU A 1 381 ? -16.997 -0.114 -29.741 1.00 69.25 381 LEU A C 1
ATOM 3164 O O . LEU A 1 381 ? -17.314 0.285 -30.859 1.00 69.25 381 LEU A O 1
ATOM 3168 N N . ASP A 1 382 ? -15.737 -0.421 -29.432 1.00 68.12 382 ASP A N 1
ATOM 3169 C CA . ASP A 1 382 ? -14.650 -0.336 -30.416 1.00 68.12 382 ASP A CA 1
ATOM 3170 C C . ASP A 1 382 ? -14.834 -1.364 -31.551 1.00 68.12 382 ASP A C 1
ATOM 3172 O O . ASP A 1 382 ? -14.466 -1.097 -32.696 1.00 68.12 382 ASP A O 1
ATOM 3176 N N . VAL A 1 383 ? -15.484 -2.504 -31.277 1.00 69.38 383 VAL A N 1
ATOM 3177 C CA . VAL A 1 383 ? -15.866 -3.495 -32.302 1.00 69.38 383 VAL A CA 1
ATOM 3178 C C . VAL A 1 383 ? -16.968 -2.951 -33.220 1.00 69.38 383 VAL A C 1
ATOM 3180 O O . VAL A 1 383 ? -16.944 -3.211 -34.423 1.00 69.38 383 VAL A O 1
ATOM 3183 N N . LEU A 1 384 ? -17.907 -2.145 -32.701 1.00 69.38 384 LEU A N 1
ATOM 3184 C CA . LEU A 1 384 ? -18.981 -1.539 -33.508 1.00 69.38 384 LEU A CA 1
ATOM 3185 C C . LEU A 1 384 ? -18.446 -0.616 -34.611 1.00 69.38 384 LEU A C 1
ATOM 3187 O O . LEU A 1 384 ? -19.124 -0.432 -35.622 1.00 69.38 384 LEU A O 1
ATOM 3191 N N . LEU A 1 385 ? -17.242 -0.058 -34.443 1.00 66.38 385 LEU A N 1
ATOM 3192 C CA . LEU A 1 385 ? -16.585 0.775 -35.456 1.00 66.38 385 LEU A CA 1
ATOM 3193 C C . LEU A 1 385 ? -16.130 -0.026 -36.688 1.00 66.38 385 LEU A C 1
ATOM 3195 O O . LEU A 1 385 ? -15.842 0.571 -37.724 1.00 66.38 385 LEU A O 1
ATOM 3199 N N . LEU A 1 386 ? -16.074 -1.358 -36.592 1.00 64.00 386 LEU A N 1
ATOM 3200 C CA . LEU A 1 386 ? -15.730 -2.248 -37.704 1.00 64.00 386 LEU A CA 1
ATOM 3201 C C . LEU A 1 386 ? -16.951 -2.639 -38.554 1.00 64.00 386 LEU A C 1
ATOM 3203 O O . LEU A 1 386 ? -16.772 -3.076 -39.690 1.00 64.00 386 LEU A O 1
ATOM 3207 N N . LEU A 1 387 ? -18.173 -2.449 -38.038 1.00 69.81 387 LEU A N 1
ATOM 3208 C CA . LEU A 1 387 ? -19.422 -2.792 -38.722 1.00 69.81 387 LEU A CA 1
ATOM 3209 C C . LEU A 1 387 ? -19.797 -1.749 -39.776 1.00 69.81 387 LEU A C 1
ATOM 3211 O O . LEU A 1 387 ? -19.880 -0.551 -39.486 1.00 69.81 387 LEU A O 1
ATOM 3215 N N . SER A 1 388 ? -20.108 -2.212 -40.985 1.00 59.47 388 SER A N 1
ATOM 3216 C CA . SER A 1 388 ? -20.323 -1.342 -42.146 1.00 59.47 388 SER A CA 1
ATOM 3217 C C . SER A 1 388 ? -21.738 -0.759 -42.289 1.00 59.47 388 SER A C 1
ATOM 3219 O O . SER A 1 388 ? -21.959 0.071 -43.168 1.00 59.47 388 SER A O 1
ATOM 3221 N N . ASN A 1 389 ? -22.682 -1.127 -41.413 1.00 67.56 389 ASN A N 1
ATOM 3222 C CA . ASN A 1 389 ? -24.117 -1.016 -41.704 1.00 67.56 389 ASN A CA 1
ATOM 3223 C C . ASN A 1 389 ? -24.945 -0.157 -40.723 1.00 67.56 389 ASN A C 1
ATOM 3225 O O . ASN A 1 389 ? -24.480 0.302 -39.676 1.00 67.56 389 ASN A O 1
ATOM 3229 N N . GLN A 1 390 ? -26.224 0.016 -41.086 1.00 70.31 390 GLN A N 1
ATOM 3230 C CA . GLN A 1 390 ? -27.310 0.638 -40.311 1.00 70.31 390 GLN A CA 1
ATOM 3231 C C . GLN A 1 390 ? -27.533 -0.030 -38.938 1.00 70.31 390 GLN A C 1
ATOM 3233 O O . GLN A 1 390 ? -27.963 0.619 -37.988 1.00 70.31 390 GLN A O 1
ATOM 3238 N N . GLU A 1 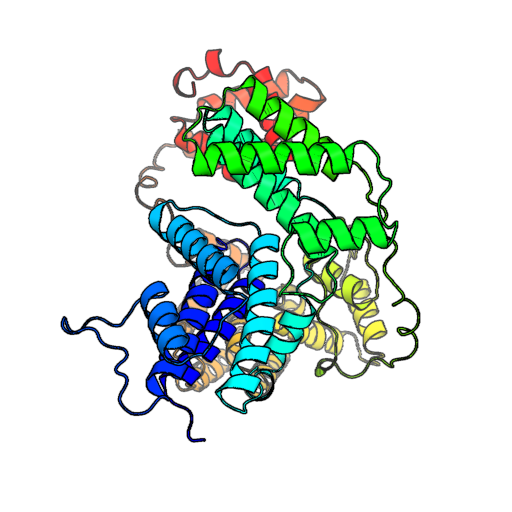391 ? -27.168 -1.307 -38.797 1.00 67.94 391 GLU A N 1
ATOM 3239 C CA . GLU A 1 391 ? -27.324 -2.057 -37.548 1.00 67.94 391 GLU A CA 1
ATOM 3240 C C . GLU A 1 391 ? -26.443 -1.524 -36.406 1.00 67.94 391 GLU A C 1
ATOM 3242 O O . GLU A 1 391 ? -26.901 -1.454 -35.263 1.00 67.94 391 GLU A O 1
ATOM 3247 N N . SER A 1 392 ? -25.218 -1.062 -36.686 1.00 71.50 392 SER A N 1
ATOM 3248 C CA . SER A 1 392 ? -24.396 -0.450 -35.634 1.00 71.50 392 SER A CA 1
ATOM 3249 C C . SER A 1 392 ? -24.919 0.920 -35.205 1.00 71.50 392 SER A C 1
ATOM 3251 O O . SER A 1 392 ? -24.749 1.273 -34.041 1.00 71.50 392 SER A O 1
ATOM 3253 N N . ASP A 1 393 ? -25.638 1.652 -36.066 1.00 74.25 393 ASP A N 1
ATOM 3254 C CA . ASP A 1 393 ? -26.320 2.888 -35.648 1.00 74.25 393 ASP A CA 1
ATOM 3255 C C . ASP A 1 393 ? -27.481 2.583 -34.700 1.00 74.25 393 ASP A C 1
ATOM 3257 O O . ASP A 1 393 ? -27.671 3.281 -33.703 1.00 74.25 393 ASP A O 1
ATOM 3261 N N . ASP A 1 394 ? -28.234 1.516 -34.967 1.00 74.06 394 ASP A N 1
ATOM 3262 C CA . ASP A 1 394 ? -29.336 1.091 -34.107 1.00 74.06 394 ASP A CA 1
ATOM 3263 C C . ASP A 1 394 ? -28.839 0.558 -32.755 1.00 74.06 394 ASP A C 1
ATOM 3265 O O . ASP A 1 394 ? -29.443 0.856 -31.718 1.00 74.06 394 ASP A O 1
ATOM 3269 N N . ILE A 1 395 ? -27.715 -0.168 -32.729 1.00 71.75 395 ILE A N 1
ATOM 3270 C CA . ILE A 1 395 ? -27.062 -0.585 -31.479 1.00 71.75 395 ILE A CA 1
ATOM 3271 C C . ILE A 1 395 ? -26.557 0.645 -30.710 1.00 71.75 395 ILE A C 1
ATOM 3273 O O . ILE A 1 395 ? -26.882 0.791 -29.532 1.00 71.75 395 ILE A O 1
ATOM 3277 N N . LEU A 1 396 ? -25.848 1.576 -31.360 1.00 71.62 396 LEU A N 1
ATOM 3278 C CA . LEU A 1 396 ? -25.354 2.805 -30.720 1.00 71.62 396 LEU A CA 1
ATOM 3279 C C . LEU A 1 396 ? -26.494 3.685 -30.174 1.00 71.62 396 LEU A C 1
ATOM 3281 O O . LEU A 1 396 ? -26.364 4.246 -29.087 1.00 71.62 396 LEU A O 1
ATOM 3285 N N . ARG A 1 397 ? -27.637 3.765 -30.869 1.00 73.94 397 ARG A N 1
ATOM 3286 C CA . ARG A 1 397 ? -28.845 4.470 -30.390 1.00 73.94 397 ARG A CA 1
ATOM 3287 C C . ARG A 1 397 ? -29.511 3.788 -29.198 1.00 73.94 397 ARG A C 1
ATOM 3289 O O . ARG A 1 397 ? -30.047 4.469 -28.329 1.00 73.94 397 ARG A O 1
ATOM 3296 N N . LYS A 1 398 ? -29.504 2.455 -29.128 1.00 70.75 398 LYS A N 1
ATOM 3297 C CA . LYS A 1 398 ? -29.973 1.744 -27.925 1.00 70.75 398 LYS A CA 1
ATOM 3298 C C . LYS A 1 398 ? -29.049 2.027 -26.743 1.00 70.75 398 LYS A C 1
ATOM 3300 O O . LYS A 1 398 ? -29.520 2.312 -25.644 1.00 70.75 398 LYS A O 1
ATOM 3305 N N . LEU A 1 399 ? -27.747 2.028 -27.005 1.00 68.50 399 LEU A N 1
ATOM 3306 C CA . LEU A 1 399 ? -26.697 2.259 -26.022 1.00 68.50 399 LEU A CA 1
ATOM 3307 C C . LEU A 1 399 ? -26.587 3.713 -25.554 1.00 68.50 399 LEU A C 1
ATOM 3309 O O . LEU A 1 399 ? -26.152 3.951 -24.431 1.00 68.50 399 LEU A O 1
ATOM 3313 N N . SER A 1 400 ? -27.053 4.691 -26.335 1.00 69.06 400 SER A N 1
ATOM 3314 C CA . SER A 1 400 ? -27.069 6.099 -25.910 1.00 69.06 400 SER A CA 1
ATOM 3315 C C . SER A 1 400 ? -27.956 6.365 -24.695 1.00 69.06 400 SER A C 1
ATOM 3317 O O . SER A 1 400 ? -27.774 7.375 -24.020 1.00 69.06 400 SER A O 1
ATOM 3319 N N . ASN A 1 401 ? -28.903 5.465 -24.418 1.00 67.12 401 ASN A N 1
ATOM 3320 C CA . ASN A 1 401 ? -29.773 5.515 -23.246 1.00 67.12 401 ASN A CA 1
ATOM 3321 C C . ASN A 1 401 ? -29.335 4.539 -22.138 1.00 67.12 401 ASN A C 1
ATOM 3323 O O . ASN A 1 401 ? -29.963 4.494 -21.078 1.00 67.12 401 ASN A O 1
ATOM 3327 N N . ASP A 1 402 ? -28.273 3.760 -22.364 1.00 67.06 402 ASP A N 1
ATOM 3328 C CA . ASP A 1 402 ? -27.744 2.819 -21.385 1.00 67.06 402 ASP A CA 1
ATOM 3329 C C . ASP A 1 402 ? -26.889 3.569 -20.351 1.00 67.06 402 ASP A C 1
ATOM 3331 O O . ASP A 1 402 ? -25.843 4.149 -20.657 1.00 67.06 402 ASP A O 1
ATOM 3335 N N . ARG A 1 403 ? -27.340 3.552 -19.090 1.00 65.94 403 ARG A N 1
ATOM 3336 C CA . ARG A 1 403 ? -26.669 4.231 -17.966 1.00 65.94 403 ARG A CA 1
ATOM 3337 C C . ARG A 1 403 ? -25.253 3.710 -17.708 1.00 65.94 403 ARG A C 1
ATOM 3339 O O . ARG A 1 403 ? -24.487 4.382 -17.026 1.00 65.94 403 ARG A O 1
ATOM 3346 N N . ARG A 1 404 ? -24.891 2.539 -18.242 1.00 64.88 404 ARG A N 1
ATOM 3347 C CA . ARG A 1 404 ? -23.535 1.987 -18.137 1.00 64.88 404 ARG A CA 1
ATOM 3348 C C . ARG A 1 404 ? -22.517 2.762 -18.974 1.00 64.88 404 ARG A C 1
ATOM 3350 O O . ARG A 1 404 ? -21.340 2.773 -18.635 1.00 64.88 404 ARG A O 1
ATOM 3357 N N . ILE A 1 405 ? -22.970 3.453 -20.021 1.00 58.50 405 ILE A N 1
ATOM 3358 C CA . ILE A 1 405 ? -22.113 4.145 -20.998 1.00 58.50 405 ILE A CA 1
ATOM 3359 C C . ILE A 1 405 ? -21.934 5.632 -20.665 1.00 58.50 405 ILE A C 1
ATOM 3361 O O . ILE A 1 405 ? -20.953 6.247 -21.079 1.00 58.50 405 ILE A O 1
ATOM 3365 N N . SER A 1 406 ? -22.808 6.216 -19.837 1.00 51.78 406 SER A N 1
ATOM 3366 C CA . SER A 1 406 ? -22.791 7.651 -19.506 1.00 51.78 406 SER A CA 1
ATOM 3367 C C . SER A 1 406 ? -21.571 8.131 -18.705 1.00 51.78 406 SER A C 1
ATOM 3369 O O . SER A 1 406 ? -21.498 9.314 -18.383 1.00 51.78 406 SER A O 1
ATOM 3371 N N . ILE A 1 407 ? -20.645 7.237 -18.346 1.00 50.16 407 ILE A N 1
ATOM 3372 C CA . ILE A 1 407 ? -19.550 7.514 -17.408 1.00 50.16 407 ILE A CA 1
ATOM 3373 C C . ILE A 1 407 ? -18.245 7.903 -18.122 1.00 50.16 407 ILE A C 1
ATOM 3375 O O . ILE A 1 407 ? -17.418 8.570 -17.511 1.00 50.16 407 ILE A O 1
ATOM 3379 N N . VAL A 1 408 ? -18.044 7.556 -19.404 1.00 47.75 408 VAL A N 1
ATOM 3380 C CA . VAL A 1 408 ? -16.699 7.679 -20.014 1.00 47.75 408 VAL A CA 1
ATOM 3381 C C . VAL A 1 408 ? -16.661 8.406 -21.365 1.00 47.75 408 VAL A C 1
ATOM 3383 O O . VAL A 1 408 ? -15.706 9.137 -21.596 1.00 47.75 408 VAL A O 1
ATOM 3386 N N . LYS A 1 409 ? -17.685 8.305 -22.226 1.00 55.41 409 LYS A N 1
ATOM 3387 C CA . LYS A 1 409 ? -17.858 9.095 -23.473 1.00 55.41 409 LYS A CA 1
ATOM 3388 C C . LYS A 1 409 ? -19.328 9.031 -23.897 1.00 55.41 409 LYS A C 1
ATOM 3390 O O . LYS A 1 409 ? -19.978 8.009 -23.675 1.00 55.41 409 LYS A O 1
ATOM 3395 N N . LYS A 1 410 ? -19.893 10.090 -24.484 1.00 60.41 410 LYS A N 1
ATOM 3396 C CA . LYS A 1 410 ? -21.302 10.043 -24.913 1.00 60.41 410 LYS A CA 1
ATOM 3397 C C . LYS A 1 410 ? -21.397 9.149 -26.151 1.00 60.41 410 LYS A C 1
ATOM 3399 O O . LYS A 1 410 ? -20.552 9.226 -27.032 1.00 60.41 410 LYS A O 1
ATOM 3404 N N . ALA A 1 411 ? -22.444 8.334 -26.275 1.00 57.53 411 ALA A N 1
ATOM 3405 C CA . ALA A 1 411 ? -22.678 7.529 -27.485 1.00 57.53 411 ALA A CA 1
ATOM 3406 C C . ALA A 1 411 ? -22.728 8.373 -28.782 1.00 57.53 411 ALA A C 1
ATOM 3408 O O . ALA A 1 411 ? -22.450 7.868 -29.868 1.00 57.53 411 ALA A O 1
ATOM 3409 N N . SER A 1 412 ? -23.024 9.675 -28.666 1.00 61.78 412 SER A N 1
ATOM 3410 C CA . SER A 1 412 ? -22.886 10.660 -29.747 1.00 61.78 412 SER A CA 1
ATOM 3411 C C . SER A 1 412 ? -21.466 10.754 -30.307 1.00 61.78 412 SER A C 1
ATOM 3413 O O . SER A 1 412 ? -21.299 10.938 -31.509 1.00 61.78 412 SER A O 1
ATOM 3415 N N . ASP A 1 413 ? -20.455 10.595 -29.458 1.00 66.19 413 ASP A N 1
ATOM 3416 C CA . ASP A 1 413 ? -19.046 10.710 -29.825 1.00 66.19 413 ASP A CA 1
ATOM 3417 C C . ASP A 1 413 ? -18.637 9.494 -30.669 1.00 66.19 413 ASP A C 1
ATOM 3419 O O . ASP A 1 413 ? -17.965 9.637 -31.685 1.00 66.19 413 ASP A O 1
ATOM 3423 N N . TYR A 1 414 ? -19.150 8.305 -30.331 1.00 63.47 414 TYR A N 1
ATOM 3424 C CA . TYR A 1 414 ? -18.965 7.087 -31.126 1.00 63.47 414 TYR A CA 1
ATOM 3425 C C . TYR A 1 414 ? -19.684 7.141 -32.481 1.00 63.47 414 TYR A C 1
ATOM 3427 O O . TYR A 1 414 ? -19.121 6.706 -33.484 1.00 63.47 414 TYR A O 1
ATOM 3435 N N . LEU A 1 415 ? -20.891 7.716 -32.546 1.00 64.50 415 LEU A N 1
ATOM 3436 C CA . LEU A 1 415 ? -21.589 7.953 -33.818 1.00 64.50 415 LEU A CA 1
ATOM 3437 C C . LEU A 1 415 ? -20.796 8.902 -34.728 1.00 64.50 415 LEU A C 1
ATOM 3439 O O . LEU A 1 415 ? -20.673 8.651 -35.928 1.00 64.50 415 LEU A O 1
ATOM 3443 N N . GLN A 1 416 ? -20.212 9.961 -34.159 1.00 69.56 416 GLN A N 1
ATOM 3444 C CA . GLN A 1 416 ? -19.362 10.887 -34.905 1.00 69.56 416 GLN A CA 1
ATOM 3445 C C . GLN A 1 416 ? -18.052 10.223 -35.357 1.00 69.56 416 GLN A C 1
ATOM 3447 O O . GLN A 1 416 ? -17.660 10.373 -36.514 1.00 69.56 416 GLN A O 1
ATOM 3452 N N . MET A 1 417 ? -17.405 9.437 -34.489 1.00 64.06 417 MET A N 1
ATOM 3453 C CA . MET A 1 417 ? -16.206 8.666 -34.839 1.00 64.06 417 MET A CA 1
ATOM 3454 C C . MET A 1 417 ? -16.484 7.672 -35.971 1.00 64.06 417 MET A C 1
ATOM 3456 O O . MET A 1 417 ? -15.720 7.615 -36.934 1.00 64.06 417 MET A O 1
ATOM 3460 N N . LYS A 1 418 ? -17.600 6.936 -35.907 1.00 67.12 418 LYS A N 1
ATOM 3461 C CA . LYS A 1 418 ? -18.016 6.009 -36.968 1.00 67.12 418 LYS A CA 1
ATOM 3462 C C . LYS A 1 418 ? -18.225 6.739 -38.296 1.00 67.12 418 LYS A C 1
ATOM 3464 O O . LYS A 1 418 ? -17.732 6.278 -39.322 1.00 67.12 418 LYS A O 1
ATOM 3469 N N . LYS A 1 419 ? -18.908 7.888 -38.280 1.00 68.19 419 LYS A N 1
ATOM 3470 C CA . LYS A 1 419 ? -19.120 8.710 -39.479 1.00 68.19 419 LYS A CA 1
ATOM 3471 C C . LYS A 1 419 ? -17.789 9.115 -40.124 1.00 68.19 419 LYS A C 1
ATOM 3473 O O . LYS A 1 419 ? -17.615 8.902 -41.319 1.00 68.19 419 LYS A O 1
ATOM 3478 N N . ASN A 1 420 ? -16.832 9.587 -39.323 1.00 63.94 420 ASN A N 1
ATOM 3479 C CA . ASN A 1 420 ? -15.499 9.960 -39.804 1.00 63.94 420 ASN A CA 1
ATOM 3480 C C . ASN A 1 420 ? -14.750 8.757 -40.419 1.00 63.94 420 ASN A C 1
ATOM 3482 O O . ASN A 1 420 ? -14.113 8.883 -41.461 1.00 63.94 420 ASN A O 1
ATOM 3486 N N . VAL A 1 421 ? -14.838 7.573 -39.802 1.00 60.31 421 VAL A N 1
ATOM 3487 C CA . VAL A 1 421 ? -14.214 6.330 -40.299 1.00 60.31 421 VAL A CA 1
ATOM 3488 C C . VAL A 1 421 ? -14.841 5.871 -41.623 1.00 60.31 421 VAL A C 1
ATOM 3490 O O . VAL A 1 421 ? -14.117 5.452 -42.528 1.00 60.31 421 VAL A O 1
ATOM 3493 N N . MET A 1 422 ? -16.165 5.977 -41.767 1.00 61.72 422 MET A N 1
ATOM 3494 C CA . MET A 1 422 ? -16.878 5.595 -42.992 1.00 61.72 422 MET A CA 1
ATOM 3495 C C . MET A 1 422 ? -16.614 6.564 -44.151 1.00 61.72 422 MET A C 1
ATOM 3497 O O . MET A 1 422 ? -16.350 6.110 -45.261 1.00 61.72 422 MET A O 1
ATOM 3501 N N . GLU A 1 423 ? -16.565 7.875 -43.893 1.00 58.62 423 GLU A N 1
ATOM 3502 C CA . GLU A 1 423 ? -16.191 8.878 -44.904 1.00 58.62 423 GLU A CA 1
ATOM 3503 C C . GLU A 1 423 ? -14.778 8.625 -45.464 1.00 58.62 423 GLU A C 1
ATOM 3505 O O . GLU A 1 423 ? -14.552 8.750 -46.668 1.00 58.62 423 GLU A O 1
ATOM 3510 N N . ILE A 1 424 ? -13.840 8.183 -44.617 1.00 51.28 424 ILE A N 1
ATOM 3511 C CA . ILE A 1 424 ? -12.486 7.783 -45.036 1.00 51.28 424 ILE A CA 1
ATOM 3512 C C . ILE A 1 424 ? -12.517 6.486 -45.863 1.00 51.28 424 ILE A C 1
ATOM 3514 O O . ILE A 1 424 ? -11.786 6.359 -46.848 1.00 51.28 424 ILE A O 1
ATOM 3518 N N . LYS A 1 425 ? -13.356 5.514 -45.491 1.00 54.25 425 LYS A N 1
ATOM 3519 C CA . LYS A 1 425 ? -13.488 4.238 -46.212 1.00 54.25 425 LYS A CA 1
ATOM 3520 C C . LYS A 1 425 ? -13.982 4.453 -47.646 1.00 54.25 425 LYS A C 1
ATOM 3522 O O . LYS A 1 425 ? -13.393 3.897 -48.578 1.00 54.25 425 LYS A O 1
ATOM 3527 N N . ASP A 1 426 ? -14.990 5.307 -47.811 1.00 48.47 426 ASP A N 1
ATOM 3528 C CA . ASP A 1 426 ? -15.599 5.623 -49.105 1.00 48.47 426 ASP A CA 1
ATOM 3529 C C . ASP A 1 426 ? -14.664 6.444 -50.008 1.00 48.47 426 ASP A C 1
ATOM 3531 O O . ASP A 1 426 ? -14.658 6.252 -51.224 1.00 48.47 426 ASP A O 1
ATOM 3535 N N . HIS A 1 427 ? -13.822 7.314 -49.434 1.00 40.88 427 HIS A N 1
ATOM 3536 C CA . HIS A 1 427 ? -12.886 8.136 -50.212 1.00 40.88 427 HIS A CA 1
ATOM 3537 C C . HIS A 1 427 ? -11.655 7.386 -50.735 1.00 40.88 427 HIS A C 1
ATOM 3539 O O . HIS A 1 427 ? -11.075 7.808 -51.734 1.00 40.88 427 HIS A O 1
ATOM 3545 N N . PHE A 1 428 ? -11.231 6.298 -50.083 1.00 36.44 428 PHE A N 1
ATOM 3546 C CA . PHE A 1 428 ? -9.915 5.711 -50.357 1.00 36.44 428 PHE A CA 1
ATOM 3547 C C . PHE A 1 428 ? -9.916 4.221 -50.752 1.00 36.44 428 PHE A C 1
ATOM 3549 O O . PHE A 1 428 ? -8.841 3.667 -50.972 1.00 36.44 428 PHE A O 1
ATOM 3556 N N . GLN A 1 429 ? -11.076 3.556 -50.871 1.00 43.06 429 GLN A N 1
ATOM 3557 C CA . GLN A 1 429 ? -11.166 2.096 -51.101 1.00 43.06 429 GLN A CA 1
ATOM 3558 C C . GLN A 1 429 ? -10.292 1.290 -50.115 1.00 43.06 429 GLN A C 1
ATOM 3560 O O . GLN A 1 429 ? -9.624 0.317 -50.470 1.00 43.06 429 GLN A O 1
ATOM 3565 N N . ILE A 1 430 ? -10.246 1.735 -48.858 1.00 41.50 430 ILE A N 1
ATOM 3566 C CA . ILE A 1 430 ? -9.335 1.208 -47.841 1.00 41.50 430 ILE A CA 1
ATOM 3567 C C . ILE A 1 430 ? -10.010 0.096 -47.017 1.00 41.50 430 ILE A C 1
ATOM 3569 O O . ILE A 1 430 ? -11.141 0.238 -46.555 1.00 41.50 430 ILE A O 1
ATOM 3573 N N . THR A 1 431 ? -9.294 -1.009 -46.782 1.00 43.62 431 THR A N 1
ATOM 3574 C CA . THR A 1 431 ? -9.693 -2.089 -45.863 1.00 43.62 431 THR A CA 1
ATOM 3575 C C . THR A 1 431 ? -9.626 -1.656 -44.383 1.00 43.62 431 THR A C 1
ATOM 3577 O O . THR A 1 431 ? -8.741 -0.881 -44.020 1.00 43.62 431 THR A O 1
ATOM 3580 N N . PRO A 1 432 ? -10.486 -2.195 -43.488 1.00 43.06 432 PRO A N 1
ATOM 3581 C CA . PRO A 1 432 ? -10.735 -1.661 -42.133 1.00 43.06 432 PRO A CA 1
ATOM 3582 C C . PRO A 1 432 ? -9.500 -1.414 -41.244 1.00 43.06 432 PRO A C 1
ATOM 3584 O O . PRO A 1 432 ? -9.470 -0.455 -40.476 1.00 43.06 432 PRO A O 1
ATOM 3587 N N . LEU A 1 433 ? -8.455 -2.240 -41.370 1.00 40.50 433 LEU A N 1
ATOM 3588 C CA . LEU A 1 433 ? -7.197 -2.112 -40.614 1.00 40.50 433 LEU A CA 1
ATOM 3589 C C . LEU A 1 433 ? -6.446 -0.803 -40.904 1.00 40.50 433 LEU A C 1
ATOM 3591 O O . LEU A 1 433 ? -5.897 -0.180 -39.998 1.00 40.50 433 LEU A O 1
ATOM 3595 N N . ARG A 1 434 ? -6.460 -0.350 -42.160 1.00 39.50 434 ARG A N 1
ATOM 3596 C CA . ARG A 1 434 ? -5.782 0.882 -42.583 1.00 39.50 434 ARG A CA 1
ATOM 3597 C C . ARG A 1 434 ? -6.553 2.136 -42.158 1.00 39.50 434 ARG A C 1
ATOM 3599 O O . ARG A 1 434 ? -5.943 3.188 -41.996 1.00 39.50 434 ARG A O 1
ATOM 3606 N N . THR A 1 435 ? -7.860 2.036 -41.924 1.00 46.97 435 THR A N 1
ATOM 3607 C CA . THR A 1 435 ? -8.703 3.167 -41.511 1.00 46.97 435 THR A CA 1
ATOM 3608 C C . THR A 1 435 ? -8.370 3.638 -40.093 1.00 46.97 435 THR A C 1
ATOM 3610 O O . THR A 1 435 ? -8.298 4.841 -39.849 1.00 46.97 435 THR A O 1
ATOM 3613 N N . LEU A 1 436 ? -8.070 2.712 -39.174 1.00 43.25 436 LEU A N 1
ATOM 3614 C CA . LEU A 1 436 ? -7.694 3.037 -37.792 1.00 43.25 436 LEU A CA 1
ATOM 3615 C C . LEU A 1 436 ? -6.293 3.671 -37.699 1.00 43.25 436 LEU A C 1
ATOM 3617 O O . LEU A 1 436 ? -6.085 4.616 -36.937 1.00 43.25 436 LEU A O 1
ATOM 3621 N N . GLU A 1 437 ? -5.333 3.188 -38.492 1.00 45.44 437 GLU A N 1
ATOM 3622 C CA . GLU A 1 437 ? -3.978 3.755 -38.554 1.00 45.44 437 GLU A CA 1
ATOM 3623 C C . GLU A 1 437 ? -3.944 5.127 -39.238 1.00 45.44 437 GLU A C 1
ATOM 3625 O O . GLU A 1 437 ? -3.240 6.031 -38.786 1.00 45.44 437 GLU A O 1
ATOM 3630 N N . HIS A 1 438 ? -4.738 5.314 -40.296 1.00 42.97 438 HIS A N 1
ATOM 3631 C CA . HIS A 1 438 ? -4.840 6.594 -40.992 1.00 42.97 438 HIS A CA 1
ATOM 3632 C C . HIS A 1 438 ? -5.569 7.646 -40.140 1.00 42.97 438 HIS A C 1
ATOM 3634 O O . HIS A 1 438 ? -5.137 8.793 -40.082 1.00 42.97 438 HIS A O 1
ATOM 3640 N N . TYR A 1 439 ? -6.603 7.254 -39.387 1.00 44.28 439 TYR A N 1
ATOM 3641 C CA . TYR A 1 439 ? -7.313 8.146 -38.464 1.00 44.28 439 TYR A CA 1
ATOM 3642 C C . TYR A 1 439 ? -6.425 8.641 -37.309 1.00 44.28 439 TYR A C 1
ATOM 3644 O O . TYR A 1 439 ? -6.404 9.839 -37.019 1.00 44.28 439 TYR A O 1
ATOM 3652 N N . LYS A 1 440 ? -5.609 7.755 -36.712 1.00 48.59 440 LYS A N 1
ATOM 3653 C CA . LYS A 1 440 ? -4.595 8.123 -35.697 1.00 48.59 440 LYS A CA 1
ATOM 3654 C C . LYS A 1 440 ? -3.588 9.161 -36.206 1.00 48.59 440 LYS A C 1
ATOM 3656 O O . LYS A 1 440 ? -3.009 9.892 -35.409 1.00 48.59 440 LYS A O 1
ATOM 3661 N N . LYS A 1 441 ? -3.389 9.228 -37.524 1.00 46.53 441 LYS A N 1
ATOM 3662 C CA . LYS A 1 441 ? -2.472 10.161 -38.184 1.00 46.53 441 LYS A CA 1
ATOM 3663 C C . LYS A 1 441 ? -3.081 11.551 -38.416 1.00 46.53 441 LYS A C 1
ATOM 3665 O O . LYS A 1 441 ? -2.329 12.515 -38.492 1.00 46.53 441 LYS A O 1
ATOM 3670 N N . ILE A 1 442 ? -4.408 11.657 -38.538 1.00 38.09 442 ILE A N 1
ATOM 3671 C CA . ILE A 1 442 ? -5.105 12.901 -38.919 1.00 38.09 442 ILE A CA 1
ATOM 3672 C C . ILE A 1 442 ? -5.689 13.636 -37.699 1.00 38.09 442 ILE A C 1
ATOM 3674 O O . ILE A 1 442 ? -5.746 14.860 -37.709 1.00 38.09 442 ILE A O 1
ATOM 3678 N N . ASN A 1 443 ? -6.051 12.923 -36.622 1.00 38.91 443 ASN A N 1
ATOM 3679 C CA . ASN A 1 443 ? -6.574 13.518 -35.380 1.00 38.91 443 ASN A CA 1
ATOM 3680 C C . ASN A 1 443 ? -5.690 13.201 -34.156 1.00 38.91 443 ASN A C 1
ATOM 3682 O O . ASN A 1 443 ? -6.107 12.459 -33.261 1.00 38.91 443 ASN A O 1
ATOM 3686 N N . PRO A 1 444 ? -4.471 13.768 -34.067 1.00 44.22 444 PRO A N 1
ATOM 3687 C CA . PRO A 1 444 ? -3.540 13.482 -32.972 1.00 44.22 444 PRO A CA 1
ATOM 3688 C C . PRO A 1 444 ? -3.991 14.031 -31.604 1.00 44.22 444 PRO A C 1
ATOM 3690 O O . PRO A 1 444 ? -3.414 13.663 -30.585 1.00 44.22 444 PRO A O 1
ATOM 3693 N N . HIS A 1 445 ? -5.017 14.891 -31.552 1.00 42.66 445 HIS A N 1
ATOM 3694 C CA . HIS A 1 445 ? -5.472 15.554 -30.321 1.00 42.66 445 HIS A CA 1
ATOM 3695 C C . HIS A 1 445 ? -6.664 14.892 -29.608 1.00 42.66 445 HIS A C 1
ATOM 3697 O O . HIS A 1 445 ? -7.005 15.320 -28.508 1.00 42.66 445 HIS A O 1
ATOM 3703 N N . GLU A 1 446 ? -7.277 13.843 -30.165 1.00 44.50 446 GLU A N 1
ATOM 3704 C CA . GLU A 1 446 ? -8.488 13.226 -29.578 1.00 44.50 446 GLU A CA 1
ATOM 3705 C C . GLU A 1 446 ? -8.291 11.794 -29.054 1.00 44.50 446 GLU A C 1
ATOM 3707 O O . GLU A 1 446 ? -9.237 11.141 -28.602 1.00 44.50 446 GLU A O 1
ATOM 3712 N N . VAL A 1 447 ? -7.042 11.323 -29.015 1.00 36.59 447 VAL A N 1
ATOM 3713 C CA . VAL A 1 447 ? -6.652 10.119 -28.273 1.00 36.59 447 VAL A CA 1
ATOM 3714 C C . VAL A 1 447 ? -5.866 10.561 -27.041 1.00 36.59 447 VAL A C 1
ATOM 3716 O O . VAL A 1 447 ? -4.663 10.796 -27.097 1.00 36.59 447 VAL A O 1
ATOM 3719 N N . SER A 1 448 ? -6.557 10.715 -25.914 1.00 31.30 448 SER A N 1
ATOM 3720 C CA . SER A 1 448 ? -5.923 11.019 -24.634 1.00 31.30 448 SER A CA 1
ATOM 3721 C C . SER A 1 448 ? -5.158 9.800 -24.105 1.00 31.30 448 SER A C 1
ATOM 3723 O O . SER A 1 448 ? -5.749 8.896 -23.516 1.00 31.30 448 SER A O 1
ATOM 3725 N N . LEU A 1 449 ? -3.840 9.807 -24.284 1.00 28.80 449 LEU A N 1
ATOM 3726 C CA . LEU A 1 449 ? -2.887 9.298 -23.292 1.00 28.80 449 LEU A CA 1
ATOM 3727 C C . LEU A 1 449 ? -2.439 10.483 -22.405 1.00 28.80 449 LEU A C 1
ATOM 3729 O O . LEU A 1 449 ? -2.594 11.636 -22.824 1.00 28.80 449 LEU A O 1
ATOM 3733 N N . PRO A 1 450 ? -1.965 10.249 -21.165 1.00 30.30 450 PRO A N 1
ATOM 3734 C CA . PRO A 1 450 ? -1.724 11.317 -20.199 1.00 30.30 450 PRO A CA 1
ATOM 3735 C C . PRO A 1 450 ? -0.644 12.282 -20.700 1.00 30.30 450 PRO A C 1
ATOM 3737 O O . PRO A 1 450 ? 0.384 11.869 -21.234 1.00 30.30 450 PRO A O 1
ATOM 3740 N N . ARG A 1 451 ? -0.887 13.586 -20.517 1.00 30.30 451 ARG A N 1
ATOM 3741 C CA . ARG A 1 451 ? 0.106 14.636 -20.782 1.00 30.30 451 ARG A CA 1
ATOM 3742 C C . ARG A 1 451 ? 1.327 14.414 -19.884 1.00 30.30 451 ARG A C 1
ATOM 3744 O O . ARG A 1 451 ? 1.164 14.207 -18.683 1.00 30.30 451 ARG A O 1
ATOM 3751 N N . PRO A 1 452 ? 2.528 14.605 -20.438 1.00 39.72 452 PRO A N 1
ATOM 3752 C CA . PRO A 1 452 ? 3.221 15.845 -20.115 1.00 39.72 452 PRO A CA 1
ATOM 3753 C C . PRO A 1 452 ? 3.694 16.564 -21.392 1.00 39.72 452 PRO A C 1
ATOM 3755 O O . PRO A 1 452 ? 3.935 15.941 -22.417 1.00 39.72 452 PRO A O 1
ATOM 3758 N N . PHE A 1 453 ? 3.805 17.893 -21.316 1.00 33.62 453 PHE A N 1
ATOM 3759 C CA . PHE A 1 453 ? 4.363 18.783 -22.349 1.00 33.62 453 PHE A CA 1
ATOM 3760 C C . PHE A 1 453 ? 3.586 18.911 -23.671 1.00 33.62 453 PHE A C 1
ATOM 3762 O O . PHE A 1 453 ? 3.987 18.414 -24.717 1.00 33.62 453 PHE A O 1
ATOM 3769 N N . SER A 1 454 ? 2.510 19.704 -23.655 1.00 35.22 454 SER A N 1
ATOM 3770 C CA . SER A 1 454 ? 1.809 20.155 -24.869 1.00 35.22 454 SER A CA 1
ATOM 3771 C C . SER A 1 454 ? 2.060 21.631 -25.211 1.00 35.22 454 SER A C 1
ATOM 3773 O O . SER A 1 454 ? 1.140 22.297 -25.681 1.00 35.22 454 SER A O 1
ATOM 3775 N N . GLU A 1 455 ? 3.263 22.165 -24.970 1.00 34.97 455 GLU A N 1
ATOM 3776 C CA . GLU A 1 455 ? 3.578 23.560 -25.341 1.00 34.97 455 GLU A CA 1
ATOM 3777 C C . GLU A 1 455 ? 4.794 23.766 -26.259 1.00 34.97 455 GLU A C 1
ATOM 3779 O O . GLU A 1 455 ? 4.915 24.855 -26.805 1.00 34.97 455 GLU A O 1
ATOM 3784 N N . ASN A 1 456 ? 5.594 22.739 -26.584 1.00 36.72 456 ASN A N 1
ATOM 3785 C CA . ASN A 1 456 ? 6.741 22.912 -27.500 1.00 36.72 456 ASN A CA 1
ATOM 3786 C C . ASN A 1 456 ? 6.582 22.306 -28.909 1.00 36.72 456 ASN A C 1
ATOM 3788 O O . ASN A 1 456 ? 7.446 22.511 -29.753 1.00 36.72 456 ASN A O 1
ATOM 3792 N N . ILE A 1 457 ? 5.467 21.643 -29.235 1.00 37.56 457 ILE A N 1
ATOM 3793 C CA . ILE A 1 457 ? 5.222 21.124 -30.597 1.00 37.56 457 ILE A CA 1
ATOM 3794 C C . ILE A 1 457 ? 4.330 22.103 -31.364 1.00 37.56 457 ILE A C 1
ATOM 3796 O O . ILE A 1 457 ? 3.169 21.816 -31.648 1.00 37.56 457 ILE A O 1
ATOM 3800 N N . LYS A 1 458 ? 4.840 23.306 -31.640 1.00 36.00 458 LYS A N 1
ATOM 3801 C CA . LYS A 1 458 ? 4.147 24.262 -32.520 1.00 36.00 458 LYS A CA 1
ATOM 3802 C C . LYS A 1 458 ? 4.839 24.548 -33.843 1.00 36.00 458 LYS A C 1
ATOM 3804 O O . LYS A 1 458 ? 4.202 25.158 -34.682 1.00 36.00 458 LYS A O 1
ATOM 3809 N N . ASN A 1 459 ? 6.048 24.047 -34.083 1.00 44.66 459 ASN A N 1
ATOM 3810 C CA . ASN A 1 459 ? 6.756 24.313 -35.333 1.00 44.66 459 ASN A CA 1
ATOM 3811 C C . ASN A 1 459 ? 7.356 23.017 -35.891 1.00 44.66 459 ASN A C 1
ATOM 3813 O O . ASN A 1 459 ? 8.476 22.662 -35.546 1.00 44.66 459 ASN A O 1
ATOM 3817 N N . ILE A 1 460 ? 6.610 22.317 -36.746 1.00 46.00 460 ILE A N 1
ATOM 3818 C CA . ILE A 1 460 ? 7.211 21.463 -37.779 1.00 46.00 460 ILE A CA 1
ATOM 3819 C C . ILE A 1 460 ? 6.752 22.075 -39.098 1.00 46.00 460 ILE A C 1
ATOM 3821 O O . ILE A 1 460 ? 5.658 21.785 -39.576 1.00 46.00 460 ILE A O 1
ATOM 3825 N N . GLU A 1 461 ? 7.544 23.003 -39.623 1.00 43.91 461 GLU A N 1
ATOM 3826 C CA . GLU A 1 461 ? 7.221 23.748 -40.850 1.00 43.91 461 GLU A CA 1
ATOM 3827 C C . GLU A 1 461 ? 8.375 23.748 -41.865 1.00 43.91 461 GLU A C 1
ATOM 3829 O O . GLU A 1 461 ? 8.221 24.288 -42.958 1.00 43.91 461 GLU A O 1
ATOM 3834 N N . SER A 1 462 ? 9.529 23.140 -41.556 1.00 58.56 462 SER A N 1
ATOM 3835 C CA . SER A 1 462 ? 10.689 23.176 -42.460 1.00 58.56 462 SER A CA 1
ATOM 3836 C C . SER A 1 462 ? 10.821 21.905 -43.309 1.00 58.56 462 SER A C 1
ATOM 3838 O O . SER A 1 462 ? 10.725 20.790 -42.799 1.00 58.56 462 SER A O 1
ATOM 3840 N N . GLU A 1 463 ? 11.091 22.063 -44.612 1.00 47.41 463 GLU A N 1
ATOM 3841 C CA . GLU A 1 463 ? 11.393 20.953 -45.540 1.00 47.41 463 GLU A CA 1
ATOM 3842 C C . GLU A 1 463 ? 12.562 20.077 -45.043 1.00 47.41 463 GLU A C 1
ATOM 3844 O O . GLU A 1 463 ? 12.601 18.875 -45.301 1.00 47.41 463 GLU A O 1
ATOM 3849 N N . GLU A 1 464 ? 13.466 20.659 -44.253 1.00 47.66 464 GLU A N 1
ATOM 3850 C CA . GLU A 1 464 ? 14.595 19.991 -43.596 1.00 47.66 464 GLU A CA 1
ATOM 3851 C C . GLU A 1 464 ? 14.144 18.953 -42.552 1.00 47.66 464 GLU A C 1
ATOM 3853 O O . GLU A 1 464 ? 14.702 17.858 -42.488 1.00 47.66 464 GLU A O 1
ATOM 3858 N N . GLU A 1 465 ? 13.092 19.240 -41.777 1.00 50.53 465 GLU A N 1
ATOM 3859 C CA . GLU A 1 465 ? 12.523 18.295 -40.803 1.00 50.53 465 GLU A CA 1
ATOM 3860 C C . GLU A 1 465 ? 11.799 17.140 -41.505 1.00 50.53 465 GLU A C 1
ATOM 3862 O O . GLU A 1 465 ? 11.914 15.989 -41.083 1.00 50.53 465 GLU A O 1
ATOM 3867 N N . ILE A 1 466 ? 11.111 17.410 -42.621 1.00 52.62 466 ILE A N 1
ATOM 3868 C CA . ILE A 1 466 ? 10.457 16.377 -43.444 1.00 52.62 466 ILE A CA 1
ATOM 3869 C C . ILE A 1 466 ? 11.501 15.438 -44.065 1.00 52.62 466 ILE A C 1
ATOM 3871 O O . ILE A 1 466 ? 11.320 14.216 -44.052 1.00 52.62 466 ILE A O 1
ATOM 3875 N N . HIS A 1 467 ? 12.609 15.990 -44.568 1.00 51.88 467 HIS A N 1
ATOM 3876 C CA . HIS A 1 467 ? 13.709 15.203 -45.118 1.00 51.88 467 HIS A CA 1
ATOM 3877 C C . HIS A 1 467 ? 14.387 14.344 -44.040 1.00 51.88 467 HIS A C 1
ATOM 3879 O O . HIS A 1 467 ? 14.567 13.141 -44.239 1.00 51.88 467 HIS A O 1
ATOM 3885 N N . PHE A 1 468 ? 14.638 14.904 -42.856 1.00 53.50 468 PHE A N 1
ATOM 3886 C CA . PHE A 1 468 ? 15.146 14.163 -41.699 1.00 53.50 468 PHE A CA 1
ATOM 3887 C C . PHE A 1 468 ? 14.243 12.979 -41.303 1.00 53.50 468 PHE A C 1
ATOM 3889 O O . PHE A 1 468 ? 14.732 11.860 -41.117 1.00 53.50 468 PHE A O 1
ATOM 3896 N N . PHE A 1 469 ? 12.919 13.172 -41.259 1.00 49.56 469 PHE A N 1
ATOM 3897 C CA . PHE A 1 469 ? 11.978 12.078 -40.988 1.00 49.56 469 PHE A CA 1
ATOM 3898 C C . PHE A 1 469 ? 11.973 11.005 -42.083 1.00 49.56 469 PHE A C 1
ATOM 3900 O O . PHE A 1 469 ? 11.756 9.834 -41.767 1.00 49.56 469 PHE A O 1
ATOM 3907 N N . SER A 1 470 ? 12.227 11.363 -43.347 1.00 54.22 470 SER A N 1
ATOM 3908 C CA . SER A 1 470 ? 12.392 10.374 -44.422 1.00 54.22 470 SER A CA 1
ATOM 3909 C C . SER A 1 470 ? 13.659 9.533 -44.232 1.00 54.22 470 SER A C 1
ATOM 3911 O O . SER A 1 470 ? 13.578 8.310 -44.297 1.00 54.22 470 SER A O 1
ATOM 3913 N N . ILE A 1 471 ? 14.780 10.154 -43.843 1.00 50.97 471 ILE A N 1
ATOM 3914 C CA . ILE A 1 471 ? 16.066 9.477 -43.608 1.00 50.97 471 ILE A CA 1
ATOM 3915 C C . ILE A 1 471 ? 15.992 8.530 -42.401 1.00 50.97 471 ILE A C 1
ATOM 3917 O O . ILE A 1 471 ? 16.445 7.388 -42.496 1.00 50.97 471 ILE A O 1
ATOM 3921 N N . ILE A 1 472 ? 15.389 8.959 -41.283 1.00 55.88 472 ILE A N 1
ATOM 3922 C CA . ILE A 1 472 ? 15.204 8.108 -40.091 1.00 55.88 472 ILE A CA 1
ATOM 3923 C C . ILE A 1 472 ? 14.273 6.929 -40.379 1.00 55.88 472 ILE A C 1
ATOM 3925 O O . ILE A 1 472 ? 14.507 5.823 -39.887 1.00 55.88 472 ILE A O 1
ATOM 3929 N N . LYS A 1 473 ? 13.215 7.160 -41.161 1.00 54.31 473 LYS A N 1
ATOM 3930 C CA . LYS A 1 473 ? 12.226 6.136 -41.499 1.00 54.31 473 LYS A CA 1
ATOM 3931 C C . LYS A 1 473 ? 12.765 5.113 -42.498 1.00 54.31 473 LYS A C 1
ATOM 3933 O O . LYS A 1 473 ? 12.402 3.946 -42.400 1.00 54.31 473 LYS A O 1
ATOM 3938 N N . GLU A 1 474 ? 13.607 5.536 -43.435 1.00 52.22 474 GLU A N 1
ATOM 3939 C CA . GLU A 1 474 ? 14.236 4.644 -44.413 1.00 52.22 474 GLU A CA 1
ATOM 3940 C C . GLU A 1 474 ? 15.408 3.849 -43.822 1.00 52.22 474 GLU A C 1
ATOM 3942 O O . GLU A 1 474 ? 15.619 2.714 -44.237 1.00 52.22 474 GLU A O 1
ATOM 3947 N N . ASN A 1 475 ? 16.126 4.389 -42.828 1.00 52.75 475 ASN A N 1
ATOM 3948 C CA . ASN A 1 475 ? 17.348 3.767 -42.293 1.00 52.75 475 ASN A CA 1
ATOM 3949 C C . ASN A 1 475 ? 17.242 3.240 -40.853 1.00 52.75 475 ASN A C 1
ATOM 3951 O O . ASN A 1 475 ? 18.267 2.893 -40.275 1.00 52.75 475 ASN A O 1
ATOM 3955 N N . ASN A 1 476 ? 16.038 3.203 -40.267 1.00 68.88 476 ASN A N 1
ATOM 3956 C CA . ASN A 1 476 ? 15.757 2.694 -38.918 1.00 68.88 476 ASN A CA 1
ATOM 3957 C C . ASN A 1 476 ? 16.839 3.103 -37.893 1.00 68.88 476 ASN A C 1
ATOM 3959 O O . ASN A 1 476 ? 17.644 2.292 -37.457 1.00 68.88 476 ASN A O 1
ATOM 3963 N N . PHE A 1 477 ? 16.893 4.392 -37.539 1.00 71.94 477 PHE A N 1
ATOM 3964 C CA . PHE A 1 477 ? 17.979 5.024 -36.760 1.00 71.94 477 PHE A CA 1
ATOM 3965 C C . PHE A 1 477 ? 18.491 4.224 -35.540 1.00 71.94 477 PHE A C 1
ATOM 3967 O O . PHE A 1 477 ? 19.690 4.213 -35.266 1.00 71.94 477 PHE A O 1
ATOM 3974 N N . LEU A 1 478 ? 17.597 3.540 -34.819 1.00 65.75 478 LEU A N 1
ATOM 3975 C CA . LEU A 1 478 ? 17.960 2.668 -33.698 1.00 65.75 478 LEU A CA 1
ATOM 3976 C C . LEU A 1 478 ? 18.725 1.417 -34.166 1.00 65.75 478 LEU A C 1
ATOM 3978 O O . LEU A 1 478 ? 19.776 1.100 -33.623 1.00 65.75 478 LEU A O 1
ATOM 3982 N N . GLU A 1 479 ? 18.273 0.775 -35.239 1.00 72.12 479 GLU A N 1
ATOM 3983 C CA . GLU A 1 479 ? 18.968 -0.348 -35.876 1.00 72.12 479 GLU A CA 1
ATOM 3984 C C . GLU A 1 479 ? 20.340 0.077 -36.424 1.00 72.12 479 GLU A C 1
ATOM 3986 O O . GLU A 1 479 ? 21.319 -0.648 -36.278 1.00 72.12 479 GLU A O 1
ATOM 3991 N N . ALA A 1 480 ? 20.456 1.291 -36.972 1.00 70.44 480 ALA A N 1
ATOM 3992 C CA . ALA A 1 480 ? 21.742 1.845 -37.394 1.00 70.44 480 ALA A CA 1
ATOM 3993 C C . ALA A 1 480 ? 22.703 2.046 -36.205 1.00 70.44 480 ALA A C 1
ATOM 3995 O O . ALA A 1 480 ? 23.874 1.670 -36.286 1.00 70.44 480 ALA A O 1
ATOM 3996 N N . LEU A 1 481 ? 22.226 2.593 -35.078 1.00 70.88 481 LEU A N 1
ATOM 3997 C CA . LEU A 1 481 ? 23.037 2.734 -33.862 1.00 70.88 481 LEU A CA 1
ATOM 3998 C C . LEU A 1 481 ? 23.488 1.376 -33.308 1.00 70.88 481 LEU A C 1
ATOM 4000 O O . LEU A 1 481 ? 24.638 1.244 -32.888 1.00 70.88 481 LEU A O 1
ATOM 4004 N N . GLU A 1 482 ? 22.615 0.371 -33.334 1.00 73.56 482 GLU A N 1
ATOM 4005 C CA . GLU A 1 482 ? 22.930 -1.000 -32.923 1.00 73.56 482 GLU A CA 1
ATOM 4006 C C . GLU A 1 482 ? 23.960 -1.655 -33.858 1.00 73.56 482 GLU A C 1
ATOM 4008 O O . GLU A 1 482 ? 24.958 -2.221 -33.403 1.00 73.56 482 GLU A O 1
ATOM 4013 N N . GLN A 1 483 ? 23.787 -1.523 -35.174 1.00 73.81 483 GLN A N 1
ATOM 4014 C CA . GLN A 1 483 ? 24.747 -2.029 -36.157 1.00 73.81 483 GLN A CA 1
ATOM 4015 C C . GLN A 1 483 ? 26.115 -1.346 -36.015 1.00 73.81 483 GLN A C 1
ATOM 4017 O O . GLN A 1 483 ? 27.147 -2.021 -36.068 1.00 73.81 483 GLN A O 1
ATOM 4022 N N . TYR A 1 484 ? 26.147 -0.033 -35.767 1.00 74.12 484 TYR A N 1
ATOM 4023 C CA . TYR A 1 484 ? 27.393 0.682 -35.496 1.00 74.12 484 TYR A CA 1
ATOM 4024 C C . TYR A 1 484 ? 28.040 0.240 -34.178 1.00 74.12 484 TYR A C 1
ATOM 4026 O O . TYR A 1 484 ? 29.256 0.049 -34.130 1.00 74.12 484 TYR A O 1
ATOM 4034 N N . TYR A 1 485 ? 27.252 0.021 -33.120 1.00 72.50 485 TYR A N 1
ATOM 4035 C CA . TYR A 1 485 ? 27.759 -0.477 -31.840 1.00 72.50 485 TYR A CA 1
ATOM 4036 C C . TYR A 1 485 ? 28.519 -1.794 -31.989 1.00 72.50 485 TYR A C 1
ATOM 4038 O O . TYR A 1 485 ? 29.606 -1.950 -31.417 1.00 72.50 485 TYR A O 1
ATOM 4046 N N . ASN A 1 486 ? 27.926 -2.710 -32.755 1.00 73.94 486 ASN A N 1
ATOM 4047 C CA . ASN A 1 486 ? 28.405 -4.072 -32.931 1.00 73.94 486 ASN A CA 1
ATOM 4048 C C . ASN A 1 486 ? 29.578 -4.151 -33.915 1.00 73.94 486 ASN A C 1
ATOM 4050 O O . ASN A 1 486 ? 30.546 -4.862 -33.648 1.00 73.94 486 ASN A O 1
ATOM 4054 N N . ASN A 1 487 ? 29.523 -3.398 -35.019 1.00 82.12 487 ASN A N 1
ATOM 4055 C CA . ASN A 1 487 ? 30.424 -3.612 -36.156 1.00 82.12 487 ASN A CA 1
ATOM 4056 C C . ASN A 1 487 ? 31.373 -2.438 -36.439 1.00 82.12 487 ASN A C 1
ATOM 4058 O O . ASN A 1 487 ? 32.327 -2.605 -37.196 1.00 82.12 487 ASN A O 1
ATOM 4062 N N . GLY A 1 488 ? 31.136 -1.258 -35.854 1.00 79.50 488 GLY A N 1
ATOM 4063 C CA . GLY A 1 488 ? 31.971 -0.070 -36.060 1.00 79.50 488 GLY A CA 1
ATOM 4064 C C . GLY A 1 488 ? 32.010 0.440 -37.506 1.00 79.50 488 GLY A C 1
ATOM 4065 O O . GLY A 1 488 ? 32.987 1.074 -37.892 1.00 79.50 488 GLY A O 1
ATOM 4066 N N . ASP A 1 489 ? 30.988 0.150 -38.316 1.00 84.00 489 ASP A N 1
ATOM 4067 C CA . ASP A 1 489 ? 30.958 0.492 -39.744 1.00 84.00 489 ASP A CA 1
ATOM 4068 C C . ASP A 1 489 ? 30.926 2.016 -39.967 1.00 84.00 489 ASP A C 1
ATOM 4070 O O . ASP A 1 489 ? 30.000 2.713 -39.546 1.00 84.00 489 ASP A O 1
ATOM 4074 N N . GLU A 1 490 ? 31.937 2.543 -40.659 1.00 79.25 490 GLU A N 1
ATOM 4075 C CA . GLU A 1 490 ? 32.094 3.976 -40.943 1.00 79.25 490 GLU A CA 1
ATOM 4076 C C . GLU A 1 490 ? 31.010 4.548 -41.878 1.00 79.25 490 GLU A C 1
ATOM 4078 O O . GLU A 1 490 ? 30.693 5.738 -41.815 1.00 79.25 490 GLU A O 1
ATOM 4083 N N . THR A 1 491 ? 30.377 3.721 -42.712 1.00 75.31 491 THR A N 1
ATOM 4084 C CA . THR A 1 491 ? 29.243 4.139 -43.554 1.00 75.31 491 THR A CA 1
ATOM 4085 C C . THR A 1 491 ? 28.008 4.379 -42.691 1.00 75.31 491 THR A C 1
ATOM 4087 O O . THR A 1 491 ? 27.338 5.404 -42.820 1.00 75.31 491 THR A O 1
ATOM 4090 N N . ILE A 1 492 ? 27.750 3.466 -41.751 1.00 74.12 492 ILE A N 1
ATOM 4091 C CA . ILE A 1 492 ? 26.650 3.580 -40.787 1.00 74.12 492 ILE A CA 1
ATOM 4092 C C . ILE A 1 492 ? 26.900 4.768 -39.854 1.00 74.12 492 ILE A C 1
ATOM 4094 O O . ILE A 1 492 ? 25.999 5.574 -39.624 1.00 74.12 492 ILE A O 1
ATOM 4098 N N . ARG A 1 493 ? 28.147 4.947 -39.402 1.00 78.50 493 ARG A N 1
ATOM 4099 C CA . ARG A 1 493 ? 28.585 6.124 -38.642 1.00 78.50 493 ARG A CA 1
ATOM 4100 C C . ARG A 1 493 ? 28.236 7.427 -39.353 1.00 78.50 493 ARG A C 1
ATOM 4102 O O . ARG A 1 493 ? 27.664 8.322 -38.734 1.00 78.50 493 ARG A O 1
ATOM 4109 N N . LYS A 1 494 ? 28.574 7.540 -40.641 1.00 76.69 494 LYS A N 1
ATOM 4110 C CA . LYS A 1 494 ? 28.313 8.743 -41.437 1.00 76.69 494 LYS A CA 1
ATOM 4111 C C . LYS A 1 494 ? 26.814 9.038 -41.530 1.00 76.69 494 LYS A C 1
ATOM 4113 O O . LYS A 1 494 ? 26.426 10.180 -41.306 1.00 76.69 494 LYS A O 1
ATOM 4118 N N . ASN A 1 495 ? 25.990 8.017 -41.761 1.00 74.19 495 ASN A N 1
ATOM 4119 C CA . ASN A 1 495 ? 24.533 8.162 -41.830 1.00 74.19 495 ASN A CA 1
ATOM 4120 C C . ASN A 1 495 ? 23.927 8.581 -40.478 1.00 74.19 495 ASN A C 1
ATOM 4122 O O . ASN A 1 495 ? 23.029 9.421 -40.435 1.00 74.19 495 ASN A O 1
ATOM 4126 N N . ILE A 1 496 ? 24.442 8.041 -39.365 1.00 75.25 496 ILE A N 1
ATOM 4127 C CA . ILE A 1 496 ? 24.031 8.446 -38.012 1.00 75.25 496 ILE A CA 1
ATOM 4128 C C . ILE A 1 496 ? 24.406 9.909 -37.756 1.00 75.25 496 ILE A C 1
ATOM 4130 O O . ILE A 1 496 ? 23.574 10.668 -37.268 1.00 75.25 496 ILE A O 1
ATOM 4134 N N . LEU A 1 497 ? 25.633 10.322 -38.086 1.00 77.62 497 LEU A N 1
ATOM 4135 C CA . LEU A 1 497 ? 26.090 11.703 -37.889 1.00 77.62 497 LEU A CA 1
ATOM 4136 C C . LEU A 1 497 ? 25.322 12.699 -38.766 1.00 77.62 497 LEU A C 1
ATOM 4138 O O . LEU A 1 497 ? 24.971 13.779 -38.294 1.00 77.62 497 LEU A O 1
ATOM 4142 N N . GLU A 1 498 ? 25.021 12.330 -40.011 1.00 76.12 498 GLU A N 1
ATOM 4143 C CA . GLU A 1 498 ? 24.182 13.121 -40.910 1.00 76.12 498 GLU A CA 1
ATOM 4144 C C . GLU A 1 498 ? 22.774 13.286 -40.330 1.00 76.12 498 GLU A C 1
ATOM 4146 O O . GLU A 1 498 ? 22.315 14.417 -40.194 1.00 76.12 498 GLU A O 1
ATOM 4151 N N . ALA A 1 499 ? 22.142 12.209 -39.849 1.00 72.19 499 ALA A N 1
ATOM 4152 C CA . ALA A 1 499 ? 20.858 12.292 -39.153 1.00 72.19 499 ALA A CA 1
ATOM 4153 C C . ALA A 1 499 ? 20.936 13.197 -37.905 1.00 72.19 499 ALA A C 1
ATOM 4155 O O . ALA A 1 499 ? 20.123 14.105 -37.741 1.00 72.19 499 ALA A O 1
ATOM 4156 N N . LEU A 1 500 ? 21.944 13.016 -37.048 1.00 73.12 500 LEU A N 1
ATOM 4157 C CA . LEU A 1 500 ? 22.128 13.823 -35.836 1.00 73.12 500 LEU A CA 1
ATOM 4158 C C . LEU A 1 500 ? 22.332 15.319 -36.129 1.00 73.12 500 LEU A C 1
ATOM 4160 O O . LEU A 1 500 ? 21.957 16.147 -35.300 1.00 73.12 500 LEU A O 1
ATOM 4164 N N . SER A 1 501 ? 22.880 15.678 -37.295 1.00 73.62 501 SER A N 1
ATOM 4165 C CA . SER A 1 501 ? 23.091 17.078 -37.691 1.00 73.62 501 SER A CA 1
ATOM 4166 C C . SER A 1 501 ? 21.790 17.867 -37.898 1.00 73.62 501 SER A C 1
ATOM 4168 O O . SER A 1 501 ? 21.791 19.092 -37.779 1.00 73.62 501 SER A O 1
ATOM 4170 N N . TYR A 1 502 ? 20.671 17.174 -38.135 1.00 68.31 502 TYR A N 1
ATOM 4171 C CA . TYR A 1 502 ? 19.345 17.781 -38.277 1.00 68.31 502 TYR A CA 1
ATOM 4172 C C . TYR A 1 502 ? 18.624 17.990 -36.935 1.00 68.31 502 TYR A C 1
ATOM 4174 O O . TYR A 1 502 ? 17.563 18.617 -36.896 1.00 68.31 502 TYR A O 1
ATOM 4182 N N . ILE A 1 503 ? 19.177 17.496 -35.821 1.00 71.06 503 ILE A N 1
ATOM 4183 C CA . ILE A 1 503 ? 18.574 17.648 -34.494 1.00 71.06 503 ILE A CA 1
ATOM 4184 C C . ILE A 1 503 ? 18.943 19.022 -33.924 1.00 71.06 503 ILE A C 1
ATOM 4186 O O . ILE A 1 503 ? 20.092 19.290 -33.576 1.00 71.06 503 ILE A O 1
ATOM 4190 N N . LYS A 1 504 ? 17.949 19.915 -33.850 1.00 63.97 504 LYS A N 1
ATOM 4191 C CA . LYS A 1 504 ? 18.149 21.343 -33.546 1.00 63.97 504 LYS A CA 1
ATOM 4192 C C . LYS A 1 504 ? 18.448 21.634 -32.069 1.00 63.97 504 LYS A C 1
ATOM 4194 O O . LYS A 1 504 ? 19.122 22.630 -31.787 1.00 63.97 504 LYS A O 1
ATOM 4199 N N . ASP A 1 505 ? 17.984 20.783 -31.153 1.00 72.69 505 ASP A N 1
ATOM 4200 C CA . ASP A 1 505 ? 18.120 20.954 -29.703 1.00 72.69 505 ASP A CA 1
ATOM 4201 C C . ASP A 1 505 ? 18.129 19.622 -28.924 1.00 72.69 505 ASP A C 1
ATOM 4203 O O . ASP A 1 505 ? 17.784 18.551 -29.431 1.00 72.69 505 ASP A O 1
ATOM 4207 N N . LYS A 1 506 ? 18.559 19.714 -27.662 1.00 66.44 506 LYS A N 1
ATOM 4208 C CA . LYS A 1 506 ? 18.710 18.598 -26.719 1.00 66.44 506 LYS A CA 1
ATOM 4209 C C . LYS A 1 506 ? 17.389 17.916 -26.369 1.00 66.44 506 LYS A C 1
ATOM 4211 O O . LYS A 1 506 ? 17.370 16.699 -26.192 1.00 66.44 506 LYS A O 1
ATOM 4216 N N . ASP A 1 507 ? 16.296 18.669 -26.305 1.00 65.69 507 ASP A N 1
ATOM 4217 C CA . ASP A 1 507 ? 14.985 18.138 -25.926 1.00 65.69 507 ASP A CA 1
ATOM 4218 C C . ASP A 1 507 ? 14.418 17.245 -27.032 1.00 65.69 507 ASP A C 1
ATOM 4220 O O . ASP A 1 507 ? 13.897 16.162 -26.759 1.00 65.69 507 ASP A O 1
ATOM 4224 N N . SER A 1 508 ? 14.618 17.640 -28.290 1.00 65.81 508 SER A N 1
ATOM 4225 C CA . SER A 1 508 ? 14.297 16.831 -29.463 1.00 65.81 508 SER A CA 1
ATOM 4226 C C . SER A 1 508 ? 15.091 15.524 -29.464 1.00 65.81 508 SER A C 1
ATOM 4228 O O . SER A 1 508 ? 14.519 14.461 -29.691 1.00 65.81 508 SER A O 1
ATOM 4230 N N . PHE A 1 509 ? 16.388 15.567 -29.139 1.00 69.56 509 PHE A N 1
ATOM 4231 C CA . PHE A 1 509 ? 17.221 14.365 -29.022 1.00 69.56 509 PHE A CA 1
ATOM 4232 C C . PHE A 1 509 ? 16.744 13.422 -27.906 1.00 69.56 509 PHE A C 1
ATOM 4234 O O . PHE A 1 509 ? 16.579 12.220 -28.130 1.00 69.56 509 PHE A O 1
ATOM 4241 N N . LEU A 1 510 ? 16.475 13.968 -26.716 1.00 61.00 510 LEU A N 1
ATOM 4242 C CA . LEU A 1 510 ? 15.978 13.210 -25.566 1.00 61.00 510 LEU A CA 1
ATOM 4243 C C . LEU A 1 510 ? 14.618 12.574 -25.857 1.00 61.00 510 LEU A C 1
ATOM 4245 O O . LEU A 1 510 ? 14.424 11.401 -25.543 1.00 61.00 510 LEU A O 1
ATOM 4249 N N . PHE A 1 511 ? 13.711 13.290 -26.528 1.00 64.00 511 PHE A N 1
ATOM 4250 C CA . PHE A 1 511 ? 12.426 12.747 -26.970 1.00 64.00 511 PHE A CA 1
ATOM 4251 C C . PHE A 1 511 ? 12.598 11.475 -27.813 1.00 64.00 511 PHE A C 1
ATOM 4253 O O . PHE A 1 511 ? 11.875 10.499 -27.599 1.00 64.00 511 PHE A O 1
ATOM 4260 N N . TYR A 1 512 ? 13.586 11.419 -28.709 1.00 62.78 512 TYR A N 1
ATOM 4261 C CA . TYR A 1 512 ? 13.844 10.208 -29.493 1.00 62.78 512 TYR A CA 1
ATOM 4262 C C . TYR A 1 512 ? 14.416 9.059 -28.652 1.00 62.78 512 TYR A C 1
ATOM 4264 O O . TYR A 1 512 ? 14.033 7.908 -28.866 1.00 62.78 512 TYR A O 1
ATOM 4272 N N . LEU A 1 513 ? 15.245 9.350 -27.644 1.00 59.09 513 LEU A N 1
ATOM 4273 C CA . LEU A 1 513 ? 15.744 8.334 -26.708 1.00 59.09 513 LEU A CA 1
ATOM 4274 C C . LEU A 1 513 ? 14.634 7.756 -25.816 1.00 59.09 513 LEU A C 1
ATOM 4276 O O . LEU A 1 513 ? 14.696 6.582 -25.465 1.00 59.09 513 LEU A O 1
ATOM 4280 N N . THR A 1 514 ? 13.566 8.508 -25.524 1.00 55.06 514 THR A N 1
ATOM 4281 C CA . THR A 1 514 ? 12.411 7.971 -24.767 1.00 55.06 514 THR A CA 1
ATOM 4282 C C . THR A 1 514 ? 11.621 6.885 -25.510 1.00 55.06 514 THR A C 1
ATOM 4284 O O . THR A 1 514 ? 10.733 6.263 -24.930 1.00 55.06 514 THR A O 1
ATOM 4287 N N . LYS A 1 515 ? 11.916 6.629 -26.794 1.00 56.06 515 LYS A N 1
ATOM 4288 C CA . LYS A 1 515 ? 11.336 5.511 -27.562 1.00 56.06 515 LYS A CA 1
ATOM 4289 C C . LYS A 1 515 ? 12.080 4.185 -27.380 1.00 56.06 515 LYS A C 1
ATOM 4291 O O . LYS A 1 515 ? 11.603 3.171 -27.891 1.00 56.06 515 LYS A O 1
ATOM 4296 N N . ILE A 1 516 ? 13.203 4.192 -26.663 1.00 57.66 516 ILE A N 1
ATOM 4297 C CA . ILE A 1 516 ? 13.959 3.000 -26.275 1.00 57.66 516 ILE A CA 1
ATOM 4298 C C . ILE A 1 516 ? 13.146 2.208 -25.245 1.00 57.66 516 ILE A C 1
ATOM 4300 O O . ILE A 1 516 ? 12.592 2.788 -24.312 1.00 57.66 516 ILE A O 1
ATOM 4304 N N . ARG A 1 517 ? 13.025 0.892 -25.440 1.00 48.91 517 ARG A N 1
ATOM 4305 C CA . ARG A 1 517 ? 12.036 0.064 -24.736 1.00 48.91 517 ARG A CA 1
ATOM 4306 C C . ARG A 1 517 ? 12.622 -0.692 -23.552 1.00 48.91 517 ARG A C 1
ATOM 4308 O O . ARG A 1 517 ? 11.857 -1.131 -22.700 1.00 48.91 517 ARG A O 1
ATOM 4315 N N . THR A 1 518 ? 13.947 -0.831 -23.479 1.00 61.59 518 THR A N 1
ATOM 4316 C CA . THR A 1 518 ? 14.619 -1.566 -22.397 1.00 61.59 518 THR A CA 1
ATOM 4317 C C . THR A 1 518 ? 15.878 -0.863 -21.874 1.00 61.59 518 THR A C 1
ATOM 4319 O O . THR A 1 518 ? 16.553 -0.120 -22.590 1.00 61.59 518 THR A O 1
ATOM 4322 N N . ASN A 1 519 ? 16.249 -1.147 -20.620 1.00 54.38 519 ASN A N 1
ATOM 4323 C CA . ASN A 1 519 ? 17.490 -0.648 -20.005 1.00 54.38 519 ASN A CA 1
ATOM 4324 C C . ASN A 1 519 ? 18.757 -1.157 -20.720 1.00 54.38 519 ASN A C 1
ATOM 4326 O O . ASN A 1 519 ? 19.782 -0.470 -20.752 1.00 54.38 519 ASN A O 1
ATOM 4330 N N . GLN A 1 520 ? 18.698 -2.347 -21.325 1.00 58.94 520 GLN A N 1
ATOM 4331 C CA . GLN A 1 520 ? 19.801 -2.916 -22.100 1.00 58.94 520 GLN A CA 1
ATOM 4332 C C . GLN A 1 520 ? 20.022 -2.145 -23.407 1.00 58.94 520 GLN A C 1
ATOM 4334 O O . GLN A 1 520 ? 21.153 -1.752 -23.704 1.00 58.94 520 GLN A O 1
ATOM 4339 N N . GLU A 1 521 ? 18.944 -1.863 -24.138 1.00 61.16 521 GLU A N 1
ATOM 4340 C CA . GLU A 1 521 ? 18.971 -0.999 -25.317 1.00 61.16 521 GLU A CA 1
ATOM 4341 C C . GLU A 1 521 ? 19.482 0.400 -24.953 1.00 61.16 521 GLU A C 1
ATOM 4343 O O . GLU A 1 521 ? 20.376 0.922 -25.613 1.00 61.16 521 GLU A O 1
ATOM 4348 N N . TYR A 1 522 ? 19.000 0.988 -23.852 1.00 66.44 522 TYR A N 1
ATOM 4349 C CA . TYR A 1 522 ? 19.438 2.314 -23.407 1.00 66.44 522 TYR A CA 1
ATOM 4350 C C . TYR A 1 522 ? 20.950 2.374 -23.158 1.00 66.44 522 TYR A C 1
ATOM 4352 O O . TYR A 1 522 ? 21.632 3.274 -23.651 1.00 66.44 522 TYR A O 1
ATOM 4360 N N . ASN A 1 523 ? 21.504 1.384 -22.454 1.00 63.47 523 ASN A N 1
ATOM 4361 C CA . ASN A 1 523 ? 22.939 1.312 -22.181 1.00 63.47 523 ASN A CA 1
ATOM 4362 C C . ASN A 1 523 ? 23.776 1.055 -23.445 1.00 63.47 523 ASN A C 1
ATOM 4364 O O . ASN A 1 523 ? 24.872 1.610 -23.580 1.00 63.47 523 ASN A O 1
ATOM 4368 N N . MET A 1 524 ? 23.270 0.251 -24.382 1.00 73.38 524 MET A N 1
ATOM 4369 C CA . MET A 1 524 ? 23.890 0.039 -25.692 1.00 73.38 524 MET A CA 1
ATOM 4370 C C . MET A 1 524 ? 23.921 1.340 -26.506 1.00 73.38 524 MET A C 1
ATOM 4372 O O . MET A 1 524 ? 24.981 1.747 -26.993 1.00 73.38 524 MET A O 1
ATOM 4376 N N . TYR A 1 525 ? 22.793 2.047 -26.592 1.00 68.75 525 TYR A N 1
ATOM 4377 C CA . TYR A 1 525 ? 22.683 3.311 -27.316 1.00 68.75 525 TYR A CA 1
ATOM 4378 C C . TYR A 1 525 ? 23.531 4.412 -26.674 1.00 68.75 525 TYR A C 1
ATOM 4380 O O . TYR A 1 525 ? 24.273 5.090 -27.383 1.00 68.75 525 TYR A O 1
ATOM 4388 N N . LYS A 1 526 ? 23.549 4.515 -25.339 1.00 69.31 526 LYS A N 1
ATOM 4389 C CA . LYS A 1 526 ? 24.428 5.432 -24.594 1.00 69.31 526 LYS A CA 1
ATOM 4390 C C . LYS A 1 526 ? 25.907 5.198 -24.916 1.00 69.31 526 LYS A C 1
ATOM 4392 O O . LYS A 1 526 ? 26.622 6.153 -25.212 1.00 69.31 526 LYS A O 1
ATOM 4397 N N . LYS A 1 527 ? 26.370 3.942 -24.928 1.00 70.25 527 LYS A N 1
ATOM 4398 C CA . LYS A 1 527 ? 27.760 3.606 -25.293 1.00 70.25 527 LYS A CA 1
ATOM 4399 C C . LYS A 1 527 ? 28.067 3.895 -26.765 1.00 70.25 527 LYS A C 1
ATOM 4401 O O . LYS A 1 527 ? 29.181 4.299 -27.083 1.00 70.25 527 LYS A O 1
ATOM 4406 N N . SER A 1 528 ? 27.099 3.707 -27.658 1.00 67.69 528 SER A N 1
ATOM 4407 C CA . SER A 1 528 ? 27.233 4.021 -29.091 1.00 67.69 528 SER A CA 1
ATOM 4408 C C . SER A 1 528 ? 27.382 5.522 -29.321 1.00 67.69 528 SER A C 1
ATOM 4410 O O . SER A 1 528 ? 28.295 5.957 -30.012 1.00 67.69 528 SER A O 1
ATOM 4412 N N . ILE A 1 529 ? 26.544 6.314 -28.653 1.00 67.19 529 ILE A N 1
ATOM 4413 C CA . ILE A 1 529 ? 26.575 7.783 -28.633 1.00 67.19 529 ILE A CA 1
ATOM 4414 C C . ILE A 1 529 ? 27.912 8.293 -28.075 1.00 67.19 529 ILE A C 1
ATOM 4416 O O . ILE A 1 529 ? 28.517 9.186 -28.662 1.00 67.19 529 ILE A O 1
ATOM 4420 N N . GLN A 1 530 ? 28.420 7.689 -26.995 1.00 69.75 530 GLN A N 1
ATOM 4421 C CA . GLN A 1 530 ? 29.737 8.016 -26.434 1.00 69.75 530 GLN A CA 1
ATOM 4422 C C . GLN A 1 530 ? 30.891 7.680 -27.393 1.00 69.75 530 GLN A C 1
ATOM 4424 O O . GLN A 1 530 ? 31.827 8.464 -27.512 1.00 69.75 530 GLN A O 1
ATOM 4429 N N . LYS A 1 531 ? 30.823 6.549 -28.113 1.00 71.31 531 LYS A N 1
ATOM 4430 C CA . LYS A 1 531 ? 31.821 6.167 -29.133 1.00 71.31 531 LYS A CA 1
ATOM 4431 C C . LYS A 1 531 ? 31.813 7.085 -30.361 1.00 71.31 531 LYS A C 1
ATOM 4433 O O . LYS A 1 531 ? 32.848 7.236 -31.002 1.00 71.31 531 LYS A O 1
ATOM 4438 N N . LEU A 1 532 ? 30.663 7.668 -30.701 1.00 69.44 532 LEU A N 1
ATOM 4439 C CA . LEU A 1 532 ? 30.497 8.541 -31.868 1.00 69.44 532 LEU A CA 1
ATOM 4440 C C . LEU A 1 532 ? 31.161 9.918 -31.706 1.00 69.44 532 LEU A C 1
ATOM 4442 O O . LEU A 1 532 ? 31.304 10.626 -32.702 1.00 69.44 532 LEU A O 1
ATOM 4446 N N . ASP A 1 533 ? 31.585 10.273 -30.489 1.00 68.50 533 ASP A N 1
ATOM 4447 C CA . ASP A 1 533 ? 32.207 11.560 -30.153 1.00 68.50 533 ASP A CA 1
ATOM 4448 C C . ASP A 1 533 ? 31.341 12.756 -30.605 1.00 68.50 533 ASP A C 1
ATOM 4450 O O . ASP A 1 533 ? 31.791 13.724 -31.220 1.00 68.50 533 ASP A O 1
ATOM 4454 N N . ILE A 1 534 ? 30.033 12.652 -30.335 1.00 61.19 534 ILE A N 1
ATOM 4455 C CA . ILE A 1 534 ? 28.982 13.562 -30.831 1.00 61.19 534 ILE A CA 1
ATOM 4456 C C . ILE A 1 534 ? 29.239 15.023 -30.430 1.00 61.19 534 ILE A C 1
ATOM 4458 O O . ILE A 1 534 ? 28.843 15.938 -31.156 1.00 61.19 534 ILE A O 1
ATOM 4462 N N . ALA A 1 535 ? 29.969 15.249 -29.334 1.00 56.28 535 ALA A N 1
ATOM 4463 C CA . ALA A 1 535 ? 30.376 16.569 -28.859 1.00 56.28 535 ALA A CA 1
ATOM 4464 C C . ALA A 1 535 ? 31.153 17.390 -29.911 1.00 56.28 535 ALA A C 1
ATOM 4466 O O . ALA A 1 535 ? 31.061 18.618 -29.915 1.00 56.28 535 ALA A O 1
ATOM 4467 N N . LEU A 1 536 ? 31.873 16.736 -30.832 1.00 53.56 536 LEU A N 1
ATOM 4468 C CA . LEU A 1 536 ? 32.592 17.395 -31.931 1.00 53.56 536 LEU A CA 1
ATOM 4469 C C . LEU A 1 536 ? 31.677 17.857 -33.075 1.00 53.56 536 LEU A C 1
ATOM 4471 O O . LEU A 1 536 ? 32.043 18.771 -33.813 1.00 53.56 536 LEU A O 1
ATOM 4475 N N . TYR A 1 537 ? 30.503 17.242 -33.228 1.00 53.41 537 TYR A N 1
ATOM 4476 C CA . TYR A 1 537 ? 29.652 17.393 -34.415 1.00 53.41 537 TYR A CA 1
ATOM 4477 C C . TYR A 1 537 ? 28.316 18.074 -34.127 1.00 53.41 537 TYR A C 1
ATOM 4479 O O . TYR A 1 537 ? 27.715 18.645 -35.034 1.00 53.41 537 TYR A O 1
ATOM 4487 N N . CYS A 1 538 ? 27.872 18.081 -32.870 1.00 56.75 538 CYS A N 1
ATOM 4488 C CA . CYS A 1 538 ? 26.701 18.838 -32.451 1.00 56.75 538 CYS A CA 1
ATOM 4489 C C . CYS A 1 538 ? 26.972 19.536 -31.104 1.00 56.75 538 CYS A C 1
ATOM 4491 O O . CYS A 1 538 ? 26.542 19.055 -30.054 1.00 56.75 538 CYS A O 1
ATOM 4493 N N . PRO A 1 539 ? 27.666 20.696 -31.108 1.00 56.81 539 PRO A N 1
ATOM 4494 C CA . PRO A 1 539 ? 28.065 21.417 -29.889 1.00 56.81 539 PRO A CA 1
ATOM 4495 C C . PRO A 1 539 ? 26.898 21.794 -28.965 1.00 56.81 539 PRO A C 1
ATOM 4497 O O . PRO A 1 539 ? 27.100 22.077 -27.789 1.00 56.81 539 PRO A O 1
ATOM 4500 N N . LYS A 1 540 ? 25.676 21.812 -29.509 1.00 51.75 540 LYS A N 1
ATOM 4501 C CA . LYS A 1 540 ? 24.429 22.134 -28.806 1.00 51.75 540 LYS A CA 1
ATOM 4502 C C . LYS A 1 540 ? 23.862 20.973 -27.975 1.00 51.75 540 LYS A C 1
ATOM 4504 O O . LYS A 1 540 ? 22.905 21.197 -27.241 1.00 51.75 540 LYS A O 1
ATOM 4509 N N . LEU A 1 541 ? 24.405 19.758 -28.109 1.00 51.44 541 LEU A N 1
ATOM 4510 C CA . LEU A 1 541 ? 23.950 18.560 -27.388 1.00 51.44 541 LEU A CA 1
ATOM 4511 C C . LEU A 1 541 ? 24.759 18.242 -26.116 1.00 51.44 541 LEU A C 1
ATOM 4513 O O . LEU A 1 541 ? 24.370 17.320 -25.399 1.00 51.44 541 LEU A O 1
ATOM 4517 N N . ASN A 1 542 ? 25.840 18.985 -25.831 1.00 52.44 542 ASN A N 1
ATOM 4518 C CA . ASN A 1 542 ? 26.612 18.851 -24.584 1.00 52.44 542 ASN A CA 1
ATOM 4519 C C . ASN A 1 542 ? 25.779 19.185 -23.335 1.00 52.44 542 ASN A C 1
ATOM 4521 O O . ASN A 1 542 ? 25.009 20.173 -23.355 1.00 52.44 542 ASN A O 1
#

Sequence (542 aa):
MTKTPLLASSIESFVHGIEHYFLVYGHSNKFPLLHIDQSIELLLKAKIQNMNGLSIYTKKGKTIDYHECFNRLEQKDIKIPEKSLLEEIHDKRNSSQHLGASFDDYTIGYYIKFTHSFFKFFLKEHFDDELEAYLPDNIKTYLDNIIVEPTKIHEDQLQYINELIEEGRYKDSIISSWNAIEFLIRGYSDRDTGKSIDEIIKSIKEKKQIDDGKPFKYLEEIKTLKDNIIFSNEEVDQETAIGIHDKIIDIANTNIVIVPVKTAEKISSKRISSDEDAEPVRIIDDTSPVDDIQELYYTTLKLYNSSNKYCSNFEEIFSLYKSRHQLTIDEQSGYEFLTQSSIYHKLPFWYWAKNLTDDEISKIIKRNLDTWPYNTVYYSLDVLLLLSNQESDDILRKLSNDRRISIVKKASDYLQMKKNVMEIKDHFQITPLRTLEHYKKINPHEVSLPRPFSENIKNIESEEEIHFFSIIKENNFLEALEQYYNNGDETIRKNILEALSYIKDKDSFLFYLTKIRTNQEYNMYKKSIQKLDIALYCPKLN

Secondary structure (DSSP, 8-state):
-PPPHHHHHHHHHHHHHHHHHHH-TT--THHHHHHHHHHHHHHHHHHHHHSTT--SB-TTSPBP-HHHHHHHHHTTT---TTHHHHHHHHHHHHHHHHS-----HHHHHHHHHHHHHHHHHHHHHHHS--GGGTS-HHHHHHHHH----TTS--HHHHHHHHHHHHTT-HHHHHHHHHHHHHHHHHHH-SS-TTS-HHHHHHHHHHTT-S-SSHHHHHHHHHHHHHHHHHHH-----HHHHHHHHHHHHHHHHS------SS-TT--S------GGGPPPPP---TTSPP-SHHHHHHHHHHHTTT-TTS--SHHHHHHHHHHHHT----HHHHHHHHHHHHHHTT--THHHHTTS-HHHHHHHHHHHHHHS-TTTHHHHHHHHTT--SHHHHHHHHHHTT-TTTTTTS-HHHHHHHHHHHHHHHHHHT--HHHHHHHHHHH-TTSS-PPPS--SS------HHHHHHHHHHHHHTHHHHHHHHHHH--HHHHHHHHHHHHT--SHHHHHHHHTT--SHHHHHHHHHHHHHTTGGGT-GGG-

Foldseek 3Di:
DPDDPLLVQLLVLLLQLLCCLPVDDDDFNLSSLLSLLSSVFSLLQSLQVVPPPGDLADPVRDGDGDVVSQVSCVVVVNDDLLSVVSVVSVVVSVCCVPVVDGDDSLVSLVSSLVSQVVCQVCCCVRVVDGSVVVDDPVSVLSNVPSPNQLQFQDPVLLVVLVVCLVVVVLLVSLVSLLVSVLSSLVNVVVDCSNDDSVVSLVVCVVVVLADPDDLVVLNVVSVVVNVCVVPVVDDDDSVNSVVNSVSSVVNRPPSSVRPPDDDPPDDDDDDDDDPVRDRDDDDDDLPDDQPDLVSLLVSCQQCQPPDVPRPPDLVSSLVSVCVVVVDPDDPLVSLLVQLLVCLVVVTPSVVSLLPHDLVSLLVSLVVCVVPDALPSNVSNLVSLLQRDDPSSVVVLVVCQPPPSPVPPDHSVVSVVVSVQLNVVCVVPVDDNVVSVVVVCVPCVPPDDDDDDDPPPPPDPDDPLVVVLVVLCVVPVLLVLLLCCLVPVDVVSLVSNLVSVLSQPAQVSVVVVLVVDDDPVSSVSSVVSCVVSPCCVRCVRND

pLDDT: mean 72.95, std 18.26, range [26.52, 98.5]